Protein AF-A0A453QV14-F1 (afdb_monomer)

Foldseek 3Di:
DDDDDDDDDDDDDDDDDDDPPPVVVVVVVVVVVVVVVVVCVVVPDDDDDDDDDDDDDDDPDPPPDDDLDDPVLLCVLLVVLQDADQDLEDEAEEEAAPQLCLVVSVVSSCPPPVNVPRWPEEEEDEAALPHDLVVVLCRRCVSVVHHDDDDLVRSLVVLLVSAAATAYEYEYEEDNDQPLVVLVVNVVSNSRHGRSHYYYYYYHDPSSRCSNPVVNYHYRDAADLVSLLVLLCVQQPPDPPDDPLLSVLLSLLSVLLVRRNLLSQQQSNLNSPDDDPVLSVCLSVDPLSVVPPPDDPRHCSNPSSVVSSLVSDDPLLNVLLVVLVQDRAAEEDELQVSLVVSVVVCSQPDDPPDDSSVVSVVSVVSCVSSQLEAEDPDPDDDDDDDDDDDDDDDRGYYYYYDDDDDDDDPPDDDDDDDDDDDDDDDDDDDDDDDDDDDDDDDDDDDD

Radius of gyration: 32.3 Å; Cα contacts (8 Å, |Δi|>4): 502; chains: 1; bounding box: 104×89×81 Å

Solvent-accessible surface area (backbone atoms only — not comparable to full-atom values): 27670 Å² total; per-residue (Å²): 132,89,83,88,84,90,80,92,79,84,87,82,84,87,80,92,73,90,68,80,53,71,65,58,56,50,49,52,52,49,54,51,51,53,51,51,52,47,54,52,66,75,59,74,70,80,86,81,8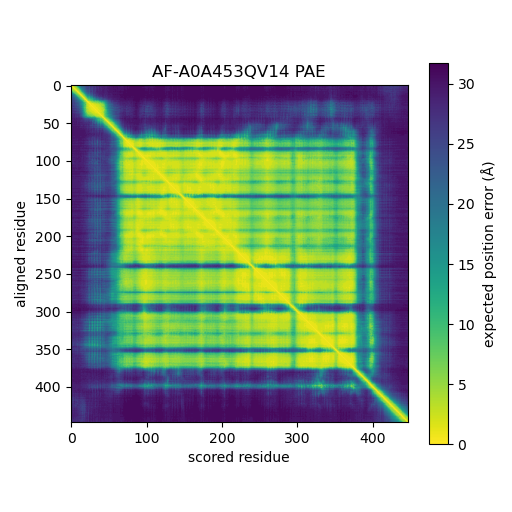8,83,85,82,87,80,86,78,82,93,69,92,72,80,84,69,88,77,80,92,66,65,69,65,59,40,47,52,52,38,52,61,74,67,52,90,47,95,43,48,62,48,52,39,21,35,19,34,54,74,54,56,46,52,70,54,49,53,48,51,31,62,67,31,72,78,50,57,78,70,32,80,39,77,46,84,42,76,46,49,79,72,74,49,70,61,61,51,50,47,53,52,35,49,75,69,77,39,90,78,85,74,58,62,68,57,50,38,54,51,51,27,70,74,29,50,84,29,31,33,38,40,34,42,38,50,52,64,70,71,56,63,68,60,55,50,52,51,50,62,57,64,63,38,45,18,64,52,12,37,35,42,36,24,27,57,43,59,69,44,26,43,70,71,27,72,83,42,47,42,78,58,72,65,46,50,69,66,58,40,43,52,55,26,43,71,53,33,41,98,50,92,86,60,57,70,67,58,54,52,53,49,51,56,42,40,58,70,25,67,25,28,54,46,24,32,44,18,40,20,33,52,52,44,76,51,88,52,67,66,65,52,48,53,64,59,71,37,72,57,68,63,69,53,83,82,54,80,88,70,71,57,75,42,50,44,45,52,51,49,38,54,69,74,43,55,76,51,52,46,52,54,56,56,55,54,72,78,53,60,81,71,38,79,40,55,51,68,60,50,37,51,49,36,40,74,73,54,60,46,63,86,48,100,89,48,66,48,64,62,54,36,50,51,46,50,52,50,35,40,51,34,62,45,33,42,77,52,85,72,89,70,89,75,82,86,82,78,87,80,89,89,83,82,98,68,90,68,53,43,29,30,49,72,88,68,93,74,83,75,79,77,84,75,86,85,85,84,84,87,87,82,87,82,93,78,86,84,82,84,86,82,86,87,81,88,80,90,82,89,83,85,81,87,85,89,82,89,132

Mean predicted aligned error: 16.31 Å

pLDDT: mean 71.0, std 25.53, range [21.02, 97.0]

InterPro domains:
  IPR002182 NB-ARC [PF00931] (79-240)
  IPR027417 P-loop containing nucleoside triphosphate hydrolase [G3DSA:3.40.50.300] (61-215)
  IPR027417 P-loop containing nucleoside triphosphate hydrolase [SSF52540] (77-324)
  IPR036388 Winged helix-like DNA-binding domain superfamily [G3DSA:1.10.10.10] (310-388)
  IPR042197 Apoptotic protease-activating factors, helical domain [G3DSA:1.10.8.430] (222-309)
  IPR058922 Disease resistance protein, winged helix domain [PF23559] (326-387)

Sequence (447 aa):
IVVQKNYKLTGSRCCYNISPSRSILAHKMKKMRERLGRIQADAGLARSHGGTSSNLHDQDDDISRRETWSDFGEYIVVSTLLRHTEKELSVISIHGFGGLGKTTLARLAFNAEPVIGAFDCRVWIHVSMKYDLIKIGKSILSKLEANCSGDLDHLKTQLKGLLKDKTFLIVLDDIWEEDPHELVKLMDFLNVGAKGSMVLVTTRYEKIAINMDPVLCHRLESLSDGECWDLFKEMAFVSEAKEARLQHIGRDIVKKCKGVPLAVRSLAFVLKLKEGVDEWEDIRDSHLWELEEKQDISFDSVLPSLKLSFQHMSATLKLCFVYCSVFPKGSYIDKDLLIQQWIALGFIRLNESFHPERRGEEYVKQLLGMSFLQISTTQTPCEPIMHSEWRNGELFKCKLRKSSEWYMPRADAGSLPTILGTWQEEPTELRSGDTANPDQPGPSGTK

Structure (mmCIF, N/CA/C/O backbone):
data_AF-A0A453QV14-F1
#
_entry.id   AF-A0A453QV14-F1
#
loop_
_atom_site.group_PDB
_atom_site.id
_atom_site.type_symbol
_atom_site.label_atom_id
_atom_site.label_alt_id
_atom_site.label_comp_id
_atom_site.label_asym_id
_atom_site.label_entity_id
_atom_site.label_seq_id
_atom_site.pdbx_PDB_ins_code
_atom_site.Cartn_x
_atom_site.Cartn_y
_atom_site.Cartn_z
_atom_site.occupancy
_atom_site.B_iso_or_equiv
_atom_site.auth_seq_id
_atom_site.auth_comp_id
_atom_site.auth_asym_id
_atom_site.auth_atom_id
_atom_site.pdbx_PDB_model_num
ATOM 1 N N . ILE A 1 1 ? 75.036 24.743 7.384 1.00 28.33 1 ILE A N 1
ATOM 2 C CA . ILE A 1 1 ? 76.412 24.229 7.197 1.00 28.33 1 ILE A CA 1
ATOM 3 C C . ILE A 1 1 ? 76.688 23.231 8.323 1.00 28.33 1 ILE A C 1
ATOM 5 O O . ILE A 1 1 ? 76.870 23.677 9.440 1.00 28.33 1 ILE A O 1
ATOM 9 N N . VAL A 1 2 ? 76.531 21.924 8.014 1.00 24.59 2 VAL A N 1
ATOM 10 C CA . VAL A 1 2 ? 77.434 20.775 8.330 1.00 24.59 2 VAL A CA 1
ATOM 11 C C . VAL A 1 2 ? 78.011 20.716 9.773 1.00 24.59 2 VAL A C 1
ATOM 13 O O . VAL A 1 2 ? 78.575 21.689 10.239 1.00 24.59 2 VAL A O 1
ATOM 16 N N . VAL A 1 3 ? 77.978 19.627 10.558 1.00 26.88 3 VAL A N 1
ATOM 17 C CA . V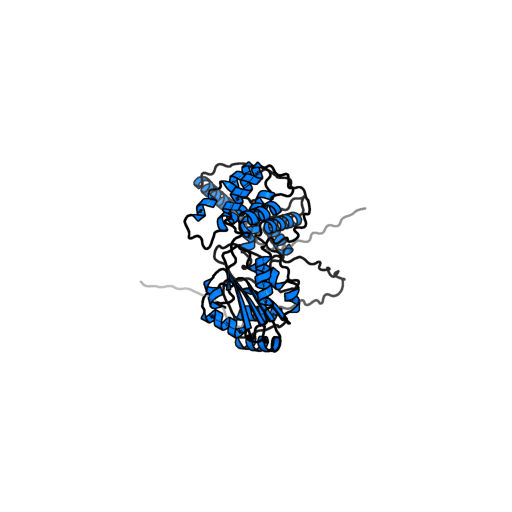AL A 1 3 ? 78.362 18.229 10.276 1.00 26.88 3 VAL A CA 1
ATOM 18 C C . VAL A 1 3 ? 77.758 17.263 11.323 1.00 26.88 3 VAL A C 1
ATOM 20 O O . VAL A 1 3 ? 77.605 17.594 12.493 1.00 26.88 3 VAL A O 1
ATOM 23 N N . GLN A 1 4 ? 77.470 16.053 10.837 1.00 25.62 4 GLN A N 1
ATOM 24 C CA . GLN A 1 4 ? 77.158 14.765 11.474 1.00 25.62 4 GLN A CA 1
ATOM 25 C C . GLN A 1 4 ? 77.647 14.496 12.914 1.00 25.62 4 GLN A C 1
ATOM 27 O O . GLN A 1 4 ? 78.817 14.697 13.228 1.00 25.62 4 GLN A O 1
ATOM 32 N N . LYS A 1 5 ? 76.818 13.763 13.679 1.00 27.06 5 LYS A N 1
ATOM 33 C CA . LYS A 1 5 ? 77.260 12.603 14.481 1.00 27.06 5 LYS A CA 1
ATOM 34 C C . LYS A 1 5 ? 76.222 11.474 14.411 1.00 27.06 5 LYS A C 1
ATOM 36 O O . LYS A 1 5 ? 75.093 11.622 14.863 1.00 27.06 5 LYS A O 1
ATOM 41 N N . ASN A 1 6 ? 76.640 10.351 13.831 1.00 27.62 6 ASN A N 1
ATOM 42 C CA . ASN A 1 6 ? 75.959 9.058 13.872 1.00 27.62 6 ASN A CA 1
ATOM 43 C C . ASN A 1 6 ? 76.164 8.405 15.240 1.00 27.62 6 ASN A C 1
ATOM 45 O O . ASN A 1 6 ? 77.315 8.247 15.632 1.00 27.62 6 ASN A O 1
ATOM 49 N N . TYR A 1 7 ? 75.100 7.881 15.855 1.00 26.25 7 TYR A N 1
ATOM 50 C CA . TYR A 1 7 ? 75.187 6.667 16.672 1.00 26.25 7 TYR A CA 1
ATOM 51 C C . TYR A 1 7 ? 73.949 5.786 16.453 1.00 26.25 7 TYR A C 1
ATOM 53 O O . TYR A 1 7 ? 72.811 6.240 16.525 1.00 26.25 7 TYR A O 1
ATOM 61 N N . LYS A 1 8 ? 74.222 4.515 16.132 1.00 33.25 8 LYS A N 1
ATOM 62 C CA . LYS A 1 8 ? 73.277 3.400 15.998 1.00 33.25 8 LYS A CA 1
ATOM 63 C C . LYS A 1 8 ? 72.561 3.154 17.324 1.00 33.25 8 LYS A C 1
ATOM 65 O O . LYS A 1 8 ? 73.246 3.012 18.329 1.00 33.25 8 LYS A O 1
ATOM 70 N N . LEU A 1 9 ? 71.248 2.936 17.291 1.00 30.56 9 LEU A N 1
ATOM 71 C CA . LEU A 1 9 ? 70.542 2.144 18.298 1.00 30.56 9 LEU A CA 1
ATOM 72 C C . LEU A 1 9 ? 69.488 1.270 17.610 1.00 30.56 9 LEU A C 1
ATOM 74 O O . LEU A 1 9 ? 68.729 1.693 16.742 1.00 30.56 9 LEU A O 1
ATOM 78 N N . THR A 1 10 ? 69.572 -0.001 17.964 1.00 30.66 10 THR A N 1
ATOM 79 C CA . THR A 1 10 ? 68.859 -1.183 17.495 1.00 30.66 10 THR A CA 1
ATOM 80 C C . THR A 1 10 ? 67.345 -1.059 17.628 1.00 30.66 10 THR A C 1
ATOM 82 O O . THR A 1 10 ? 66.827 -0.843 18.720 1.00 30.66 10 THR A O 1
ATOM 85 N N . GLY A 1 11 ? 66.631 -1.263 16.520 1.00 29.39 11 GLY A N 1
ATOM 86 C CA . GLY A 1 11 ? 65.184 -1.438 16.533 1.00 29.39 11 GLY A CA 1
ATOM 87 C C . GLY A 1 11 ? 64.808 -2.824 17.049 1.00 29.39 11 GLY A C 1
ATOM 88 O O . GLY A 1 11 ? 65.246 -3.827 16.489 1.00 29.39 11 GLY A O 1
ATOM 89 N N . SER A 1 12 ? 63.957 -2.872 18.073 1.00 30.23 12 SER A N 1
ATOM 90 C CA . SER A 1 12 ? 63.201 -4.073 18.420 1.00 30.23 12 SER A CA 1
ATOM 91 C C . SER A 1 12 ? 61.767 -3.886 17.933 1.00 30.23 12 SER A C 1
ATOM 93 O O . SER A 1 12 ? 61.040 -3.008 18.394 1.00 30.23 12 SER A O 1
ATOM 95 N N . ARG A 1 13 ? 61.403 -4.671 16.916 1.00 31.58 13 ARG A N 1
ATOM 96 C CA . ARG A 1 13 ? 60.058 -4.767 16.345 1.00 31.58 13 ARG A CA 1
ATOM 97 C C . ARG A 1 13 ? 59.169 -5.554 17.301 1.00 31.58 13 ARG A C 1
ATOM 99 O O . ARG A 1 13 ? 59.505 -6.685 17.632 1.00 31.58 13 ARG A O 1
ATOM 106 N N . CYS A 1 14 ? 57.988 -5.030 17.604 1.00 28.17 14 CYS A N 1
ATOM 107 C CA . CYS A 1 14 ? 56.848 -5.863 17.966 1.00 28.17 14 CYS A CA 1
ATOM 108 C C . CYS A 1 14 ? 55.690 -5.502 17.030 1.00 28.17 14 CYS A C 1
ATOM 110 O O . CYS A 1 14 ? 54.973 -4.529 17.238 1.00 28.17 14 CYS A O 1
ATOM 112 N N . CYS A 1 15 ? 55.573 -6.253 15.935 1.00 31.86 15 CYS A N 1
ATOM 113 C CA . CYS A 1 15 ? 54.418 -6.229 15.044 1.00 31.86 15 CYS A CA 1
ATOM 114 C C . CYS A 1 15 ? 53.916 -7.668 14.932 1.00 31.86 15 CYS A C 1
ATOM 116 O O . CYS A 1 15 ? 54.383 -8.424 14.082 1.00 31.86 15 CYS A O 1
ATOM 118 N N . TYR A 1 16 ? 52.975 -8.049 15.790 1.00 33.59 16 TYR A N 1
ATOM 119 C CA . TYR A 1 16 ? 52.091 -9.166 15.493 1.00 33.59 16 TYR A CA 1
ATOM 120 C C . TYR A 1 16 ? 50.922 -8.607 14.687 1.00 33.59 16 TYR A C 1
ATOM 122 O O . TYR A 1 16 ? 50.067 -7.921 15.230 1.00 33.59 16 TYR A O 1
ATOM 130 N N . ASN A 1 17 ? 50.911 -8.865 13.379 1.00 34.75 17 ASN A N 1
ATOM 131 C CA . ASN A 1 17 ? 49.675 -8.892 12.607 1.00 34.75 17 ASN A CA 1
ATOM 132 C C . ASN A 1 17 ? 49.803 -9.922 11.484 1.00 34.75 17 ASN A C 1
ATOM 134 O O . ASN A 1 17 ? 50.627 -9.818 10.573 1.00 34.75 17 ASN A O 1
ATOM 138 N N . ILE A 1 18 ? 48.982 -10.957 11.620 1.00 42.22 18 ILE A N 1
ATOM 139 C CA . ILE A 1 18 ? 48.863 -12.128 10.762 1.00 42.22 18 ILE A CA 1
ATOM 140 C C . ILE A 1 18 ? 48.334 -11.662 9.402 1.00 42.22 18 ILE A C 1
ATOM 142 O O . ILE A 1 18 ? 47.138 -11.467 9.214 1.00 42.22 18 ILE A O 1
ATOM 146 N N . SER A 1 19 ? 49.230 -11.469 8.437 1.00 40.94 19 SER A N 1
ATOM 147 C CA . SER A 1 19 ? 48.841 -11.419 7.027 1.00 40.94 19 SER A CA 1
ATOM 148 C C . SER A 1 19 ? 48.595 -12.857 6.561 1.00 40.94 19 SER A C 1
ATOM 150 O O . SER A 1 19 ? 49.514 -13.674 6.676 1.00 40.94 19 SER A O 1
ATOM 152 N N . PRO A 1 20 ? 47.416 -13.215 6.018 1.00 44.47 20 PRO A N 1
ATOM 153 C CA . PRO A 1 20 ? 47.265 -14.49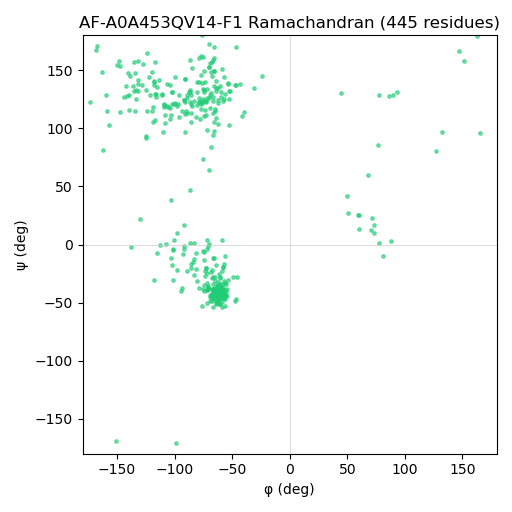3 5.335 1.00 44.47 20 PRO A CA 1
ATOM 154 C C . PRO A 1 20 ? 48.323 -14.552 4.233 1.00 44.47 20 PRO A C 1
ATOM 156 O O . PRO A 1 20 ? 48.465 -13.595 3.467 1.00 44.47 20 PRO A O 1
ATOM 159 N N . SER A 1 21 ? 49.101 -15.635 4.165 1.00 49.00 21 SER A N 1
ATOM 160 C CA . SER A 1 21 ? 50.165 -15.740 3.168 1.00 49.00 21 SER A CA 1
ATOM 161 C C . SER A 1 21 ? 49.586 -15.484 1.770 1.00 49.00 21 SER A C 1
ATOM 163 O O . SER A 1 21 ? 48.507 -15.978 1.424 1.00 49.00 21 SER A O 1
ATOM 165 N N . ARG A 1 22 ? 50.307 -14.725 0.930 1.00 50.81 22 ARG A N 1
ATOM 166 C CA . ARG A 1 22 ? 49.923 -14.492 -0.478 1.00 50.81 22 ARG A CA 1
ATOM 167 C C . ARG A 1 22 ? 49.579 -15.801 -1.207 1.00 50.81 22 ARG A C 1
ATOM 169 O O . ARG A 1 22 ? 48.744 -15.786 -2.106 1.00 50.81 22 ARG A O 1
ATOM 176 N N . SER A 1 23 ? 50.166 -16.929 -0.789 1.00 52.00 23 SER A N 1
ATOM 177 C CA . SER A 1 23 ? 49.872 -18.261 -1.324 1.00 52.00 23 SER A CA 1
ATOM 178 C C . SER A 1 23 ? 48.456 -18.754 -1.007 1.00 52.00 23 SER A C 1
ATOM 180 O O . SER A 1 23 ? 47.815 -19.304 -1.896 1.00 52.00 23 SER A O 1
ATOM 182 N N . ILE A 1 24 ? 47.914 -18.515 0.194 1.00 59.34 24 ILE A N 1
ATOM 183 C CA . ILE A 1 24 ? 46.555 -18.947 0.570 1.00 59.34 24 ILE A CA 1
ATOM 184 C C . ILE A 1 24 ? 45.501 -18.156 -0.211 1.00 59.34 24 ILE A C 1
ATOM 186 O O . ILE A 1 24 ? 44.545 -18.738 -0.730 1.00 59.34 24 ILE A O 1
ATOM 190 N N . LEU A 1 25 ? 45.684 -16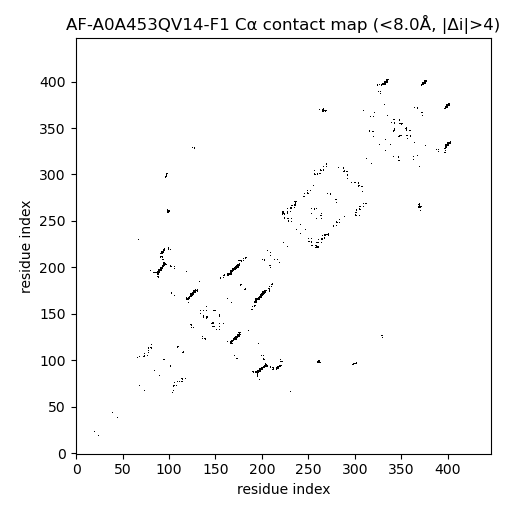.837 -0.336 1.00 48.97 25 LEU A N 1
ATOM 191 C CA . LEU A 1 25 ? 44.762 -15.989 -1.092 1.00 48.97 25 LEU A CA 1
ATOM 192 C C . LEU A 1 25 ? 44.821 -16.315 -2.593 1.00 48.97 25 LEU A C 1
ATOM 194 O O . LEU A 1 25 ? 43.778 -16.508 -3.217 1.00 48.97 25 LEU A O 1
ATOM 198 N N . ALA A 1 26 ? 46.024 -16.496 -3.150 1.00 53.72 26 ALA A N 1
ATOM 199 C CA . ALA A 1 26 ? 46.209 -16.927 -4.534 1.00 53.72 26 ALA A CA 1
ATOM 200 C C . ALA A 1 26 ? 45.582 -18.304 -4.800 1.00 53.72 26 ALA A C 1
ATOM 202 O O . ALA A 1 26 ? 44.944 -18.505 -5.835 1.00 53.72 26 ALA A O 1
ATOM 203 N N . HIS A 1 27 ? 45.690 -19.242 -3.854 1.00 65.06 27 HIS A N 1
ATOM 204 C CA . HIS A 1 27 ? 45.114 -20.572 -4.012 1.00 65.06 27 HIS A CA 1
ATOM 205 C C . HIS A 1 27 ? 43.579 -20.552 -3.934 1.00 65.06 27 HIS A C 1
ATOM 207 O O . HIS A 1 27 ? 42.920 -21.204 -4.746 1.00 65.06 27 HIS A O 1
ATOM 213 N N . LYS A 1 28 ? 42.994 -19.730 -3.047 1.00 63.78 28 LYS A N 1
ATOM 214 C CA . LYS A 1 28 ? 41.540 -19.488 -3.001 1.00 63.78 28 LYS A CA 1
ATOM 215 C C . LYS A 1 28 ? 41.029 -18.816 -4.279 1.00 63.78 28 LYS A C 1
ATOM 217 O O . LYS A 1 28 ? 40.015 -19.253 -4.819 1.00 63.78 28 LYS A O 1
ATOM 222 N N . MET A 1 29 ? 41.739 -17.814 -4.802 1.00 58.94 29 MET A N 1
ATOM 223 C CA . MET A 1 29 ? 41.386 -17.149 -6.064 1.00 58.94 29 MET A CA 1
ATOM 224 C C . MET A 1 29 ? 41.489 -18.099 -7.264 1.00 58.94 29 MET A C 1
ATOM 226 O O . MET A 1 29 ? 40.599 -18.100 -8.113 1.00 58.94 29 MET A O 1
ATOM 230 N N . LYS A 1 30 ? 42.519 -18.955 -7.310 1.00 70.00 30 LYS A N 1
ATOM 231 C CA . LYS A 1 30 ? 42.668 -20.003 -8.333 1.00 70.00 30 LYS A CA 1
ATOM 232 C C . LYS A 1 30 ? 41.515 -21.009 -8.268 1.00 70.00 30 LYS A C 1
ATOM 234 O O . LYS A 1 30 ? 40.867 -21.251 -9.280 1.00 70.00 30 LYS A O 1
ATOM 239 N N . LYS A 1 31 ? 41.175 -21.494 -7.068 1.00 73.81 31 LYS A N 1
ATOM 240 C CA . LYS A 1 31 ? 40.050 -22.417 -6.844 1.00 73.81 31 LYS A CA 1
ATOM 241 C C . LYS A 1 31 ? 38.698 -21.797 -7.223 1.00 73.81 31 LYS A C 1
ATOM 243 O O . LYS A 1 31 ? 37.850 -22.484 -7.785 1.00 73.81 31 LYS A O 1
ATOM 248 N N . MET A 1 32 ? 38.488 -20.506 -6.952 1.00 65.00 32 MET A N 1
ATOM 249 C CA . MET A 1 32 ? 37.283 -19.788 -7.394 1.00 65.00 32 MET A CA 1
ATOM 250 C C . MET A 1 32 ? 37.228 -19.635 -8.919 1.00 65.00 32 MET A C 1
ATOM 252 O O . MET A 1 32 ? 36.178 -19.875 -9.507 1.00 65.00 32 MET A O 1
ATOM 256 N N . ARG A 1 33 ? 38.352 -19.306 -9.570 1.00 68.38 33 ARG A N 1
ATOM 257 C CA . ARG A 1 33 ? 38.437 -19.165 -11.033 1.00 68.38 33 ARG A CA 1
ATOM 258 C C . ARG A 1 33 ? 38.209 -20.493 -11.761 1.00 68.38 33 ARG A C 1
ATOM 260 O O . ARG A 1 33 ? 37.516 -20.514 -12.769 1.00 68.38 33 ARG A O 1
ATOM 267 N N . GLU A 1 34 ? 38.720 -21.597 -11.221 1.00 70.94 34 GLU A N 1
ATOM 268 C CA . GLU A 1 34 ? 38.469 -22.947 -11.743 1.00 70.94 34 GLU A CA 1
ATOM 269 C C . GLU A 1 34 ? 36.999 -23.363 -11.586 1.00 70.94 34 GLU A C 1
ATOM 271 O O . GLU A 1 34 ? 36.440 -23.966 -12.497 1.00 70.94 34 GLU A O 1
ATOM 276 N N . ARG A 1 35 ? 36.343 -23.007 -10.470 1.00 72.00 35 ARG A N 1
ATOM 277 C CA . ARG A 1 35 ? 34.898 -23.244 -10.291 1.00 72.00 35 ARG A CA 1
ATOM 278 C C . ARG A 1 35 ? 34.060 -22.411 -11.261 1.00 72.00 35 ARG A C 1
ATOM 280 O O . ARG A 1 35 ? 33.142 -22.955 -11.860 1.00 72.00 35 ARG A O 1
ATOM 287 N N . LEU A 1 36 ? 34.402 -21.136 -11.451 1.00 65.62 36 LEU A N 1
ATOM 288 C CA . LEU A 1 36 ? 33.759 -20.265 -12.443 1.00 65.62 36 LEU A CA 1
ATOM 289 C C . LEU A 1 36 ? 33.944 -20.794 -13.871 1.00 65.62 36 LEU A C 1
ATOM 291 O O . LEU A 1 36 ? 32.986 -20.799 -14.634 1.00 65.62 36 LEU A O 1
ATOM 295 N N . GLY A 1 37 ? 35.135 -21.298 -14.210 1.00 64.00 37 GLY A N 1
ATOM 296 C CA . GLY A 1 37 ? 35.407 -21.911 -15.512 1.00 64.00 37 GLY A CA 1
ATOM 297 C C . GLY A 1 37 ? 34.574 -23.168 -15.778 1.00 64.00 37 GLY A C 1
ATOM 298 O O . GLY A 1 37 ? 34.091 -23.340 -16.891 1.00 64.00 37 GLY A O 1
ATOM 299 N N . ARG A 1 38 ? 34.341 -24.007 -14.758 1.00 70.44 38 ARG A N 1
ATOM 300 C CA . ARG A 1 38 ? 33.454 -25.182 -14.871 1.00 70.44 38 ARG A CA 1
ATOM 301 C C . ARG A 1 38 ? 31.993 -24.776 -15.057 1.00 70.44 38 ARG A C 1
ATOM 303 O O . ARG A 1 38 ? 31.357 -25.253 -15.980 1.00 70.44 38 ARG A O 1
ATOM 310 N N . ILE A 1 39 ? 31.506 -23.817 -14.265 1.00 68.69 39 ILE A N 1
ATOM 311 C CA . ILE A 1 39 ? 30.132 -23.296 -14.390 1.00 68.69 39 ILE A CA 1
ATOM 312 C C . ILE A 1 39 ? 29.909 -22.660 -15.771 1.00 68.69 39 ILE A C 1
ATOM 314 O O . ILE A 1 39 ? 28.850 -22.822 -16.362 1.00 68.69 39 ILE A O 1
ATOM 318 N N . GLN A 1 40 ? 30.910 -21.959 -16.309 1.00 53.91 40 GLN A N 1
ATOM 319 C CA . GLN A 1 40 ? 30.828 -21.350 -17.636 1.00 53.91 40 GLN A CA 1
ATOM 320 C C . GLN A 1 40 ? 30.878 -22.387 -18.773 1.00 53.91 40 GLN A C 1
ATOM 322 O O . GLN A 1 40 ? 30.234 -22.178 -19.798 1.00 53.91 40 GLN A O 1
ATOM 327 N N . ALA A 1 41 ? 31.610 -23.493 -18.594 1.00 60.16 41 ALA A N 1
ATOM 328 C CA . ALA A 1 41 ? 31.631 -24.611 -19.537 1.00 60.16 41 ALA A CA 1
ATOM 329 C C . ALA A 1 41 ? 30.313 -25.406 -19.522 1.00 60.16 41 ALA A C 1
ATOM 331 O O . ALA A 1 41 ? 29.828 -25.787 -20.584 1.00 60.16 41 ALA A O 1
ATOM 332 N N . ASP A 1 42 ? 29.704 -25.576 -18.345 1.00 59.69 42 ASP A N 1
ATOM 333 C CA . ASP A 1 42 ? 28.420 -26.269 -18.176 1.00 59.69 42 ASP A CA 1
ATOM 334 C C . ASP A 1 42 ? 27.227 -25.429 -18.675 1.00 59.69 42 ASP A C 1
ATOM 336 O O . ASP A 1 42 ? 26.206 -25.977 -19.080 1.00 59.69 42 ASP A O 1
ATOM 340 N N . ALA A 1 43 ? 27.344 -24.095 -18.668 1.00 51.25 43 ALA A N 1
ATOM 341 C CA . ALA A 1 43 ? 26.241 -23.187 -18.990 1.00 51.25 43 ALA A CA 1
ATOM 342 C C . ALA A 1 43 ? 26.140 -22.763 -20.469 1.00 51.25 43 ALA A C 1
ATOM 344 O O . ALA A 1 43 ? 25.233 -22.004 -20.798 1.00 51.25 43 ALA A O 1
ATOM 345 N N . GLY A 1 44 ? 27.040 -23.200 -21.362 1.00 52.38 44 GLY A N 1
ATOM 346 C CA . GLY A 1 44 ? 26.901 -23.007 -22.819 1.00 52.38 44 GLY A CA 1
ATOM 347 C C . GLY A 1 44 ? 26.607 -21.571 -23.301 1.00 52.38 44 GLY A C 1
ATOM 348 O O . GLY A 1 44 ? 25.982 -21.393 -24.343 1.00 52.38 44 GLY A O 1
ATOM 349 N N . LEU A 1 45 ? 27.012 -20.534 -22.558 1.00 45.88 45 LEU A N 1
ATOM 350 C CA . LEU A 1 45 ? 26.610 -19.146 -22.818 1.00 45.88 45 LEU A CA 1
ATOM 351 C C . LEU A 1 45 ? 27.655 -18.390 -23.653 1.00 45.88 45 LEU A C 1
ATOM 353 O O . LEU A 1 45 ? 28.733 -18.028 -23.171 1.00 45.88 45 LEU A O 1
ATOM 357 N N . ALA A 1 46 ? 27.299 -18.107 -24.908 1.00 40.22 46 ALA A N 1
ATOM 358 C CA . ALA A 1 46 ? 27.990 -17.146 -25.760 1.00 40.22 46 ALA A CA 1
ATOM 359 C C . ALA A 1 46 ? 27.837 -15.719 -25.196 1.00 40.22 46 ALA A C 1
ATOM 361 O O . ALA A 1 46 ? 26.758 -15.304 -24.774 1.00 40.22 46 ALA A O 1
ATOM 362 N N . ARG A 1 47 ? 28.932 -14.950 -25.181 1.00 34.50 47 ARG A N 1
ATOM 363 C CA . ARG A 1 47 ? 28.938 -13.549 -24.736 1.00 34.50 47 ARG A CA 1
ATOM 364 C C . ARG A 1 47 ? 28.257 -12.664 -25.783 1.00 34.50 47 ARG A C 1
ATOM 366 O O . ARG A 1 47 ? 28.853 -12.412 -26.824 1.00 34.50 47 ARG A O 1
ATOM 373 N N . SER A 1 48 ? 27.084 -12.116 -25.471 1.00 31.31 48 SER A N 1
ATOM 374 C CA . SER A 1 48 ? 26.568 -10.931 -26.166 1.00 31.31 48 SER A CA 1
ATOM 375 C C . SER A 1 48 ? 27.113 -9.669 -25.488 1.00 31.31 48 SER A C 1
ATOM 377 O O . SER A 1 48 ? 26.974 -9.500 -24.276 1.00 31.31 48 SER A O 1
ATOM 379 N N . HIS A 1 49 ? 27.807 -8.823 -26.253 1.00 35.16 49 HIS A N 1
ATOM 380 C CA . HIS A 1 49 ? 28.170 -7.461 -25.861 1.00 35.16 49 HIS A CA 1
ATOM 381 C C . HIS A 1 49 ? 27.065 -6.516 -26.336 1.00 35.16 49 HIS A C 1
ATOM 383 O O . HIS A 1 49 ? 26.801 -6.438 -27.530 1.00 35.16 49 HIS A O 1
ATOM 389 N N . GLY A 1 50 ? 26.472 -5.769 -25.410 1.00 27.41 50 GLY A N 1
ATOM 390 C CA . GLY A 1 50 ? 25.511 -4.712 -25.710 1.00 27.41 50 GLY A CA 1
ATOM 391 C C . GLY A 1 50 ? 25.364 -3.797 -24.505 1.00 27.41 50 GLY A C 1
ATOM 392 O O . GLY A 1 50 ? 24.473 -3.983 -23.684 1.00 27.41 50 GLY A O 1
ATOM 393 N N . GLY A 1 51 ? 26.300 -2.864 -24.346 1.00 26.66 51 GLY A N 1
ATOM 394 C CA . GLY A 1 51 ? 26.184 -1.768 -23.393 1.00 26.66 51 GLY A CA 1
ATOM 395 C C . GLY A 1 51 ? 25.951 -0.481 -24.166 1.00 26.66 51 GLY A C 1
ATOM 396 O O . GLY A 1 51 ? 26.895 0.044 -24.746 1.00 26.66 51 GLY A O 1
ATOM 397 N N . THR A 1 52 ? 24.718 0.017 -24.166 1.00 27.88 52 THR A N 1
ATOM 398 C CA . THR A 1 52 ? 24.406 1.362 -24.656 1.00 27.88 52 THR A CA 1
ATOM 399 C C . THR A 1 52 ? 24.222 2.269 -23.447 1.00 27.88 52 THR A C 1
ATOM 401 O O . THR A 1 52 ? 23.400 2.002 -22.573 1.00 27.88 52 THR A O 1
ATOM 404 N N . SER A 1 53 ? 25.042 3.315 -23.375 1.00 28.58 53 SER A N 1
ATOM 405 C CA . SER A 1 53 ? 24.927 4.394 -22.396 1.00 28.58 53 SER A CA 1
ATOM 406 C C . SER A 1 53 ? 23.871 5.377 -22.891 1.00 28.58 53 SER A C 1
ATOM 408 O O . SER A 1 53 ? 24.116 6.077 -23.870 1.00 28.58 53 SER A O 1
ATOM 410 N N . SER A 1 54 ? 22.710 5.435 -22.242 1.00 30.92 54 SER A N 1
ATOM 411 C CA . SER A 1 54 ? 21.718 6.487 -22.473 1.00 30.92 54 SER A CA 1
ATOM 412 C C . SER A 1 54 ? 22.056 7.704 -21.609 1.00 30.92 54 SER A C 1
ATOM 414 O O . SER A 1 54 ? 22.126 7.596 -20.383 1.00 30.92 54 SER A O 1
ATOM 416 N N . ASN A 1 55 ? 22.278 8.854 -22.246 1.00 27.02 55 ASN A N 1
ATOM 417 C CA . ASN A 1 55 ? 22.366 10.145 -21.568 1.00 27.02 55 ASN A CA 1
ATOM 418 C C . ASN A 1 55 ? 20.949 10.599 -21.204 1.00 27.02 55 ASN A C 1
ATOM 420 O O . ASN A 1 55 ? 20.115 10.749 -22.089 1.00 27.02 55 ASN A O 1
ATOM 424 N N . LEU A 1 56 ? 20.688 10.825 -19.918 1.00 36.06 56 LEU A N 1
ATOM 425 C CA . LEU A 1 56 ? 19.438 11.414 -19.447 1.00 36.06 56 LEU A CA 1
ATOM 426 C C . LEU A 1 56 ? 19.641 12.918 -19.252 1.00 36.06 56 LEU A C 1
ATOM 428 O O . LEU A 1 56 ? 20.596 13.348 -18.605 1.00 36.06 56 LEU A O 1
ATOM 432 N N . HIS A 1 57 ? 18.748 13.708 -19.842 1.00 32.12 57 HIS A N 1
ATOM 433 C CA . HIS A 1 57 ? 18.628 15.132 -19.565 1.00 32.12 57 HIS A CA 1
ATOM 434 C C . HIS A 1 57 ? 17.993 15.331 -18.182 1.00 32.12 57 HIS A C 1
ATOM 436 O O . HIS A 1 57 ? 16.892 14.846 -17.929 1.00 32.12 57 HIS A O 1
ATOM 442 N N . ASP A 1 58 ? 18.691 16.061 -17.308 1.00 29.84 58 ASP A N 1
ATOM 443 C CA . ASP A 1 58 ? 18.168 16.553 -16.032 1.00 29.84 58 ASP A CA 1
ATOM 444 C C . ASP A 1 58 ? 17.048 17.572 -16.301 1.00 29.84 58 ASP A C 1
ATOM 446 O O . ASP A 1 58 ? 17.302 18.712 -16.694 1.00 29.84 58 ASP A O 1
ATOM 450 N N . GLN A 1 59 ? 15.801 17.161 -16.079 1.00 31.91 59 GLN A N 1
ATOM 451 C CA . GLN A 1 59 ? 14.708 18.072 -15.753 1.00 31.91 59 GLN A CA 1
ATOM 452 C C . GLN A 1 59 ? 14.104 17.603 -14.428 1.00 31.91 59 GLN A C 1
ATOM 454 O O . GLN A 1 59 ? 13.604 16.481 -14.314 1.00 31.91 59 GLN A O 1
ATOM 459 N N . ASP A 1 60 ? 14.229 18.449 -13.402 1.00 31.39 60 ASP A N 1
ATOM 460 C CA . ASP A 1 60 ? 13.558 18.287 -12.115 1.00 31.39 60 ASP A CA 1
ATOM 461 C C . ASP A 1 60 ? 12.053 18.501 -12.322 1.00 31.39 60 ASP A C 1
ATOM 463 O O . ASP A 1 60 ? 11.518 19.590 -12.124 1.00 31.39 60 ASP A O 1
ATOM 467 N N . ASP A 1 61 ? 11.365 17.439 -12.736 1.00 34.62 61 ASP A N 1
ATOM 468 C CA . ASP A 1 61 ? 9.922 17.355 -12.581 1.00 34.62 61 ASP A CA 1
ATOM 469 C C . ASP A 1 61 ? 9.636 17.083 -11.103 1.00 34.62 61 ASP A C 1
ATOM 471 O O . ASP A 1 61 ? 9.922 16.003 -10.572 1.00 34.62 61 ASP A O 1
ATOM 475 N N . ASP A 1 62 ? 9.065 18.083 -10.435 1.00 34.09 62 ASP A N 1
ATOM 476 C CA . ASP A 1 62 ? 8.341 17.904 -9.187 1.00 34.09 62 ASP A CA 1
ATOM 477 C C . ASP A 1 62 ? 7.287 16.814 -9.427 1.00 34.09 62 ASP A C 1
ATOM 479 O O . ASP A 1 62 ? 6.272 17.040 -10.089 1.00 34.09 62 ASP A O 1
ATOM 483 N N . ILE A 1 63 ? 7.555 15.596 -8.936 1.00 38.81 63 ILE A N 1
ATOM 484 C CA . ILE A 1 63 ? 6.598 14.482 -8.872 1.00 38.81 63 ILE A CA 1
ATOM 485 C C . ILE A 1 63 ? 5.565 14.861 -7.800 1.00 38.81 63 ILE A C 1
ATOM 487 O O . ILE A 1 63 ? 5.461 14.259 -6.727 1.00 38.81 63 ILE A O 1
ATOM 491 N N . SER A 1 64 ? 4.835 15.934 -8.079 1.00 34.41 64 SER A N 1
ATOM 492 C CA . SER A 1 64 ? 3.694 16.384 -7.322 1.00 34.41 64 SER A CA 1
ATOM 493 C C . SER A 1 64 ? 2.606 15.337 -7.487 1.00 34.41 64 SER A C 1
ATOM 495 O O . SER A 1 64 ? 2.285 14.868 -8.581 1.00 34.41 64 SER A O 1
ATOM 497 N N . ARG A 1 65 ? 2.108 14.893 -6.340 1.00 49.62 65 ARG A N 1
ATOM 498 C CA . ARG A 1 65 ? 1.146 13.811 -6.187 1.00 49.62 65 ARG A CA 1
ATOM 499 C C . ARG A 1 65 ? -0.164 14.174 -6.877 1.00 49.62 65 ARG A C 1
ATOM 501 O O . ARG A 1 65 ? -0.968 14.910 -6.315 1.00 49.62 65 ARG A O 1
ATOM 508 N N . ARG A 1 66 ? -0.408 13.588 -8.043 1.00 48.16 66 ARG A N 1
ATOM 509 C CA . ARG A 1 66 ? -1.759 13.420 -8.575 1.00 48.16 66 ARG A CA 1
ATOM 510 C C . ARG A 1 66 ? -2.159 11.966 -8.394 1.00 48.16 66 ARG A C 1
ATOM 512 O O . ARG A 1 66 ? -1.568 11.049 -8.966 1.00 48.16 66 ARG A O 1
ATOM 519 N N . GLU A 1 67 ? -3.076 11.757 -7.459 1.00 52.75 67 GLU A N 1
ATOM 520 C CA . GLU A 1 67 ? -3.686 10.462 -7.203 1.00 52.75 67 GLU A CA 1
ATOM 521 C C . GLU A 1 67 ? -4.945 10.391 -8.072 1.00 52.75 67 GLU A C 1
ATOM 523 O O . GLU A 1 67 ? -5.973 10.950 -7.722 1.00 52.75 67 GLU A O 1
ATOM 528 N N . THR A 1 68 ? -4.848 9.766 -9.246 1.00 45.69 68 THR A N 1
ATOM 529 C CA . THR A 1 68 ? -5.995 9.555 -10.139 1.00 45.69 68 THR A CA 1
ATOM 530 C C . THR A 1 68 ? -6.909 8.493 -9.517 1.00 45.69 68 THR A C 1
ATOM 532 O O . THR A 1 68 ? -6.626 7.298 -9.611 1.00 45.69 68 THR A O 1
ATOM 535 N N . TRP A 1 69 ? -7.971 8.922 -8.836 1.00 55.56 69 TRP A N 1
ATOM 536 C CA . TRP A 1 69 ? -9.041 8.060 -8.328 1.00 55.56 69 TRP A CA 1
ATOM 537 C C . TRP A 1 69 ? -10.396 8.640 -8.697 1.00 55.56 69 TRP A C 1
ATOM 539 O O . TRP A 1 69 ? -10.524 9.834 -8.942 1.00 55.56 69 TRP A O 1
ATOM 549 N N . SER A 1 70 ? -11.414 7.781 -8.718 1.00 55.00 70 SER A N 1
ATOM 550 C CA . SER A 1 70 ? -12.792 8.237 -8.832 1.00 55.00 70 SER A CA 1
ATOM 551 C C . SER A 1 70 ? -13.155 9.037 -7.579 1.00 55.00 70 SER A C 1
ATOM 553 O O . SER A 1 70 ? -13.237 8.458 -6.491 1.00 55.00 70 SER A O 1
ATOM 555 N N . ASP A 1 71 ? -13.415 10.339 -7.738 1.00 61.06 71 ASP A N 1
ATOM 556 C CA . ASP A 1 71 ? -13.928 11.249 -6.694 1.00 61.06 71 ASP A CA 1
ATOM 557 C C . ASP A 1 71 ? -15.103 10.632 -5.910 1.00 61.06 71 ASP A C 1
ATOM 559 O O . ASP A 1 71 ? -15.318 10.899 -4.727 1.00 61.06 71 ASP A O 1
ATOM 563 N N . PHE A 1 72 ? -15.851 9.742 -6.564 1.00 62.38 72 PHE A N 1
ATOM 564 C CA . PHE A 1 72 ? -16.975 9.016 -5.995 1.00 62.38 72 PHE A CA 1
ATOM 565 C C . PHE A 1 72 ? -16.577 8.048 -4.870 1.00 62.38 72 PHE A C 1
ATOM 567 O O . PHE A 1 72 ? -17.280 7.944 -3.864 1.00 62.38 72 PHE A O 1
ATOM 574 N N . GLY A 1 73 ? -15.447 7.348 -5.008 1.00 65.69 73 GLY A N 1
ATOM 575 C CA . GLY A 1 73 ? -14.960 6.420 -3.987 1.00 65.69 73 GLY A CA 1
ATOM 576 C C . GLY A 1 73 ? -14.542 7.152 -2.715 1.00 65.69 73 GLY A C 1
ATOM 577 O O . GLY A 1 73 ? -14.923 6.751 -1.615 1.00 65.69 73 GLY A O 1
ATOM 578 N N . GLU A 1 74 ? -13.806 8.256 -2.866 1.00 73.88 74 GLU A N 1
ATOM 579 C CA . GLU A 1 74 ? -13.429 9.119 -1.742 1.00 73.88 74 GLU A CA 1
ATOM 580 C C . GLU A 1 74 ? -14.673 9.689 -1.061 1.00 73.88 74 GLU A C 1
ATOM 582 O O . GLU A 1 74 ? -14.812 9.572 0.157 1.00 73.88 74 GLU A O 1
ATOM 587 N N . TYR A 1 75 ? -15.623 10.208 -1.844 1.00 74.06 75 TYR A N 1
ATOM 588 C CA . TYR A 1 75 ? -16.882 10.735 -1.331 1.00 74.06 75 TYR A CA 1
ATOM 589 C C . TYR A 1 75 ? -17.667 9.709 -0.503 1.00 74.06 75 TYR A C 1
ATOM 591 O O . TYR A 1 75 ? -18.173 10.048 0.567 1.00 74.06 75 TYR A O 1
ATOM 599 N N . ILE A 1 76 ? -17.767 8.449 -0.943 1.00 78.88 76 ILE A N 1
ATOM 600 C CA . ILE A 1 76 ? -18.472 7.401 -0.186 1.00 78.88 76 ILE A CA 1
ATOM 601 C C . ILE A 1 76 ? -17.796 7.150 1.164 1.00 78.88 76 ILE A C 1
ATOM 603 O O . ILE A 1 76 ? -18.478 7.101 2.191 1.00 78.88 76 ILE A O 1
ATOM 607 N N . VAL A 1 77 ? -16.469 7.007 1.182 1.00 84.19 77 VAL A N 1
ATOM 608 C CA . VAL A 1 77 ? -15.740 6.732 2.427 1.00 84.19 77 VAL A CA 1
ATOM 609 C C . VAL A 1 77 ? -15.825 7.936 3.364 1.00 84.19 77 VAL A C 1
ATOM 611 O O . VAL A 1 77 ? -16.162 7.768 4.532 1.00 84.19 77 VAL A O 1
ATOM 614 N N . VAL A 1 78 ? -15.601 9.152 2.856 1.00 84.00 78 VAL A N 1
ATOM 615 C CA . VAL A 1 78 ? -15.688 10.398 3.635 1.00 84.00 78 VAL A CA 1
ATOM 616 C C . VAL A 1 78 ? -17.101 10.620 4.167 1.00 84.00 78 VAL A C 1
ATOM 618 O O . VAL A 1 78 ? -17.269 10.873 5.354 1.00 84.00 78 VAL A O 1
ATOM 621 N N . SER A 1 79 ? -18.132 10.485 3.332 1.00 83.75 79 SER A N 1
ATOM 622 C CA . SER A 1 79 ? -19.517 10.656 3.780 1.00 83.75 79 SER A CA 1
ATOM 623 C C . SER A 1 79 ? -19.880 9.641 4.857 1.00 83.75 79 SER A C 1
ATOM 625 O O . SER A 1 79 ? -20.457 10.031 5.865 1.00 83.75 79 SER A O 1
ATOM 627 N N . THR A 1 80 ? -19.478 8.375 4.711 1.00 86.44 80 THR A N 1
ATOM 628 C CA . THR A 1 80 ? -19.700 7.334 5.728 1.00 86.44 80 THR A CA 1
ATOM 629 C C . THR A 1 80 ? -18.941 7.639 7.019 1.00 86.44 80 THR A C 1
ATOM 631 O O . THR A 1 80 ? -19.521 7.508 8.095 1.00 86.44 80 THR A O 1
ATOM 634 N N . LEU A 1 81 ? -17.704 8.142 6.920 1.00 87.50 81 LEU A N 1
ATOM 635 C CA . LEU A 1 81 ? -16.907 8.608 8.060 1.00 87.50 81 LEU A CA 1
ATOM 636 C C . LEU A 1 81 ? -17.508 9.826 8.784 1.00 87.50 81 LEU A C 1
ATOM 638 O O . LEU A 1 81 ? -17.135 10.116 9.913 1.00 87.50 81 LEU A O 1
ATOM 642 N N . LEU A 1 82 ? -18.427 10.556 8.162 1.00 86.44 82 LEU A N 1
ATOM 643 C CA . LEU A 1 82 ? -19.063 11.731 8.761 1.00 86.44 82 LEU A CA 1
ATOM 644 C C . LEU A 1 82 ? -20.517 11.472 9.164 1.00 86.44 82 LEU A C 1
ATOM 646 O O . LEU A 1 82 ? -21.188 12.368 9.679 1.00 86.44 82 LEU A O 1
ATOM 650 N N . ARG A 1 83 ? -21.034 10.255 8.949 1.00 84.19 83 ARG A N 1
ATOM 651 C CA . ARG A 1 83 ? -22.386 9.901 9.390 1.00 84.19 83 ARG A CA 1
ATOM 652 C C . ARG A 1 83 ? -22.430 9.853 10.908 1.00 84.19 83 ARG A C 1
ATOM 654 O O . ARG A 1 83 ? -21.646 9.157 11.546 1.00 84.19 83 ARG A O 1
ATOM 661 N N . HIS A 1 84 ? -23.424 10.523 11.484 1.00 70.69 84 HIS A N 1
ATOM 662 C CA . HIS A 1 84 ? -23.751 10.332 12.889 1.00 70.69 84 HIS A CA 1
ATOM 663 C C . HIS A 1 84 ? -24.189 8.886 13.119 1.00 70.69 84 HIS A C 1
ATOM 665 O O . HIS A 1 84 ? -25.118 8.393 12.475 1.00 70.69 84 HIS A O 1
ATOM 671 N N . THR A 1 85 ? -23.507 8.211 14.040 1.00 74.56 85 THR A N 1
ATOM 672 C CA . THR A 1 85 ? -23.851 6.858 14.472 1.00 74.56 85 THR A CA 1
ATOM 673 C C . THR A 1 85 ? -24.191 6.885 15.956 1.00 74.56 85 THR A C 1
ATOM 675 O O . THR A 1 85 ? -23.552 7.579 16.743 1.00 74.56 85 THR A O 1
ATOM 678 N N . GLU A 1 86 ? -25.215 6.131 16.351 1.00 77.31 86 GLU A N 1
ATOM 679 C CA . GLU A 1 86 ? -25.562 5.968 17.770 1.00 77.31 86 GLU A CA 1
ATOM 680 C C . GLU A 1 86 ? -24.686 4.915 18.472 1.00 77.31 86 GLU A C 1
ATOM 682 O O . GLU A 1 86 ? -24.751 4.767 19.696 1.00 77.31 86 GLU A O 1
ATOM 687 N N . LYS A 1 87 ? -23.862 4.191 17.698 1.00 83.19 87 LYS A N 1
ATOM 688 C CA . LYS A 1 87 ? -22.933 3.168 18.183 1.00 83.19 87 LYS A CA 1
ATOM 689 C C . LYS A 1 87 ? -21.717 3.806 18.864 1.00 83.19 87 LYS A C 1
ATOM 691 O O . LYS A 1 87 ? -21.262 4.885 18.485 1.00 83.19 87 LYS A O 1
ATOM 696 N N . GLU A 1 88 ? -21.170 3.098 19.851 1.00 84.88 88 GLU A N 1
ATOM 697 C CA . GLU A 1 88 ? -19.898 3.463 20.492 1.00 84.88 88 GLU A CA 1
ATOM 698 C C . GLU A 1 88 ? -18.735 3.375 19.499 1.00 84.88 88 GLU A C 1
ATOM 700 O O . GLU A 1 88 ? -17.974 4.328 19.354 1.00 84.88 88 GLU A O 1
ATOM 705 N N . LEU A 1 89 ? -18.670 2.270 18.750 1.00 92.06 89 LEU A N 1
ATOM 706 C CA . LEU A 1 89 ? -17.666 2.018 17.725 1.00 92.06 89 LEU A CA 1
ATOM 707 C C . LEU A 1 89 ? -18.335 1.530 16.436 1.00 92.06 89 LEU A C 1
ATOM 709 O O . LEU A 1 89 ? -19.169 0.622 16.468 1.00 92.06 89 LEU A O 1
ATOM 713 N N . SER A 1 90 ? -17.953 2.116 15.303 1.00 93.81 90 SER A N 1
ATOM 714 C CA . SER A 1 90 ? -18.309 1.620 13.966 1.00 93.81 90 SER A CA 1
ATOM 715 C C . SER A 1 90 ? -17.053 1.266 13.175 1.00 93.81 90 SER A C 1
ATOM 717 O O . SER A 1 90 ? -16.005 1.887 13.355 1.00 93.81 90 SER A O 1
ATOM 719 N N . VAL A 1 91 ? -17.148 0.274 12.291 1.00 94.00 91 VAL A N 1
ATOM 720 C CA . VAL A 1 91 ? -16.021 -0.173 11.467 1.00 94.00 91 VAL A CA 1
ATOM 721 C C . VAL A 1 91 ? -16.398 -0.044 10.003 1.00 94.00 91 VAL A C 1
ATOM 723 O O . VAL A 1 91 ? -17.438 -0.539 9.594 1.00 94.00 91 VAL A O 1
ATOM 726 N N . ILE A 1 92 ? -15.548 0.606 9.217 1.00 94.62 92 ILE A N 1
ATOM 727 C CA . ILE A 1 92 ? -15.660 0.670 7.760 1.00 94.62 92 ILE A CA 1
ATOM 728 C C . ILE A 1 92 ? -14.509 -0.145 7.190 1.00 94.62 92 ILE A C 1
ATOM 730 O O . ILE A 1 92 ? -13.355 0.086 7.547 1.00 94.62 92 ILE A O 1
ATOM 734 N N . SER A 1 93 ? -14.793 -1.076 6.288 1.00 94.94 93 SER A N 1
ATOM 735 C CA . SER A 1 93 ? -13.767 -1.919 5.672 1.00 94.94 93 SER A CA 1
ATOM 736 C C . SER A 1 93 ? -13.689 -1.672 4.174 1.00 94.94 93 SER A C 1
ATOM 738 O O . SER A 1 93 ? -14.698 -1.748 3.492 1.00 94.94 93 SER A O 1
ATOM 740 N N . ILE A 1 94 ? -12.494 -1.433 3.638 1.00 94.56 94 ILE A N 1
ATOM 741 C CA . ILE A 1 94 ? -12.233 -1.359 2.196 1.00 94.56 94 ILE A CA 1
ATOM 742 C C . ILE A 1 94 ? -11.479 -2.622 1.781 1.00 94.56 94 ILE A C 1
ATOM 744 O O . ILE A 1 94 ? -10.359 -2.860 2.248 1.00 94.56 94 ILE A O 1
ATOM 748 N N . HIS A 1 95 ? -12.055 -3.416 0.880 1.00 92.00 95 HIS A N 1
ATOM 749 C CA . HIS A 1 95 ? -11.439 -4.649 0.389 1.00 92.00 95 HIS A CA 1
ATOM 750 C C . HIS A 1 95 ? -11.290 -4.699 -1.131 1.00 92.00 95 HIS A C 1
ATOM 752 O O . HIS A 1 95 ? -11.856 -3.893 -1.857 1.00 92.00 95 HIS A O 1
ATOM 758 N N . GLY A 1 96 ? -10.466 -5.628 -1.613 1.00 86.94 96 GLY A N 1
ATOM 759 C CA . GLY A 1 96 ? -10.150 -5.801 -3.032 1.00 86.94 96 GLY A CA 1
ATOM 760 C C . GLY A 1 96 ? -8.715 -6.280 -3.229 1.00 86.94 96 GLY A C 1
ATOM 761 O O . GLY A 1 96 ? -7.891 -6.208 -2.314 1.00 86.94 96 GLY A O 1
ATOM 762 N N . PHE A 1 97 ? -8.373 -6.740 -4.426 1.00 80.88 97 PHE A N 1
ATOM 763 C CA . PHE A 1 97 ? -7.074 -7.358 -4.696 1.00 80.88 97 PHE A CA 1
ATOM 764 C C . PHE A 1 97 ? -5.874 -6.400 -4.560 1.00 80.88 97 PHE A C 1
ATOM 766 O O . PHE A 1 97 ? -5.996 -5.184 -4.339 1.00 80.88 97 PHE A O 1
ATOM 773 N N . GLY A 1 98 ? -4.667 -6.968 -4.597 1.00 81.69 98 GLY A N 1
ATOM 774 C CA . GLY A 1 98 ? -3.417 -6.217 -4.486 1.00 81.69 98 GLY A CA 1
ATOM 775 C C . GLY A 1 98 ? -3.291 -5.137 -5.568 1.00 81.69 98 GLY A C 1
ATOM 776 O O . GLY A 1 98 ? -3.720 -5.316 -6.696 1.00 81.69 98 GLY A O 1
ATOM 777 N N . GLY A 1 99 ? -2.706 -3.985 -5.230 1.00 79.31 99 GLY A N 1
ATOM 778 C CA . GLY A 1 99 ? -2.426 -2.933 -6.219 1.00 79.31 99 GLY A CA 1
ATOM 779 C C . GLY A 1 99 ? -3.597 -2.012 -6.588 1.00 79.31 99 GLY A C 1
ATOM 780 O O . GLY A 1 99 ? -3.336 -0.961 -7.165 1.00 79.31 99 GLY A O 1
ATOM 781 N N . LEU A 1 100 ? -4.831 -2.319 -6.164 1.00 85.00 100 LEU A N 1
ATOM 782 C CA . LEU A 1 100 ? -6.031 -1.491 -6.386 1.00 85.00 100 LEU A CA 1
ATOM 783 C C . LEU A 1 100 ? -6.092 -0.193 -5.568 1.00 85.00 100 LEU A C 1
ATOM 785 O O . LEU A 1 100 ? -7.098 0.482 -5.601 1.00 85.00 100 LEU A O 1
ATOM 789 N N . GLY A 1 101 ? -5.070 0.155 -4.783 1.00 85.31 101 GLY A N 1
ATOM 790 C CA . GLY A 1 101 ? -5.005 1.459 -4.102 1.00 85.31 101 GLY A CA 1
ATOM 791 C C . GLY A 1 101 ? -5.957 1.699 -2.924 1.00 85.31 101 GLY A C 1
ATOM 792 O O . GLY A 1 101 ? -6.142 2.841 -2.528 1.00 85.31 101 GLY A O 1
ATOM 793 N N . LYS A 1 102 ? -6.458 0.649 -2.268 1.00 89.06 102 LYS A N 1
ATOM 794 C CA . LYS A 1 102 ? -7.228 0.749 -1.005 1.00 89.06 102 LYS A CA 1
ATOM 795 C C . LYS A 1 102 ? -6.569 1.651 0.045 1.00 89.06 102 LYS A C 1
ATOM 797 O O . LYS A 1 102 ? -7.206 2.533 0.602 1.00 89.06 102 LYS A O 1
ATOM 802 N N . THR A 1 103 ? -5.271 1.450 0.284 1.00 87.38 103 THR A N 1
ATOM 803 C CA . THR A 1 103 ? -4.453 2.278 1.185 1.00 87.38 103 THR A CA 1
ATOM 804 C C . THR A 1 103 ? -4.425 3.745 0.757 1.00 87.38 103 THR A C 1
ATOM 806 O O . THR A 1 103 ? -4.338 4.626 1.606 1.00 87.38 103 THR A O 1
ATOM 809 N N . THR A 1 104 ? -4.466 4.011 -0.550 1.00 86.25 104 THR A N 1
ATOM 810 C CA . THR A 1 104 ? -4.507 5.366 -1.104 1.00 86.25 104 THR A CA 1
ATOM 811 C C . THR A 1 104 ? -5.872 5.996 -0.849 1.00 86.25 104 THR A C 1
ATOM 813 O O . THR A 1 104 ? -5.929 7.049 -0.229 1.00 86.25 104 THR A O 1
ATOM 816 N N . LEU A 1 105 ? -6.961 5.295 -1.177 1.00 86.56 105 LEU A N 1
ATOM 817 C CA . LEU A 1 105 ? -8.327 5.743 -0.896 1.00 86.56 105 LEU A CA 1
ATOM 818 C C . LEU A 1 105 ? -8.558 6.025 0.599 1.00 86.56 105 LEU A C 1
ATOM 820 O O . LEU A 1 105 ? -9.058 7.083 0.968 1.00 86.56 105 LEU A O 1
ATOM 824 N N . ALA A 1 106 ? -8.123 5.117 1.476 1.00 89.69 106 ALA A N 1
ATOM 825 C CA . ALA A 1 106 ? -8.197 5.327 2.919 1.00 89.69 106 ALA A CA 1
ATOM 826 C C . ALA A 1 106 ? -7.392 6.557 3.367 1.00 89.69 106 ALA A C 1
ATOM 828 O O . ALA A 1 106 ? -7.783 7.246 4.305 1.00 89.69 106 ALA A O 1
ATOM 829 N N . ARG A 1 107 ? -6.268 6.853 2.701 1.00 87.38 107 ARG A N 1
ATOM 830 C CA . ARG A 1 107 ? -5.417 8.003 3.020 1.00 87.38 107 ARG A CA 1
ATOM 831 C C . ARG A 1 107 ? -6.020 9.317 2.552 1.00 87.38 107 ARG A C 1
ATOM 833 O O . ARG A 1 107 ? -5.879 10.295 3.282 1.00 87.38 107 ARG A O 1
ATOM 840 N N . LEU A 1 108 ? -6.667 9.335 1.391 1.00 84.88 108 LEU A N 1
ATOM 841 C CA . LEU A 1 108 ? -7.444 10.482 0.927 1.00 84.88 108 LEU A CA 1
ATOM 842 C C . LEU A 1 108 ? -8.540 10.800 1.943 1.00 84.88 108 LEU A C 1
ATOM 844 O O . LEU A 1 108 ? -8.519 11.871 2.539 1.00 84.88 108 LEU A O 1
ATOM 848 N N . ALA A 1 109 ? -9.365 9.809 2.289 1.00 88.25 109 ALA A N 1
ATOM 849 C CA . ALA A 1 109 ? -10.428 9.986 3.273 1.00 88.25 109 ALA A CA 1
ATOM 850 C C . ALA A 1 109 ? -9.909 10.422 4.656 1.00 88.25 109 ALA A C 1
ATOM 852 O O . ALA A 1 109 ? -10.453 11.337 5.266 1.00 88.25 109 ALA A O 1
ATOM 853 N N . PHE A 1 110 ? -8.819 9.820 5.145 1.00 88.62 110 PHE A N 1
ATOM 854 C CA . PHE A 1 110 ? -8.216 10.181 6.432 1.00 88.62 110 PHE A CA 1
ATOM 855 C C . PHE A 1 110 ? -7.700 11.627 6.478 1.00 88.62 110 PHE A C 1
ATOM 857 O O . PHE A 1 110 ? -7.700 12.233 7.550 1.00 88.62 110 PHE A O 1
ATOM 864 N N . ASN A 1 111 ? -7.235 12.166 5.345 1.00 86.88 111 ASN A N 1
ATOM 865 C CA . ASN A 1 111 ? -6.704 13.529 5.233 1.00 86.88 111 ASN A CA 1
ATOM 866 C C . ASN A 1 111 ? -7.706 14.524 4.632 1.00 86.88 111 ASN A C 1
ATOM 868 O O . ASN A 1 111 ? -7.336 15.676 4.420 1.00 86.88 111 ASN A O 1
ATOM 872 N N . ALA A 1 112 ? -8.941 14.109 4.357 1.00 85.69 112 ALA A N 1
ATOM 873 C CA . ALA A 1 112 ? -9.968 15.001 3.850 1.00 85.69 112 ALA A CA 1
ATOM 874 C C . ALA A 1 112 ? -10.288 16.069 4.905 1.00 85.69 112 ALA A C 1
ATOM 876 O O . ALA A 1 112 ? -10.528 15.743 6.069 1.00 85.69 112 ALA A O 1
ATOM 877 N N . GLU A 1 113 ? -10.339 17.336 4.492 1.00 89.12 113 GLU A N 1
ATOM 878 C CA . GLU A 1 113 ? -10.611 18.477 5.377 1.00 89.12 113 GLU A CA 1
ATOM 879 C C . GLU A 1 113 ? -11.810 18.267 6.325 1.00 89.12 113 GLU A C 1
ATOM 881 O O . GLU A 1 113 ? -11.647 18.470 7.531 1.00 89.12 113 GLU A O 1
ATOM 886 N N . PRO A 1 114 ? -12.985 17.775 5.872 1.00 89.56 114 PRO A N 1
ATOM 887 C CA . PRO A 1 114 ? -14.106 17.574 6.788 1.00 89.56 114 PRO A CA 1
ATOM 888 C C . PRO A 1 114 ? -13.864 16.447 7.807 1.00 89.56 114 PRO A C 1
ATOM 890 O O . PRO A 1 114 ? -14.457 16.470 8.879 1.00 89.56 114 PRO A O 1
ATOM 893 N N . VAL A 1 115 ? -12.983 15.482 7.517 1.00 89.62 115 VAL A N 1
ATOM 894 C CA . VAL A 1 115 ? -12.611 14.392 8.439 1.00 89.62 115 VAL A CA 1
ATOM 895 C C . VAL A 1 115 ? -11.584 14.861 9.469 1.00 89.62 115 VAL A C 1
ATOM 897 O O . VAL A 1 115 ? -11.599 14.391 10.606 1.00 89.62 115 VAL A O 1
ATOM 900 N N . ILE A 1 116 ? -10.708 15.806 9.110 1.00 87.44 116 ILE A N 1
ATOM 901 C CA . ILE A 1 116 ? -9.658 16.317 10.003 1.00 87.44 116 ILE A CA 1
ATOM 902 C C . ILE A 1 116 ? -10.244 16.903 11.292 1.00 87.44 116 ILE A C 1
ATOM 904 O O . ILE A 1 116 ? -9.705 16.628 12.363 1.00 87.44 116 ILE A O 1
ATOM 908 N N . GLY A 1 117 ? -11.331 17.674 11.181 1.00 86.44 117 GLY A N 1
ATOM 909 C CA . GLY A 1 117 ? -11.998 18.330 12.311 1.00 86.44 117 GLY A CA 1
ATOM 910 C C . GLY A 1 117 ? -13.133 17.530 12.958 1.00 86.44 117 GLY A C 1
ATOM 911 O O . GLY A 1 117 ? -13.705 17.997 13.938 1.00 86.44 117 GLY A O 1
ATOM 912 N N . ALA A 1 118 ? -13.480 16.355 12.425 1.00 91.00 118 ALA A N 1
ATOM 913 C CA . ALA A 1 118 ? -14.617 15.565 12.905 1.00 91.00 118 ALA A CA 1
ATOM 914 C C . ALA A 1 118 ? -14.291 14.644 14.093 1.00 91.00 118 ALA A C 1
ATOM 916 O O . ALA A 1 118 ? -15.211 14.171 14.754 1.00 91.00 118 ALA A O 1
ATOM 917 N N . PHE A 1 119 ? -13.007 14.378 14.356 1.00 91.62 119 PHE A N 1
ATOM 918 C CA . PHE A 1 119 ? -12.559 13.448 15.395 1.00 91.62 119 PHE A CA 1
ATOM 919 C C . PHE A 1 119 ? -11.527 14.101 16.311 1.00 91.62 119 PHE A C 1
ATOM 921 O O . PHE A 1 119 ? -10.572 14.711 15.827 1.00 91.62 119 PHE A O 1
ATOM 928 N N . ASP A 1 120 ? -11.653 13.884 17.622 1.00 92.69 120 ASP A N 1
ATOM 929 C CA . ASP A 1 120 ? -10.698 14.403 18.615 1.00 92.69 120 ASP A CA 1
ATOM 930 C C . ASP A 1 120 ? -9.305 13.780 18.454 1.00 92.69 120 ASP A C 1
ATOM 932 O O . ASP A 1 120 ? -8.286 14.394 18.771 1.00 92.69 120 ASP A O 1
ATOM 936 N N . CYS A 1 121 ? -9.249 12.526 17.999 1.00 92.38 121 CYS A N 1
ATOM 937 C CA . CYS A 1 121 ? -8.014 11.771 17.813 1.00 92.38 121 CYS A CA 1
ATOM 938 C C . CYS A 1 121 ? -8.029 11.023 16.477 1.00 92.38 121 CYS A C 1
ATOM 940 O O . CYS A 1 121 ? -9.008 10.371 16.125 1.00 92.38 121 CYS A O 1
ATOM 942 N N . ARG A 1 122 ? -6.915 11.052 15.739 1.00 93.75 122 ARG A N 1
ATOM 943 C CA . ARG A 1 122 ? -6.768 10.313 14.478 1.00 93.75 122 ARG A CA 1
ATOM 944 C C . ARG A 1 122 ? -5.441 9.571 14.445 1.00 93.75 122 ARG A C 1
ATOM 946 O O . ARG A 1 122 ? -4.386 10.176 14.615 1.00 93.75 122 ARG A O 1
ATOM 953 N N . VAL A 1 123 ? -5.481 8.264 14.210 1.00 93.56 123 VAL A N 1
ATOM 954 C CA . VAL A 1 123 ? -4.298 7.394 14.236 1.00 93.56 123 VAL A CA 1
ATOM 955 C C . VAL A 1 123 ? -4.272 6.517 12.992 1.00 93.56 123 VAL A C 1
ATOM 957 O O . VAL A 1 123 ? -5.290 5.961 12.600 1.00 93.56 123 VAL A O 1
ATOM 960 N N . TRP A 1 124 ? -3.095 6.351 12.386 1.00 93.62 124 TRP A N 1
ATOM 961 C CA . TRP A 1 124 ? -2.884 5.432 11.267 1.00 93.62 124 TRP A CA 1
ATOM 962 C C . TRP A 1 124 ? -1.856 4.367 11.627 1.00 93.62 124 TRP A C 1
ATOM 964 O O . TRP A 1 124 ? -0.680 4.680 11.840 1.00 93.62 124 TRP A O 1
ATOM 974 N N . ILE A 1 125 ? -2.277 3.104 11.610 1.00 91.88 125 ILE A N 1
ATOM 975 C CA . ILE A 1 125 ? -1.441 1.937 11.884 1.00 91.88 125 ILE A CA 1
ATOM 976 C C . ILE A 1 125 ? -1.381 1.056 10.644 1.00 91.88 125 ILE A C 1
ATOM 978 O O . ILE A 1 125 ? -2.401 0.698 10.069 1.00 91.88 125 ILE A O 1
ATOM 982 N N . HIS A 1 126 ? -0.170 0.685 10.242 1.00 88.31 126 HIS A N 1
ATOM 983 C CA . HIS A 1 126 ? 0.021 -0.403 9.292 1.00 88.31 126 HIS A CA 1
ATOM 984 C C . HIS A 1 126 ? 0.142 -1.718 10.063 1.00 88.31 126 HIS A C 1
ATOM 986 O O . HIS A 1 126 ? 0.978 -1.823 10.964 1.00 88.31 126 HIS A O 1
ATOM 992 N N . VAL A 1 127 ? -0.684 -2.701 9.716 1.00 87.00 127 VAL A N 1
ATOM 993 C CA . VAL A 1 127 ? -0.693 -4.013 10.365 1.00 87.00 127 VAL A CA 1
ATOM 994 C C . VAL A 1 127 ? 0.290 -4.928 9.640 1.00 87.00 127 VAL A C 1
ATOM 996 O O . VAL A 1 127 ? 0.280 -5.040 8.417 1.00 87.00 127 VAL A O 1
ATOM 999 N N . SER A 1 128 ? 1.195 -5.564 10.388 1.00 77.81 128 SER A N 1
ATOM 1000 C CA . SER A 1 128 ? 2.129 -6.524 9.797 1.00 77.81 128 SER A CA 1
ATOM 1001 C C . SER A 1 128 ? 1.411 -7.797 9.356 1.00 77.81 128 SER A C 1
ATOM 1003 O O . SER A 1 128 ? 0.429 -8.192 9.973 1.00 77.81 128 SER A O 1
ATOM 1005 N N . MET A 1 129 ? 1.961 -8.491 8.353 1.00 76.62 129 MET A N 1
ATOM 1006 C CA . MET A 1 129 ? 1.414 -9.778 7.887 1.00 76.62 129 MET A CA 1
ATOM 1007 C C . MET A 1 129 ? 1.265 -10.802 9.013 1.00 76.62 129 MET A C 1
ATOM 1009 O O . MET A 1 129 ? 0.287 -11.536 9.057 1.00 76.62 129 MET A O 1
ATOM 1013 N N . LYS A 1 130 ? 2.230 -10.842 9.941 1.00 84.06 130 LYS A N 1
ATOM 1014 C CA . LYS A 1 130 ? 2.056 -11.566 11.196 1.00 84.06 130 LYS A CA 1
ATOM 1015 C C . LYS A 1 130 ? 1.194 -10.708 12.117 1.00 84.06 130 LYS A C 1
ATOM 1017 O O . LYS A 1 130 ? 1.673 -9.676 12.602 1.00 84.06 130 LYS A O 1
ATOM 1022 N N . TYR A 1 131 ? -0.050 -11.131 12.308 1.00 87.75 131 TYR A N 1
ATOM 1023 C CA . TYR A 1 131 ? -0.979 -10.500 13.230 1.00 87.75 131 TYR A CA 1
ATOM 1024 C C . TYR A 1 131 ? -0.469 -10.623 14.672 1.00 87.75 131 TYR A C 1
ATOM 1026 O O . TYR A 1 131 ? 0.032 -11.667 15.089 1.00 87.75 131 TYR A O 1
ATOM 1034 N N . ASP A 1 132 ? -0.543 -9.514 15.405 1.00 91.94 132 ASP A N 1
ATOM 1035 C CA . ASP A 1 132 ? -0.152 -9.419 16.809 1.00 91.94 132 ASP A CA 1
ATOM 1036 C C . ASP A 1 132 ? -0.890 -8.230 17.436 1.00 91.94 132 ASP A C 1
ATOM 1038 O O . ASP A 1 132 ? -0.536 -7.064 17.222 1.00 91.94 132 ASP A O 1
ATOM 1042 N N . LEU A 1 133 ? -1.935 -8.531 18.208 1.00 94.50 133 LEU A N 1
ATOM 1043 C CA . LEU A 1 133 ? -2.783 -7.523 18.838 1.00 94.50 133 LEU A CA 1
ATOM 1044 C C . LEU A 1 133 ? -2.016 -6.644 19.841 1.00 94.50 133 LEU A C 1
ATOM 1046 O O . LEU A 1 133 ? -2.259 -5.439 19.916 1.00 94.50 133 LEU A O 1
ATOM 1050 N N . ILE A 1 134 ? -1.038 -7.202 20.563 1.00 93.62 134 ILE A N 1
ATOM 1051 C CA . ILE A 1 134 ? -0.202 -6.444 21.508 1.00 93.62 134 ILE A CA 1
ATOM 1052 C C . ILE A 1 134 ? 0.644 -5.427 20.740 1.00 93.62 134 ILE A C 1
ATOM 1054 O O . ILE A 1 134 ? 0.751 -4.265 21.140 1.00 93.62 134 ILE A O 1
ATOM 1058 N N . LYS A 1 135 ? 1.232 -5.836 19.611 1.00 91.81 135 LYS A N 1
ATOM 1059 C CA . LYS A 1 135 ? 2.014 -4.942 18.749 1.00 91.81 135 LYS A CA 1
ATOM 1060 C C . LYS A 1 135 ? 1.148 -3.842 18.132 1.00 91.81 135 LYS A C 1
ATOM 1062 O O . LYS A 1 135 ? 1.596 -2.693 18.074 1.00 91.81 135 LYS A O 1
ATOM 1067 N N . ILE A 1 136 ? -0.077 -4.163 17.708 1.00 93.75 136 ILE A N 1
ATOM 1068 C CA . ILE A 1 136 ? -1.046 -3.168 17.224 1.00 93.75 136 ILE A CA 1
ATOM 1069 C C . ILE A 1 136 ? -1.355 -2.161 18.340 1.00 93.75 136 ILE A C 1
ATOM 1071 O O . ILE A 1 136 ? -1.175 -0.961 18.134 1.00 93.75 136 ILE A O 1
ATOM 1075 N N . GLY A 1 137 ? -1.715 -2.632 19.538 1.00 93.50 137 GLY A N 1
ATOM 1076 C CA . GLY A 1 137 ? -2.022 -1.780 20.690 1.00 93.50 137 GLY A CA 1
ATOM 1077 C C . GLY A 1 137 ? -0.871 -0.848 21.079 1.00 93.50 137 GLY A C 1
ATOM 1078 O O . GLY A 1 137 ? -1.072 0.357 21.222 1.00 93.50 137 GLY A O 1
ATOM 1079 N N . LYS A 1 138 ? 0.361 -1.368 21.149 1.00 91.75 138 LYS A N 1
ATOM 1080 C CA . LYS A 1 138 ? 1.569 -0.553 21.382 1.00 91.75 138 LYS A CA 1
ATOM 1081 C C . LYS A 1 138 ? 1.781 0.503 20.298 1.00 91.75 138 LYS A C 1
ATOM 1083 O O . LYS A 1 138 ? 2.164 1.626 20.608 1.00 91.75 138 LYS A O 1
ATOM 1088 N N . SER A 1 139 ? 1.517 0.158 19.038 1.00 90.56 139 SER A N 1
ATOM 1089 C CA . SER A 1 139 ? 1.658 1.098 17.920 1.00 90.56 139 SER A CA 1
ATOM 1090 C C . SER A 1 139 ? 0.632 2.234 18.000 1.00 90.56 139 SER A C 1
ATOM 1092 O O . SER A 1 139 ? 0.978 3.378 17.718 1.00 90.56 139 SER A O 1
ATOM 1094 N N . ILE A 1 140 ? -0.603 1.942 18.426 1.00 92.81 140 ILE A N 1
ATOM 1095 C CA . ILE A 1 140 ? -1.644 2.957 18.662 1.00 92.81 140 ILE A CA 1
ATOM 1096 C C . ILE A 1 140 ? -1.230 3.889 19.800 1.00 92.81 140 ILE A C 1
ATOM 1098 O O . ILE A 1 140 ? -1.219 5.102 19.614 1.00 92.81 140 ILE A O 1
ATOM 1102 N N . LEU A 1 141 ? -0.835 3.336 20.949 1.00 91.88 141 LEU A N 1
ATOM 1103 C CA . LEU A 1 141 ? -0.429 4.129 22.113 1.00 91.88 141 LEU A CA 1
ATOM 1104 C C . LEU A 1 141 ? 0.782 5.014 21.807 1.00 91.88 141 LEU A C 1
ATOM 1106 O O . LEU A 1 141 ? 0.765 6.197 22.129 1.00 91.88 141 LEU A O 1
ATOM 1110 N N . SER A 1 142 ? 1.772 4.488 21.083 1.00 88.62 142 SER A N 1
ATOM 1111 C CA . SER A 1 142 ? 2.924 5.274 20.633 1.00 88.62 142 SER A CA 1
ATOM 1112 C C . SER A 1 142 ? 2.513 6.460 19.750 1.00 88.62 142 SER A C 1
ATOM 1114 O O . SER A 1 142 ? 3.084 7.541 19.877 1.00 88.62 142 SER A O 1
ATOM 1116 N N . LYS A 1 143 ? 1.498 6.301 18.888 1.00 87.56 143 LYS A N 1
ATOM 1117 C CA . LYS A 1 143 ? 0.945 7.400 18.076 1.00 87.56 143 LYS A CA 1
ATOM 1118 C C . LYS A 1 143 ? 0.124 8.409 18.877 1.00 87.56 143 LYS A C 1
ATOM 1120 O O . LYS A 1 143 ? -0.035 9.531 18.414 1.00 87.56 143 LYS A O 1
ATOM 1125 N N . LEU A 1 144 ? -0.357 8.021 20.052 1.00 87.19 144 LEU A N 1
ATOM 1126 C CA . LEU A 1 144 ? -0.996 8.898 21.032 1.00 87.19 144 LEU A CA 1
ATOM 1127 C C . LEU A 1 144 ? 0.015 9.452 22.055 1.00 87.19 144 LEU A C 1
ATOM 1129 O O . LEU A 1 144 ? -0.388 9.905 23.121 1.00 87.19 144 LEU A O 1
ATOM 1133 N N . GLU A 1 145 ? 1.317 9.382 21.744 1.00 83.06 145 GLU A N 1
ATOM 1134 C CA . GLU A 1 145 ? 2.430 9.863 22.579 1.00 83.06 145 GLU A CA 1
ATOM 1135 C C . GLU A 1 145 ? 2.513 9.195 23.964 1.00 83.06 145 GLU A C 1
ATOM 1137 O O . GLU A 1 145 ? 3.098 9.726 24.908 1.00 83.06 145 GLU A O 1
ATOM 1142 N N . ALA A 1 146 ? 1.976 7.979 24.082 1.00 77.69 146 ALA A N 1
ATOM 1143 C CA . ALA A 1 146 ? 2.059 7.159 25.280 1.00 77.69 146 ALA A CA 1
ATOM 1144 C C . ALA A 1 146 ? 3.085 6.029 25.093 1.00 77.69 146 ALA A C 1
ATOM 1146 O O . ALA A 1 146 ? 2.925 5.139 24.255 1.00 77.69 146 ALA A O 1
ATOM 1147 N N . ASN A 1 147 ? 4.141 6.041 25.912 1.00 72.62 147 ASN A N 1
ATOM 1148 C CA . ASN A 1 147 ? 5.090 4.932 26.004 1.00 72.62 147 ASN A CA 1
ATOM 1149 C C . ASN A 1 147 ? 4.550 3.863 26.947 1.00 72.62 147 ASN A C 1
ATOM 1151 O O . ASN A 1 147 ? 4.255 4.148 28.109 1.00 72.62 147 ASN A O 1
ATOM 1155 N N . CYS A 1 148 ? 4.416 2.629 26.456 1.00 65.94 148 CYS A N 1
ATOM 1156 C CA . CYS A 1 148 ? 3.790 1.562 27.230 1.00 65.94 148 CYS A CA 1
ATOM 1157 C C . CYS A 1 148 ? 4.463 0.198 27.029 1.00 65.94 148 CYS A C 1
ATOM 1159 O O . CYS A 1 148 ? 4.748 -0.246 25.913 1.00 65.94 148 CYS A O 1
ATOM 1161 N N . SER A 1 149 ? 4.651 -0.496 28.150 1.00 70.25 149 SER A N 1
ATOM 1162 C CA . SER A 1 149 ? 5.056 -1.896 28.244 1.00 70.25 149 SER A CA 1
ATOM 1163 C C . SER A 1 149 ? 4.024 -2.636 29.085 1.00 70.25 149 SER A C 1
ATOM 1165 O O . SER A 1 149 ? 3.663 -2.154 30.154 1.00 70.25 149 SER A O 1
ATOM 1167 N N . GLY A 1 150 ? 3.566 -3.797 28.633 1.00 81.81 150 GLY A N 1
ATOM 1168 C CA . GLY A 1 150 ? 2.607 -4.597 29.384 1.00 81.81 150 GLY A CA 1
ATOM 1169 C C . GLY A 1 150 ? 1.929 -5.641 28.516 1.00 81.81 150 GLY A C 1
ATOM 1170 O O . GLY A 1 150 ? 2.209 -5.745 27.314 1.00 81.81 150 GLY A O 1
ATOM 1171 N N . ASP A 1 151 ? 1.060 -6.410 29.158 1.00 90.31 151 ASP A N 1
ATOM 1172 C CA . ASP A 1 151 ? 0.121 -7.312 28.503 1.00 90.31 151 ASP A CA 1
ATOM 1173 C C . ASP A 1 151 ? -1.062 -6.544 27.881 1.00 90.31 151 ASP A C 1
ATOM 1175 O O . ASP A 1 151 ? -1.145 -5.314 27.930 1.00 90.31 151 ASP A O 1
ATOM 1179 N N . LEU A 1 152 ? -1.976 -7.282 27.256 1.00 90.50 152 LEU A N 1
ATOM 1180 C CA . LEU A 1 152 ? -3.107 -6.711 26.534 1.00 90.50 152 LEU A CA 1
ATOM 1181 C C . LEU A 1 152 ? -4.060 -5.903 27.434 1.00 90.50 152 LEU A C 1
ATOM 1183 O O . LEU A 1 152 ? -4.562 -4.864 27.002 1.00 90.50 152 LEU A O 1
ATOM 1187 N N . ASP A 1 153 ? -4.280 -6.335 28.676 1.00 92.25 153 ASP A N 1
ATOM 1188 C CA . ASP A 1 153 ? -5.212 -5.688 29.607 1.00 92.25 153 ASP A CA 1
ATOM 1189 C C . ASP A 1 153 ? -4.678 -4.337 30.096 1.00 92.25 153 ASP A C 1
ATOM 1191 O O . ASP A 1 153 ? -5.427 -3.353 30.175 1.00 92.25 153 ASP A O 1
ATOM 1195 N N . HIS A 1 154 ? -3.366 -4.253 30.343 1.00 92.69 154 HIS A N 1
ATOM 1196 C CA . HIS A 1 154 ? -2.700 -2.986 30.643 1.00 92.69 154 HIS A CA 1
ATOM 1197 C C . HIS A 1 154 ? -2.827 -2.011 29.469 1.00 92.69 154 HIS A C 1
ATOM 1199 O O . HIS A 1 154 ? -3.239 -0.863 29.664 1.00 92.69 154 HIS A O 1
ATOM 1205 N N . LEU A 1 155 ? -2.557 -2.475 28.242 1.00 93.88 155 LEU A N 1
ATOM 1206 C CA . LEU A 1 155 ? -2.682 -1.642 27.041 1.00 93.88 155 LEU A CA 1
ATOM 1207 C C . LEU A 1 155 ? -4.124 -1.153 26.845 1.00 93.88 155 LEU A C 1
ATOM 1209 O O . LEU A 1 155 ? -4.333 0.023 26.549 1.00 93.88 155 LEU A O 1
ATOM 1213 N N . LYS A 1 156 ? -5.121 -2.021 27.061 1.00 94.38 156 LYS A N 1
ATOM 1214 C CA . LYS A 1 156 ? -6.543 -1.669 26.935 1.00 94.38 156 LYS A CA 1
ATOM 1215 C C . LYS A 1 156 ? -6.958 -0.626 27.970 1.00 94.38 156 LYS A C 1
ATOM 1217 O O . LYS A 1 156 ? -7.658 0.330 27.640 1.00 94.38 156 LYS A O 1
ATOM 1222 N N . THR A 1 157 ? -6.499 -0.777 29.210 1.00 93.94 157 THR A N 1
ATOM 1223 C CA . THR A 1 157 ? -6.780 0.172 30.297 1.00 93.94 157 THR A CA 1
ATOM 1224 C C . THR A 1 157 ? -6.205 1.553 29.991 1.00 93.94 157 THR A C 1
ATOM 1226 O O . THR A 1 157 ? -6.887 2.562 30.175 1.00 93.94 157 THR A O 1
ATOM 1229 N N . GLN A 1 158 ? -4.980 1.611 29.467 1.00 92.75 158 GLN A N 1
ATOM 1230 C CA . GLN A 1 158 ? -4.352 2.871 29.067 1.00 92.75 158 GLN A CA 1
ATOM 1231 C C . GLN A 1 158 ? -5.047 3.506 27.865 1.00 92.75 158 GLN A C 1
ATOM 1233 O O . GLN A 1 158 ? -5.342 4.700 27.896 1.00 92.75 158 GLN A O 1
ATOM 1238 N N . LEU A 1 159 ? -5.370 2.709 26.842 1.00 93.94 159 LEU A N 1
ATOM 1239 C CA . LEU A 1 159 ? -6.096 3.191 25.671 1.00 93.94 159 LEU A CA 1
ATOM 1240 C C . LEU A 1 159 ? -7.450 3.784 26.077 1.00 93.94 159 LEU A C 1
ATOM 1242 O O . LEU A 1 159 ? -7.793 4.888 25.655 1.00 93.94 159 LEU A O 1
ATOM 1246 N N . LYS A 1 160 ? -8.167 3.102 26.979 1.00 94.50 160 LYS A N 1
ATOM 1247 C CA . LYS A 1 160 ? -9.404 3.610 27.573 1.00 94.50 160 LYS A CA 1
ATOM 1248 C C . LYS A 1 160 ? -9.184 4.913 28.322 1.00 94.50 160 LYS A C 1
ATOM 1250 O O . LYS A 1 160 ? -9.959 5.831 28.123 1.00 94.50 160 LYS A O 1
ATOM 1255 N N . GLY A 1 161 ? -8.138 5.041 29.134 1.00 93.31 161 GLY A N 1
ATOM 1256 C CA . GLY A 1 161 ? -7.831 6.298 29.824 1.00 93.31 161 GLY A CA 1
ATOM 1257 C C . GLY A 1 161 ? -7.602 7.485 28.878 1.00 93.31 161 GLY A C 1
ATOM 1258 O O . GLY A 1 161 ? -8.044 8.591 29.175 1.00 93.31 161 GLY A O 1
ATOM 1259 N N . LEU A 1 162 ? -6.949 7.257 27.733 1.00 92.62 162 LEU A N 1
ATOM 1260 C CA . LEU A 1 162 ? -6.610 8.308 26.763 1.00 92.62 162 LEU A CA 1
ATOM 1261 C C . LEU A 1 162 ? -7.782 8.728 25.869 1.00 92.62 162 LEU A C 1
ATOM 1263 O O . LEU A 1 162 ? -7.891 9.912 25.526 1.00 92.62 162 LEU A O 1
ATOM 1267 N N . LEU A 1 163 ? -8.614 7.757 25.479 1.00 93.81 163 LEU A N 1
ATOM 1268 C CA . LEU A 1 163 ? -9.710 7.924 24.520 1.00 93.81 163 LEU A CA 1
ATOM 1269 C C . LEU A 1 163 ? -11.088 8.037 25.180 1.00 93.81 163 LEU A C 1
ATOM 1271 O O . LEU A 1 163 ? -12.071 8.269 24.480 1.00 93.81 163 LEU A O 1
ATOM 1275 N N . LYS A 1 164 ? -11.180 7.906 26.510 1.00 92.56 164 LYS A N 1
ATOM 1276 C CA . LYS A 1 164 ? -12.438 8.086 27.239 1.00 92.56 164 LYS A CA 1
ATOM 1277 C C . LYS A 1 164 ? -13.062 9.436 26.885 1.00 92.56 164 LYS A C 1
ATOM 1279 O O . LYS A 1 164 ? -12.382 10.459 26.922 1.00 92.56 164 LYS A O 1
ATOM 1284 N N . ASP A 1 165 ? -14.356 9.413 26.575 1.00 91.88 165 ASP A N 1
ATOM 1285 C CA . ASP A 1 165 ? -15.164 10.591 26.241 1.00 91.88 165 ASP A CA 1
ATOM 1286 C C . ASP A 1 165 ? -14.668 11.374 25.004 1.00 91.88 165 ASP A C 1
ATOM 1288 O O . ASP A 1 165 ? -15.148 12.473 24.741 1.00 91.88 165 ASP A O 1
ATOM 1292 N N . LYS A 1 166 ? -13.758 10.789 24.209 1.00 93.25 166 LYS A N 1
ATOM 1293 C CA . LYS A 1 166 ? -13.262 11.334 22.942 1.00 93.25 166 LYS A CA 1
ATOM 1294 C C . LYS A 1 166 ? -13.699 10.473 21.770 1.00 93.25 166 LYS A C 1
ATOM 1296 O O . LYS A 1 166 ? -13.680 9.242 21.835 1.00 93.25 166 LYS A O 1
ATOM 1301 N N . THR A 1 167 ? -14.043 11.128 20.678 1.00 94.06 167 THR A N 1
ATOM 1302 C CA . THR A 1 167 ? -14.227 10.494 19.377 1.00 94.06 167 THR A CA 1
ATOM 1303 C C . THR A 1 167 ? -12.871 10.247 18.729 1.00 94.06 167 THR A C 1
ATOM 1305 O O . THR A 1 167 ? -11.962 11.078 18.796 1.00 94.06 167 THR A O 1
ATOM 1308 N N . PHE A 1 168 ? -12.704 9.097 18.085 1.00 94.88 168 PHE A N 1
ATOM 1309 C CA . PHE A 1 168 ? -11.471 8.809 17.363 1.00 94.88 168 PHE A CA 1
ATOM 1310 C C . PHE A 1 168 ? -11.718 8.194 15.992 1.00 94.88 168 PHE A C 1
ATOM 1312 O O . PHE A 1 168 ? -12.731 7.538 15.769 1.00 94.88 168 PHE A O 1
ATOM 1319 N N . LEU A 1 169 ? -10.732 8.342 15.109 1.00 96.50 169 LEU A N 1
ATOM 1320 C CA . LEU A 1 169 ? -10.594 7.570 13.880 1.00 96.50 169 LEU A CA 1
ATOM 1321 C C . LEU A 1 169 ? -9.272 6.798 13.905 1.00 96.50 169 LEU A C 1
ATOM 1323 O O . LEU A 1 169 ? -8.195 7.396 13.864 1.00 96.50 169 LEU A O 1
ATOM 1327 N N . ILE A 1 170 ? -9.341 5.468 13.938 1.00 97.00 170 ILE A N 1
ATOM 1328 C CA . ILE A 1 170 ? -8.162 4.597 13.832 1.00 97.00 170 ILE A CA 1
ATOM 1329 C C . ILE A 1 170 ? -8.181 3.897 12.475 1.00 97.00 170 ILE A C 1
ATOM 1331 O O . ILE A 1 170 ? -9.097 3.143 12.170 1.00 97.00 170 ILE A O 1
ATOM 1335 N N . VAL A 1 171 ? -7.148 4.109 11.662 1.00 96.75 171 VAL A N 1
ATOM 1336 C CA . VAL A 1 171 ? -6.943 3.362 10.418 1.00 96.75 171 VAL A CA 1
ATOM 1337 C C . VAL A 1 171 ? -6.060 2.151 10.688 1.00 96.75 171 VAL A C 1
ATOM 1339 O O . VAL A 1 171 ? -4.939 2.302 11.176 1.00 96.75 171 VAL A O 1
ATOM 1342 N N . LEU A 1 172 ? -6.545 0.963 10.333 1.00 96.06 172 LEU A N 1
ATOM 1343 C CA . LEU A 1 172 ? -5.799 -0.292 10.339 1.00 96.06 172 LEU A CA 1
ATOM 1344 C C . LEU A 1 172 ? -5.557 -0.734 8.890 1.00 96.06 172 LEU A C 1
ATOM 1346 O O . LEU A 1 172 ? -6.419 -1.313 8.230 1.00 96.06 172 LEU A O 1
ATOM 1350 N N . ASP A 1 173 ? -4.373 -0.408 8.383 1.00 93.44 173 ASP A N 1
ATOM 1351 C CA . ASP A 1 173 ? -3.999 -0.569 6.980 1.00 93.44 173 ASP A CA 1
ATOM 1352 C C . ASP A 1 173 ? -3.330 -1.927 6.720 1.00 93.44 173 ASP A C 1
ATOM 1354 O O . ASP A 1 173 ? -2.286 -2.222 7.311 1.00 93.44 173 ASP A O 1
ATOM 1358 N N . ASP A 1 174 ? -3.890 -2.684 5.770 1.00 89.88 174 ASP A N 1
ATOM 1359 C CA . ASP A 1 174 ? -3.449 -3.997 5.278 1.00 89.88 174 ASP A CA 1
ATOM 1360 C C . ASP A 1 174 ? -3.603 -5.121 6.324 1.00 89.88 174 ASP A C 1
ATOM 1362 O O . ASP A 1 174 ? -2.624 -5.751 6.705 1.00 89.88 174 ASP A O 1
ATOM 1366 N N . ILE A 1 175 ? -4.829 -5.383 6.804 1.00 92.50 175 ILE A N 1
ATOM 1367 C CA . ILE A 1 175 ? -5.126 -6.519 7.703 1.00 92.50 175 ILE A CA 1
ATOM 1368 C C . ILE A 1 175 ? -5.121 -7.852 6.937 1.00 92.50 175 ILE A C 1
ATOM 1370 O O . ILE A 1 175 ? -5.780 -7.984 5.899 1.00 92.50 175 ILE A O 1
ATOM 1374 N N . TRP A 1 176 ? -4.433 -8.845 7.513 1.00 89.69 176 TRP A N 1
ATOM 1375 C CA . TRP A 1 176 ? -4.294 -10.218 7.000 1.00 89.69 176 TRP A CA 1
ATOM 1376 C C . TRP A 1 176 ? -4.929 -11.293 7.899 1.00 89.69 176 TRP A C 1
ATOM 1378 O O . TRP 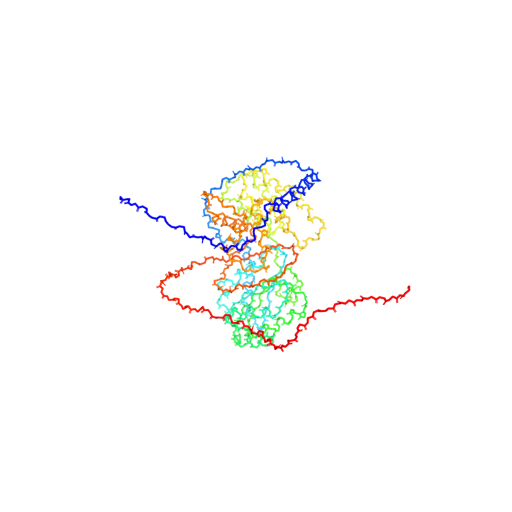A 1 176 ? -4.959 -12.451 7.503 1.00 89.69 176 TRP A O 1
ATOM 1388 N N . GLU A 1 177 ? -5.398 -10.939 9.099 1.00 92.81 177 GLU A N 1
ATOM 1389 C CA . GLU A 1 177 ? -5.951 -11.907 10.055 1.00 92.81 177 GLU A CA 1
ATOM 1390 C C . GLU A 1 177 ? -7.338 -12.380 9.620 1.00 92.81 177 GLU A C 1
ATOM 1392 O O . GLU A 1 177 ? -8.242 -11.569 9.431 1.00 92.81 177 GLU A O 1
ATOM 1397 N N . GLU A 1 178 ? -7.503 -13.690 9.460 1.00 90.81 178 GLU A N 1
ATOM 1398 C CA . GLU A 1 178 ? -8.751 -14.298 8.998 1.00 90.81 178 GLU A CA 1
ATOM 1399 C C . GLU A 1 178 ? -9.574 -14.924 10.122 1.00 90.81 178 GLU A C 1
ATOM 1401 O O . GLU A 1 178 ? -10.763 -15.178 9.901 1.00 90.81 178 GLU A O 1
ATOM 1406 N N . ASP A 1 179 ? -8.971 -15.193 11.287 1.00 92.94 179 ASP A N 1
ATOM 1407 C CA . ASP A 1 179 ? -9.675 -15.771 12.428 1.00 92.94 179 ASP A CA 1
ATOM 1408 C C . ASP A 1 179 ? -10.712 -14.769 12.968 1.00 92.94 179 ASP A C 1
ATOM 1410 O O . ASP A 1 179 ? -10.339 -13.734 13.534 1.00 92.94 179 ASP A O 1
ATOM 1414 N N . PRO A 1 180 ? -12.023 -15.063 12.851 1.00 92.44 180 PRO A N 1
ATOM 1415 C CA . PRO A 1 180 ? -13.064 -14.182 13.365 1.00 92.44 180 PRO A CA 1
ATOM 1416 C C . PRO A 1 180 ? -12.912 -13.895 14.862 1.00 92.44 180 PRO A C 1
ATOM 1418 O O . PRO A 1 180 ? -13.255 -12.802 15.307 1.00 92.44 180 PRO A O 1
ATOM 1421 N N . HIS A 1 181 ? -12.379 -14.836 15.650 1.00 94.50 181 HIS A N 1
ATOM 1422 C CA . HIS A 1 181 ? -12.181 -14.631 17.083 1.00 94.50 181 HIS A CA 1
ATOM 1423 C C . HIS A 1 181 ? -11.112 -13.574 17.374 1.00 94.50 181 HIS A C 1
ATOM 1425 O O . HIS A 1 181 ? -11.293 -12.765 18.283 1.00 94.50 181 HIS A O 1
ATOM 1431 N N . GLU A 1 182 ? -10.026 -13.535 16.601 1.00 95.06 182 GLU A N 1
ATOM 1432 C CA . GLU A 1 182 ? -8.990 -12.503 16.736 1.00 95.06 182 GLU A CA 1
ATOM 1433 C C . GLU A 1 182 ? -9.487 -11.131 16.254 1.00 95.06 182 GLU A C 1
ATOM 1435 O O . GLU A 1 182 ? -9.187 -10.104 16.869 1.00 95.06 182 GLU A O 1
ATOM 1440 N N . LEU A 1 183 ? -10.323 -11.098 15.212 1.00 94.62 183 LEU A N 1
ATOM 1441 C CA . LEU A 1 183 ? -10.970 -9.866 14.748 1.00 94.62 183 LEU A CA 1
ATOM 1442 C C . LEU A 1 183 ? -11.947 -9.302 15.793 1.00 94.62 183 LEU A C 1
ATOM 1444 O O . LEU A 1 183 ? -11.923 -8.101 16.065 1.00 94.62 183 LEU A O 1
ATOM 1448 N N . VAL A 1 184 ? -12.740 -10.158 16.448 1.00 94.12 184 VAL A N 1
ATOM 1449 C CA . VAL A 1 184 ? -13.619 -9.752 17.560 1.00 94.12 184 VAL A CA 1
ATOM 1450 C C . VAL A 1 184 ? -12.801 -9.217 18.737 1.00 94.12 184 VAL A C 1
ATOM 1452 O O . VAL A 1 184 ? -13.094 -8.131 19.232 1.00 94.12 184 VAL A O 1
ATOM 1455 N N . LYS A 1 185 ? -11.721 -9.906 19.139 1.00 95.69 185 LYS A N 1
ATOM 1456 C CA . LYS A 1 185 ? -10.823 -9.427 20.209 1.00 95.69 185 LYS A CA 1
ATOM 1457 C C . LYS A 1 185 ? -10.223 -8.056 19.899 1.00 95.69 185 LYS A C 1
ATOM 1459 O O . LYS A 1 185 ? -10.104 -7.224 20.798 1.00 95.69 185 LYS A O 1
ATOM 1464 N N . LEU A 1 186 ? -9.847 -7.807 18.643 1.00 95.88 186 LEU A N 1
ATOM 1465 C CA . LEU A 1 186 ? -9.364 -6.502 18.196 1.00 95.88 186 LEU A CA 1
ATOM 1466 C C . LEU A 1 186 ? -10.441 -5.422 18.345 1.00 95.88 186 LEU A C 1
ATOM 1468 O O . LEU A 1 186 ? -10.145 -4.344 18.858 1.00 95.88 186 LEU A O 1
ATOM 1472 N N . MET A 1 187 ? -11.680 -5.700 17.939 1.00 94.06 187 MET A N 1
ATOM 1473 C CA . MET A 1 187 ? -12.773 -4.732 18.073 1.00 94.06 187 MET A CA 1
ATOM 1474 C C . MET A 1 187 ? -13.126 -4.463 19.533 1.00 94.06 187 MET A C 1
ATOM 1476 O O . MET A 1 187 ? -13.256 -3.304 19.927 1.00 94.06 187 MET A O 1
ATOM 1480 N N . ASP A 1 188 ? -13.147 -5.497 20.371 1.00 94.81 188 ASP A N 1
ATOM 1481 C CA . ASP A 1 188 ? -13.328 -5.351 21.814 1.00 94.81 188 ASP A CA 1
ATOM 1482 C C . ASP A 1 188 ? -12.203 -4.537 22.460 1.00 94.81 188 ASP A C 1
ATOM 1484 O O . ASP A 1 188 ? -12.441 -3.794 23.415 1.00 94.81 188 ASP A O 1
ATOM 1488 N N . PHE A 1 189 ? -10.965 -4.689 21.982 1.00 96.00 189 PHE A N 1
ATOM 1489 C CA . PHE A 1 189 ? -9.815 -3.913 22.443 1.00 96.00 189 PHE A CA 1
ATOM 1490 C C . PHE A 1 189 ? -9.950 -2.424 22.093 1.00 96.00 189 PHE A C 1
ATOM 1492 O O . PHE A 1 189 ? -9.599 -1.578 22.914 1.00 96.00 189 PHE A O 1
ATOM 1499 N N . LEU A 1 190 ? -10.486 -2.104 20.910 1.00 95.50 190 LEU A N 1
ATOM 1500 C CA . LEU A 1 190 ? -10.669 -0.730 20.431 1.00 95.50 190 LEU A CA 1
ATOM 1501 C C . LEU A 1 190 ? -11.959 -0.067 20.929 1.00 95.50 190 LEU A C 1
ATOM 1503 O O . LEU A 1 190 ? -12.068 1.156 20.856 1.00 95.50 190 LEU A O 1
ATOM 1507 N N . ASN A 1 191 ? -12.922 -0.824 21.460 1.00 94.31 191 ASN A N 1
ATOM 1508 C CA . ASN A 1 191 ? -14.180 -0.275 21.966 1.00 94.31 191 ASN A CA 1
ATOM 1509 C C . ASN A 1 191 ? -14.007 0.431 23.327 1.00 94.31 191 ASN A C 1
ATOM 1511 O O . ASN A 1 191 ? -14.349 -0.104 24.384 1.00 94.31 191 ASN A O 1
ATOM 1515 N N . VAL A 1 192 ? -13.397 1.620 23.307 1.00 93.56 192 VAL A N 1
ATOM 1516 C CA . VAL A 1 192 ? -13.021 2.371 24.518 1.00 93.56 192 VAL A CA 1
ATOM 1517 C C . VAL A 1 192 ? -13.293 3.883 24.458 1.00 93.56 192 VAL A C 1
ATOM 1519 O O . VAL A 1 192 ? -13.020 4.576 25.439 1.00 93.56 192 VAL A O 1
ATOM 1522 N N . GLY A 1 193 ? -13.794 4.391 23.327 1.00 91.00 193 GLY A N 1
ATOM 1523 C CA . GLY A 1 193 ? -14.017 5.821 23.077 1.00 91.00 193 GLY A CA 1
ATOM 1524 C C . GLY A 1 193 ? -15.458 6.288 23.284 1.00 91.00 193 GLY A C 1
ATOM 1525 O O . GLY A 1 193 ? -16.305 5.554 23.790 1.00 91.00 193 GLY A O 1
ATOM 1526 N N . ALA A 1 194 ? -15.735 7.529 22.881 1.00 92.69 194 ALA A N 1
ATOM 1527 C CA . ALA A 1 194 ? -17.087 8.081 22.836 1.00 92.69 194 ALA A CA 1
ATOM 1528 C C . ALA A 1 194 ? -17.881 7.572 21.623 1.00 92.69 194 ALA A C 1
ATOM 1530 O O . ALA A 1 194 ? -17.310 7.117 20.628 1.00 92.69 194 ALA A O 1
ATOM 1531 N N . LYS A 1 195 ? -19.210 7.724 21.686 1.00 92.69 195 LYS A N 1
ATOM 1532 C CA . LYS A 1 195 ? -20.113 7.456 20.557 1.00 92.69 195 LYS A CA 1
ATOM 1533 C C . LYS A 1 195 ? -19.693 8.229 19.314 1.00 92.69 195 LYS A C 1
ATOM 1535 O O . LYS A 1 195 ? -19.341 9.402 19.401 1.00 92.69 195 LYS A O 1
ATOM 1540 N N . GLY A 1 196 ? -19.766 7.562 18.167 1.00 91.00 196 GLY A N 1
ATOM 1541 C CA . GLY A 1 196 ? -19.276 8.100 16.900 1.00 91.00 196 GLY A CA 1
ATOM 1542 C C . GLY A 1 196 ? -17.800 7.809 16.615 1.00 91.00 196 GLY A C 1
ATOM 1543 O O . GLY A 1 196 ? -17.310 8.243 15.577 1.00 91.00 196 GLY A O 1
ATOM 1544 N N . SER A 1 197 ? -17.093 7.060 17.470 1.00 95.00 197 SER A N 1
ATOM 1545 C CA . SER A 1 197 ? -15.733 6.604 17.159 1.00 95.00 197 SER A CA 1
ATOM 1546 C C . SER A 1 197 ? -15.732 5.590 16.015 1.00 95.00 197 SER A C 1
ATOM 1548 O O . SER A 1 197 ? -16.646 4.767 15.887 1.00 95.00 197 SER A O 1
ATOM 1550 N N . MET A 1 198 ? -14.693 5.632 15.179 1.00 95.56 198 MET A N 1
ATOM 1551 C CA . MET A 1 198 ? -14.599 4.811 13.978 1.00 95.56 198 MET A CA 1
ATOM 1552 C C . MET A 1 198 ? -13.249 4.139 13.770 1.00 95.56 198 MET A C 1
ATOM 1554 O O . MET A 1 198 ? -12.181 4.669 14.083 1.00 95.56 198 MET A O 1
ATOM 1558 N N . VAL A 1 199 ? -13.317 2.951 13.174 1.00 96.50 199 VAL A N 1
ATOM 1559 C CA . VAL A 1 199 ? -12.163 2.212 12.667 1.00 96.50 199 VAL A CA 1
ATOM 1560 C C . VAL A 1 199 ? -12.299 2.079 11.156 1.00 96.50 199 VAL A C 1
ATOM 1562 O O . VAL A 1 199 ? -13.315 1.598 10.665 1.00 96.50 199 VAL A O 1
ATOM 1565 N N . LEU A 1 200 ? -11.272 2.482 10.411 1.00 96.94 200 LEU A N 1
ATOM 1566 C CA . LEU A 1 200 ? -11.189 2.264 8.969 1.00 96.94 200 LEU A CA 1
ATOM 1567 C C . LEU A 1 200 ? -10.178 1.154 8.687 1.00 96.94 200 LEU A C 1
ATOM 1569 O O . LEU A 1 200 ? -8.997 1.284 8.995 1.00 96.94 200 LEU A O 1
ATOM 1573 N N . VAL A 1 201 ? -10.627 0.065 8.083 1.00 96.38 201 VAL A N 1
ATOM 1574 C CA . VAL A 1 201 ? -9.807 -1.103 7.766 1.00 96.38 201 VAL A CA 1
ATOM 1575 C C . VAL A 1 201 ? -9.538 -1.147 6.268 1.00 96.38 201 VAL A C 1
ATOM 1577 O O . VAL A 1 201 ? -10.445 -0.942 5.465 1.00 96.38 201 VAL A O 1
ATOM 1580 N N . THR A 1 202 ? -8.310 -1.475 5.866 1.00 94.25 202 THR A N 1
ATOM 1581 C CA . THR A 1 202 ? -8.032 -1.921 4.493 1.00 94.25 202 THR A CA 1
ATOM 1582 C C . THR A 1 202 ? -7.559 -3.370 4.511 1.00 94.25 202 THR A C 1
ATOM 1584 O O . THR A 1 202 ? -6.734 -3.763 5.335 1.00 94.25 202 THR A O 1
ATOM 1587 N N . THR A 1 203 ? -8.077 -4.198 3.608 1.00 92.69 203 THR A N 1
ATOM 1588 C CA . THR A 1 203 ? -7.691 -5.614 3.521 1.00 92.69 203 THR A CA 1
ATOM 1589 C C . THR A 1 203 ? -7.755 -6.120 2.087 1.00 92.69 203 THR A C 1
ATOM 1591 O O . THR A 1 203 ? -8.413 -5.537 1.230 1.00 92.69 203 THR A O 1
ATOM 1594 N N . ARG A 1 204 ? -7.038 -7.200 1.780 1.00 89.56 204 ARG A N 1
ATOM 1595 C CA . ARG A 1 204 ? -7.163 -7.875 0.482 1.00 89.56 204 ARG A CA 1
ATOM 1596 C C . ARG A 1 204 ? -8.362 -8.813 0.416 1.00 89.56 204 ARG A C 1
ATOM 1598 O O . ARG A 1 204 ? -8.818 -9.122 -0.680 1.00 89.56 204 ARG A O 1
ATOM 1605 N N . TYR A 1 205 ? -8.867 -9.238 1.569 1.00 88.12 205 TYR A N 1
ATOM 1606 C CA . TYR A 1 205 ? -9.788 -10.357 1.675 1.00 88.12 205 TYR A CA 1
ATOM 1607 C C . TYR A 1 205 ? -11.189 -9.871 2.028 1.00 88.12 205 TYR A C 1
ATOM 1609 O O . TYR A 1 205 ? -11.409 -9.268 3.076 1.00 88.12 205 TYR A O 1
ATOM 1617 N N . GLU A 1 206 ? -12.153 -10.177 1.163 1.00 91.31 206 GLU A N 1
ATOM 1618 C CA . GLU A 1 206 ? -13.570 -9.871 1.393 1.00 91.31 206 GLU A CA 1
ATOM 1619 C C . GLU A 1 206 ? -14.084 -10.492 2.696 1.00 91.31 206 GLU A C 1
ATOM 1621 O O . GLU A 1 206 ? -14.738 -9.823 3.487 1.00 91.31 206 GLU A O 1
ATOM 1626 N N . LYS A 1 207 ? -13.692 -11.738 2.979 1.00 92.62 207 LYS A N 1
ATOM 1627 C CA . LYS A 1 207 ? -14.042 -12.441 4.219 1.00 92.62 207 LYS A CA 1
ATOM 1628 C C . LYS A 1 207 ? -13.642 -11.662 5.478 1.00 92.62 207 LYS A C 1
ATOM 1630 O O . LYS A 1 207 ? -14.425 -11.603 6.419 1.00 92.62 207 LYS A O 1
ATOM 1635 N N . ILE A 1 208 ? -12.460 -11.038 5.491 1.00 93.56 208 ILE A N 1
ATOM 1636 C CA . ILE A 1 208 ? -12.018 -10.204 6.621 1.00 93.56 208 ILE A CA 1
ATOM 1637 C C . ILE A 1 208 ? -12.931 -8.984 6.749 1.00 93.56 208 ILE A C 1
ATOM 1639 O O . ILE A 1 208 ? -13.399 -8.694 7.843 1.00 93.56 208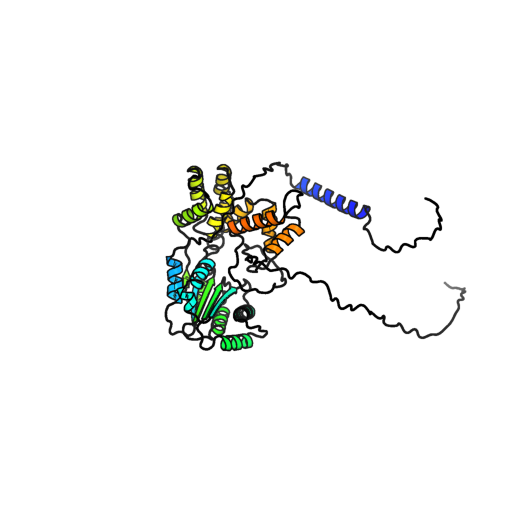 ILE A O 1
ATOM 1643 N N . ALA A 1 209 ? -13.230 -8.299 5.642 1.00 93.06 209 ALA A N 1
ATOM 1644 C CA . ALA A 1 209 ? -14.102 -7.124 5.658 1.00 93.06 209 ALA A CA 1
ATOM 1645 C C . ALA A 1 209 ? -15.514 -7.445 6.176 1.00 93.06 209 ALA A C 1
ATOM 1647 O O . ALA A 1 209 ? -16.019 -6.724 7.032 1.00 93.06 209 ALA A O 1
ATOM 1648 N N . ILE A 1 210 ? -16.106 -8.553 5.720 1.00 91.62 210 ILE A N 1
ATOM 1649 C CA . ILE A 1 210 ? -17.426 -9.025 6.169 1.00 91.62 210 ILE A CA 1
ATOM 1650 C C . ILE A 1 210 ? -17.407 -9.389 7.660 1.00 91.62 210 ILE A C 1
ATOM 1652 O O . ILE A 1 210 ? -18.347 -9.059 8.379 1.00 91.62 210 ILE A O 1
ATOM 1656 N N . ASN A 1 211 ? -16.342 -10.044 8.134 1.00 92.31 211 ASN A N 1
ATOM 1657 C CA . ASN A 1 211 ? -16.197 -10.402 9.547 1.00 92.31 211 ASN A CA 1
ATOM 1658 C C . ASN A 1 211 ? -16.038 -9.174 10.460 1.00 92.31 211 ASN A C 1
ATOM 1660 O O . ASN A 1 211 ? -16.406 -9.249 11.629 1.00 92.31 211 ASN A O 1
ATOM 1664 N N . MET A 1 212 ? -15.486 -8.069 9.947 1.00 90.50 212 MET A N 1
ATOM 1665 C CA . MET A 1 212 ? -15.369 -6.813 10.693 1.00 90.50 212 MET A CA 1
ATOM 1666 C C . MET A 1 212 ? -16.707 -6.076 10.786 1.00 90.50 212 MET A C 1
ATOM 1668 O O . MET A 1 212 ? -17.131 -5.706 11.878 1.00 90.50 212 MET A O 1
ATOM 1672 N N . ASP A 1 213 ? -17.355 -5.843 9.644 1.00 87.69 213 ASP A N 1
ATOM 1673 C CA . ASP A 1 213 ? -18.707 -5.289 9.570 1.00 87.69 213 ASP A CA 1
ATOM 1674 C C . ASP A 1 213 ? -19.319 -5.650 8.200 1.00 87.69 213 ASP A C 1
ATOM 1676 O O . ASP A 1 213 ? -18.834 -5.173 7.170 1.00 87.69 213 ASP A O 1
ATOM 1680 N N . PRO A 1 214 ? -20.383 -6.473 8.152 1.00 85.38 214 PRO A N 1
ATOM 1681 C CA . PRO A 1 214 ? -20.995 -6.900 6.894 1.00 85.38 214 PRO A CA 1
ATOM 1682 C C . PRO A 1 214 ? -21.827 -5.804 6.209 1.00 85.38 214 PRO A C 1
ATOM 1684 O O . PRO A 1 214 ? -22.230 -5.974 5.062 1.00 85.38 214 PRO A O 1
ATOM 1687 N N . VAL A 1 215 ? -22.140 -4.706 6.904 1.00 85.50 215 VAL A N 1
ATOM 1688 C CA . VAL A 1 215 ? -22.942 -3.591 6.376 1.00 85.50 215 VAL A CA 1
ATOM 1689 C C . VAL A 1 215 ? -22.038 -2.498 5.814 1.00 85.50 215 VAL A C 1
ATOM 1691 O O . VAL A 1 215 ? -22.339 -1.922 4.771 1.00 85.50 215 VAL A O 1
ATOM 1694 N N . LEU A 1 216 ? -20.930 -2.210 6.496 1.00 87.88 216 LEU A N 1
ATOM 1695 C CA . LEU A 1 216 ? -19.984 -1.150 6.142 1.00 87.88 216 LEU A CA 1
ATOM 1696 C C . LEU A 1 216 ? -18.714 -1.703 5.470 1.00 87.88 216 LEU A C 1
ATOM 1698 O O . LEU A 1 216 ? -17.604 -1.212 5.692 1.00 87.88 216 LEU A O 1
ATOM 1702 N N . CYS A 1 217 ? -18.869 -2.722 4.622 1.00 90.50 217 CYS A N 1
ATOM 1703 C CA . CYS A 1 217 ? -17.801 -3.251 3.779 1.00 90.50 217 CYS A CA 1
ATOM 1704 C C . CYS A 1 217 ? -17.910 -2.725 2.334 1.00 90.50 217 CYS A C 1
ATOM 1706 O O . CYS A 1 217 ? -18.898 -2.943 1.635 1.00 90.50 217 CYS A O 1
ATOM 1708 N N . HIS A 1 218 ? -16.866 -2.045 1.867 1.00 89.31 218 HIS A N 1
ATOM 1709 C CA . HIS A 1 218 ? -16.755 -1.473 0.531 1.00 89.31 218 HIS A CA 1
ATOM 1710 C C . HIS A 1 218 ? -15.743 -2.249 -0.307 1.00 89.31 218 HIS A C 1
ATOM 1712 O O . HIS A 1 218 ? -14.542 -2.272 -0.013 1.00 89.31 218 HIS A O 1
ATOM 1718 N N . ARG A 1 219 ? -16.219 -2.839 -1.400 1.00 90.25 219 ARG A N 1
ATOM 1719 C CA . ARG A 1 219 ? -15.355 -3.415 -2.424 1.00 90.25 219 ARG A CA 1
ATOM 1720 C C . ARG A 1 219 ? -14.806 -2.305 -3.314 1.00 90.25 219 ARG A C 1
ATOM 1722 O O . ARG A 1 219 ? -15.566 -1.562 -3.927 1.00 90.25 219 ARG A O 1
ATOM 1729 N N . LEU A 1 220 ? -13.484 -2.203 -3.392 1.00 87.94 220 LEU A N 1
ATOM 1730 C CA . LEU A 1 220 ? -12.810 -1.323 -4.336 1.00 87.94 220 LEU A CA 1
ATOM 1731 C C . LEU A 1 220 ? -12.645 -2.057 -5.666 1.00 87.94 220 LEU A C 1
ATOM 1733 O O . LEU A 1 220 ? -11.909 -3.043 -5.742 1.00 87.94 220 LEU A O 1
ATOM 1737 N N . GLU A 1 221 ? -13.344 -1.578 -6.690 1.00 86.75 221 GLU A N 1
ATOM 1738 C CA . GLU A 1 221 ? -13.281 -2.147 -8.035 1.00 86.75 221 GLU A CA 1
ATOM 1739 C C . GLU A 1 221 ? -12.026 -1.700 -8.796 1.00 86.75 221 GLU A C 1
ATOM 1741 O O . GLU A 1 221 ? -11.363 -0.717 -8.455 1.00 86.75 221 GLU A O 1
ATOM 1746 N N . SER A 1 222 ? -11.688 -2.457 -9.839 1.00 86.25 222 SER A N 1
ATOM 1747 C CA . SER A 1 222 ? -10.656 -2.086 -10.805 1.00 86.25 222 SER A CA 1
ATOM 1748 C C . SER A 1 222 ? -11.062 -0.852 -11.609 1.00 86.25 222 SER A C 1
ATOM 1750 O O . SER A 1 222 ? -12.242 -0.663 -11.903 1.00 86.25 222 SER A O 1
ATOM 1752 N N . LEU A 1 223 ? -10.076 -0.058 -12.025 1.00 85.75 223 LEU A N 1
ATOM 1753 C CA . LEU A 1 223 ? -10.311 1.056 -12.939 1.00 85.75 223 LEU A CA 1
ATOM 1754 C C . LEU A 1 223 ? -10.768 0.544 -14.308 1.00 85.75 223 LEU A C 1
ATOM 1756 O O . LEU A 1 223 ? -10.343 -0.520 -14.764 1.00 85.75 223 LEU A O 1
ATOM 1760 N N . SER A 1 224 ? -11.582 1.342 -14.990 1.00 88.44 224 SER A N 1
ATOM 1761 C CA . SER A 1 224 ? -11.902 1.113 -16.397 1.00 88.44 224 SER A CA 1
ATOM 1762 C C . SER A 1 224 ? -10.665 1.277 -17.291 1.00 88.44 224 SER A C 1
ATOM 1764 O O . SER A 1 224 ? -9.693 1.949 -16.934 1.00 88.44 224 SER A O 1
ATOM 1766 N N . ASP A 1 225 ? -10.716 0.712 -18.500 1.00 88.25 225 ASP A N 1
ATOM 1767 C CA . ASP A 1 225 ? -9.665 0.897 -19.512 1.00 88.25 225 ASP A CA 1
ATOM 1768 C C . ASP A 1 225 ? -9.425 2.382 -19.835 1.00 88.25 225 ASP A C 1
ATOM 1770 O O . ASP A 1 225 ? -8.295 2.782 -20.117 1.00 88.25 225 ASP A O 1
ATOM 1774 N N . GLY A 1 226 ? -10.481 3.203 -19.786 1.00 89.12 226 GLY A N 1
ATOM 1775 C CA . GLY A 1 226 ? -10.403 4.649 -19.997 1.00 89.12 226 GLY A CA 1
ATOM 1776 C C . GLY A 1 226 ? -9.615 5.345 -18.890 1.00 89.12 226 GLY A C 1
ATOM 1777 O O . GLY A 1 226 ? -8.620 6.005 -19.175 1.00 89.12 226 GLY A O 1
ATOM 1778 N N . GLU A 1 227 ? -9.995 5.116 -17.631 1.00 86.94 227 GLU A N 1
ATOM 1779 C CA . GLU A 1 227 ? -9.293 5.673 -16.465 1.00 86.94 227 GLU A CA 1
ATOM 1780 C C . GLU A 1 227 ? -7.836 5.195 -16.394 1.00 86.94 227 GLU A C 1
ATOM 1782 O O . GLU A 1 227 ? -6.929 5.980 -16.116 1.00 86.94 227 GLU A O 1
ATOM 1787 N N . CYS A 1 228 ? -7.578 3.920 -16.704 1.00 89.38 228 CYS A N 1
ATOM 1788 C CA . CYS A 1 228 ? -6.214 3.409 -16.793 1.00 89.38 228 CYS A CA 1
ATOM 1789 C C . CYS A 1 228 ? -5.421 4.071 -17.915 1.00 89.38 228 CYS A C 1
ATOM 1791 O O . CYS A 1 228 ? -4.234 4.336 -17.744 1.00 89.38 228 CYS A O 1
ATOM 1793 N N . TRP A 1 229 ? -6.046 4.332 -19.062 1.00 93.12 229 TRP A N 1
ATOM 1794 C CA . TRP A 1 229 ? -5.390 5.026 -20.159 1.00 93.12 229 TRP A CA 1
ATOM 1795 C C . TRP A 1 229 ? -5.054 6.475 -19.798 1.00 93.12 229 TRP A C 1
ATOM 1797 O O . TRP A 1 229 ? -3.971 6.950 -20.134 1.00 93.12 229 TRP A O 1
ATOM 1807 N N . ASP A 1 230 ? -5.942 7.167 -19.089 1.00 89.38 230 ASP A N 1
ATOM 1808 C CA . ASP A 1 230 ? -5.688 8.528 -18.617 1.00 89.38 230 ASP A CA 1
ATOM 1809 C C . ASP A 1 230 ? -4.535 8.570 -17.608 1.00 89.38 230 ASP A C 1
ATOM 1811 O O . ASP A 1 230 ? -3.583 9.328 -17.808 1.00 89.38 230 ASP A O 1
ATOM 1815 N N . LEU A 1 231 ? -4.540 7.665 -16.622 1.00 87.81 231 LEU A N 1
ATOM 1816 C CA . LEU A 1 231 ? -3.429 7.482 -15.681 1.00 87.81 231 LEU A CA 1
ATOM 1817 C C . LEU A 1 231 ? -2.113 7.132 -16.396 1.00 87.81 231 LEU A C 1
ATOM 1819 O O . LEU A 1 231 ? -1.052 7.664 -16.069 1.00 87.81 231 LEU A O 1
ATOM 1823 N N . PHE A 1 232 ? -2.165 6.228 -17.377 1.00 90.81 232 PHE A N 1
ATOM 1824 C CA . PHE A 1 232 ? -0.996 5.837 -18.158 1.00 90.81 232 PHE A CA 1
ATOM 1825 C C . PHE A 1 232 ? -0.425 7.028 -18.921 1.00 90.81 232 PHE A C 1
ATOM 1827 O O . PHE A 1 232 ? 0.789 7.234 -18.907 1.00 90.81 232 PHE A O 1
ATOM 1834 N N . LYS A 1 233 ? -1.285 7.823 -19.574 1.00 89.62 233 LYS A N 1
ATOM 1835 C CA . LYS A 1 233 ? -0.837 8.962 -20.373 1.00 89.62 233 LYS A CA 1
ATOM 1836 C C . LYS A 1 233 ? -0.103 9.991 -19.531 1.00 89.62 233 LYS A C 1
ATOM 1838 O O . LYS A 1 233 ? 0.979 10.416 -19.925 1.00 89.62 233 LYS A O 1
ATOM 1843 N N . GLU A 1 234 ? -0.682 10.342 -18.384 1.00 85.12 234 GLU A N 1
ATOM 1844 C CA . GLU A 1 234 ? -0.109 11.308 -17.444 1.00 85.12 234 GLU A CA 1
ATOM 1845 C C . GLU A 1 234 ? 1.315 10.915 -17.021 1.00 85.12 234 GLU A C 1
ATOM 1847 O O . GLU A 1 234 ? 2.177 11.768 -16.823 1.00 85.12 234 GLU A O 1
ATOM 1852 N N . MET A 1 235 ? 1.586 9.612 -16.918 1.00 84.81 235 MET A N 1
ATOM 1853 C CA . MET A 1 235 ? 2.876 9.107 -16.459 1.00 84.81 235 MET A CA 1
ATOM 1854 C C . MET A 1 235 ? 3.873 8.800 -17.579 1.00 84.81 235 MET A C 1
ATOM 1856 O O . MET A 1 235 ? 5.070 9.012 -17.391 1.00 84.81 235 MET A O 1
ATOM 1860 N N . ALA A 1 236 ? 3.421 8.275 -18.719 1.00 87.75 236 ALA A N 1
ATOM 1861 C CA . ALA A 1 236 ? 4.294 7.808 -19.799 1.00 87.75 236 ALA A CA 1
ATOM 1862 C C . ALA A 1 236 ? 4.647 8.900 -20.825 1.00 87.75 236 ALA A C 1
ATOM 1864 O O . ALA A 1 236 ? 5.653 8.780 -21.540 1.00 87.75 236 ALA A O 1
ATOM 1865 N N . PHE A 1 237 ? 3.828 9.952 -20.931 1.00 84.19 237 PHE A N 1
ATOM 1866 C CA . PHE A 1 237 ? 3.965 11.008 -21.933 1.00 84.19 237 PHE A CA 1
ATOM 1867 C C . PHE A 1 237 ? 4.241 12.360 -21.260 1.00 84.19 237 PHE A C 1
ATOM 1869 O O . PHE A 1 237 ? 3.357 12.969 -20.677 1.00 84.19 237 PHE A O 1
ATOM 1876 N N . VAL A 1 238 ? 5.485 12.846 -21.360 1.00 67.00 238 VAL A N 1
ATOM 1877 C CA . VAL A 1 238 ? 5.900 14.176 -20.852 1.00 67.00 238 VAL A CA 1
ATOM 1878 C C . VAL A 1 238 ? 5.354 15.319 -21.728 1.00 67.00 238 VAL A C 1
ATOM 1880 O O . VAL A 1 238 ? 5.243 16.457 -21.292 1.00 67.00 238 VAL A O 1
ATOM 1883 N N . SER A 1 239 ? 4.978 15.008 -22.970 1.00 65.69 239 SER A N 1
ATOM 1884 C CA . SER A 1 239 ? 4.329 15.907 -23.924 1.00 65.69 239 SER A CA 1
ATOM 1885 C C . SER A 1 239 ? 3.230 15.134 -24.650 1.00 65.69 239 SER A C 1
ATOM 1887 O O . SER A 1 239 ? 3.406 13.947 -24.937 1.00 65.69 239 SER A O 1
ATOM 1889 N N . GLU A 1 240 ? 2.122 15.803 -24.984 1.00 58.72 240 GLU A N 1
ATOM 1890 C CA . GLU A 1 240 ? 1.036 15.226 -25.796 1.00 58.72 240 GLU A CA 1
ATOM 1891 C C . GLU A 1 240 ? 1.527 14.743 -27.174 1.00 58.72 240 GLU A C 1
ATOM 1893 O O . GLU A 1 240 ? 0.903 13.887 -27.802 1.00 58.72 240 GLU A O 1
ATOM 1898 N N . ALA A 1 241 ? 2.686 15.232 -27.626 1.00 57.53 241 ALA A N 1
ATOM 1899 C CA . ALA A 1 241 ? 3.283 14.923 -28.917 1.00 57.53 241 ALA A CA 1
ATOM 1900 C C . ALA A 1 241 ? 4.159 13.650 -28.917 1.00 57.53 241 ALA A C 1
ATOM 1902 O O . ALA A 1 241 ? 5.265 13.666 -29.457 1.00 57.53 241 ALA A O 1
ATOM 1903 N N . LYS A 1 242 ? 3.688 12.530 -28.347 1.00 63.31 242 LYS A N 1
ATOM 1904 C CA . LYS A 1 242 ? 4.246 11.207 -28.703 1.00 63.31 242 LYS A CA 1
ATOM 1905 C C . LYS A 1 242 ? 3.467 10.588 -29.861 1.00 63.31 242 LYS A C 1
ATOM 1907 O O . LYS A 1 242 ? 2.246 10.715 -29.955 1.00 63.31 242 LYS A O 1
ATOM 1912 N N . GLU A 1 243 ? 4.214 9.911 -30.730 1.00 75.38 243 GLU A N 1
ATOM 1913 C CA . GLU A 1 243 ? 3.753 9.269 -31.961 1.00 75.38 243 GLU A CA 1
ATOM 1914 C C . GLU A 1 243 ? 2.481 8.427 -31.745 1.00 75.38 243 GLU A C 1
ATOM 1916 O O . GLU A 1 243 ? 2.382 7.663 -30.782 1.00 75.38 243 GLU A O 1
ATOM 1921 N N . ALA A 1 244 ? 1.514 8.522 -32.666 1.00 85.56 244 ALA A N 1
ATOM 1922 C CA . ALA A 1 244 ? 0.246 7.783 -32.598 1.00 85.56 244 ALA A CA 1
ATOM 1923 C C . ALA A 1 244 ? 0.444 6.261 -32.429 1.00 85.56 244 ALA A C 1
ATOM 1925 O O . ALA A 1 244 ? -0.357 5.597 -31.768 1.00 85.56 244 ALA A O 1
ATOM 1926 N N . ARG A 1 245 ? 1.545 5.718 -32.967 1.00 87.88 245 ARG A N 1
ATOM 1927 C CA . ARG A 1 245 ? 1.935 4.312 -32.809 1.00 87.88 245 ARG A CA 1
ATOM 1928 C C . ARG A 1 245 ? 2.223 3.941 -31.350 1.00 87.88 245 ARG A C 1
ATOM 1930 O O . ARG A 1 245 ? 1.703 2.935 -30.876 1.00 87.88 245 ARG A O 1
ATOM 1937 N N . LEU A 1 246 ? 2.968 4.769 -30.612 1.00 89.88 246 LEU A N 1
ATOM 1938 C CA . LEU A 1 246 ? 3.235 4.546 -29.183 1.00 89.88 246 LEU A CA 1
ATOM 1939 C C . LEU A 1 246 ? 1.952 4.611 -28.356 1.00 89.88 246 LEU A C 1
ATOM 1941 O O . LEU A 1 246 ? 1.785 3.849 -27.407 1.00 89.88 246 LEU A O 1
ATOM 1945 N N . GLN A 1 247 ? 1.014 5.483 -28.733 1.00 91.06 247 GLN A N 1
ATOM 1946 C CA . GLN A 1 247 ? -0.278 5.541 -28.054 1.00 91.06 247 GLN A CA 1
ATOM 1947 C C . GLN A 1 247 ? -1.093 4.261 -28.262 1.00 91.06 247 GLN A C 1
ATOM 1949 O O . GLN A 1 247 ? -1.723 3.776 -27.325 1.00 91.06 247 GLN A O 1
ATOM 1954 N N . HIS A 1 248 ? -1.065 3.695 -29.470 1.00 92.94 248 HIS A N 1
ATOM 1955 C CA . HIS A 1 248 ? -1.719 2.422 -29.753 1.00 92.94 248 HIS A CA 1
ATOM 1956 C C . HIS A 1 248 ? -1.119 1.283 -28.915 1.00 92.94 248 HIS A C 1
ATOM 1958 O O . HIS A 1 248 ? -1.854 0.616 -28.189 1.00 92.94 248 HIS A O 1
ATOM 1964 N N . ILE A 1 249 ? 0.213 1.148 -28.910 1.00 94.94 249 ILE A N 1
ATOM 1965 C CA . ILE A 1 249 ? 0.915 0.140 -28.099 1.00 94.94 249 ILE A CA 1
ATOM 1966 C C . ILE A 1 249 ? 0.622 0.333 -26.605 1.00 94.94 249 ILE A C 1
ATOM 1968 O O . ILE A 1 249 ? 0.327 -0.626 -25.895 1.00 94.94 249 ILE A O 1
ATOM 1972 N N . GLY A 1 250 ? 0.641 1.578 -26.122 1.00 94.19 250 GLY A N 1
ATOM 1973 C CA . GLY A 1 250 ? 0.325 1.900 -24.733 1.00 94.19 250 GLY A CA 1
ATOM 1974 C C . GLY A 1 250 ? -1.081 1.462 -24.320 1.00 94.19 250 GLY A C 1
ATOM 1975 O O . GLY A 1 250 ? -1.256 0.940 -23.222 1.00 94.19 250 GLY A O 1
ATOM 1976 N N . ARG A 1 251 ? -2.082 1.617 -25.197 1.00 95.44 251 ARG A N 1
ATOM 1977 C CA . ARG A 1 251 ? -3.450 1.140 -24.929 1.00 95.44 251 ARG A CA 1
ATOM 1978 C C . ARG A 1 251 ? -3.513 -0.379 -24.823 1.00 95.44 251 ARG A C 1
ATOM 1980 O O . ARG A 1 251 ? -4.225 -0.885 -23.959 1.00 95.44 251 ARG A O 1
ATOM 1987 N N . ASP A 1 252 ? -2.766 -1.098 -25.656 1.00 95.50 252 ASP A N 1
ATOM 1988 C CA . ASP A 1 252 ? -2.693 -2.559 -25.571 1.00 95.50 252 ASP A CA 1
ATOM 1989 C C . ASP A 1 252 ? -2.046 -3.008 -24.257 1.00 95.50 252 ASP A C 1
ATOM 1991 O O . ASP A 1 252 ? -2.554 -3.912 -23.595 1.00 95.50 252 ASP A O 1
ATOM 1995 N N . ILE A 1 253 ? -0.975 -2.332 -23.828 1.00 94.81 253 ILE A N 1
ATOM 1996 C CA . ILE A 1 253 ? -0.326 -2.584 -22.533 1.00 94.81 253 ILE A CA 1
ATOM 1997 C C . ILE A 1 253 ? -1.292 -2.296 -21.377 1.00 94.81 253 ILE A C 1
ATOM 1999 O O . ILE A 1 253 ? -1.420 -3.110 -20.467 1.00 94.81 253 ILE A O 1
ATOM 2003 N N . VAL A 1 254 ? -2.024 -1.179 -21.424 1.00 94.06 254 VAL A N 1
ATOM 2004 C CA . VAL A 1 254 ? -3.019 -0.819 -20.402 1.00 94.06 254 VAL A CA 1
ATOM 2005 C C . VAL A 1 254 ? -4.104 -1.884 -20.255 1.00 94.06 254 VAL A C 1
ATOM 2007 O O . VAL A 1 254 ? -4.432 -2.255 -19.129 1.00 94.06 254 VAL A O 1
ATOM 2010 N N . LYS A 1 255 ? -4.614 -2.434 -21.361 1.00 93.19 255 LYS A N 1
ATOM 2011 C CA . LYS A 1 255 ? -5.587 -3.537 -21.311 1.00 93.19 255 LYS A CA 1
ATOM 2012 C C . LYS A 1 255 ? -5.020 -4.764 -20.597 1.00 93.19 255 LYS A C 1
ATOM 2014 O O . LYS A 1 255 ? -5.716 -5.399 -19.807 1.00 93.19 255 LYS A O 1
ATOM 2019 N N . LYS A 1 256 ? -3.736 -5.075 -20.812 1.00 91.69 256 LYS A N 1
ATOM 2020 C CA . LYS A 1 256 ? -3.049 -6.180 -20.121 1.00 91.69 256 LYS A CA 1
ATOM 2021 C C . LYS A 1 256 ? -2.872 -5.936 -18.617 1.00 91.69 256 LYS A C 1
ATOM 2023 O O . LYS A 1 256 ? -2.778 -6.901 -17.868 1.00 91.69 256 LYS A O 1
ATOM 2028 N N . CYS A 1 257 ? -2.915 -4.685 -18.153 1.00 88.62 257 CYS A N 1
ATOM 2029 C CA . CYS A 1 257 ? -2.902 -4.344 -16.725 1.00 88.62 257 CYS A CA 1
ATOM 2030 C C . CYS A 1 257 ? -4.231 -4.626 -15.998 1.00 88.62 257 CYS A C 1
ATOM 2032 O O . CYS A 1 257 ? -4.283 -4.455 -14.778 1.00 88.62 257 CYS A O 1
ATOM 2034 N N . LYS A 1 258 ? -5.299 -5.017 -16.714 1.00 88.75 258 LYS A N 1
ATOM 2035 C CA . LYS A 1 258 ? -6.592 -5.460 -16.149 1.00 88.75 258 LYS A CA 1
ATOM 2036 C C . LYS A 1 258 ? -7.168 -4.498 -15.099 1.00 88.75 258 LYS A C 1
ATOM 2038 O O . LYS A 1 258 ? -7.633 -4.917 -14.041 1.00 88.75 258 LYS A O 1
ATOM 2043 N N . GLY A 1 259 ? -7.079 -3.195 -15.362 1.00 86.81 259 GLY A N 1
ATOM 2044 C CA . GLY A 1 259 ? -7.646 -2.183 -14.474 1.00 86.81 259 GLY A CA 1
ATOM 2045 C C . GLY A 1 259 ? -6.885 -1.957 -13.159 1.00 86.81 259 GLY A C 1
ATOM 2046 O O . GLY A 1 259 ? -7.407 -1.286 -12.268 1.00 86.81 259 GLY A O 1
ATOM 2047 N N . VAL A 1 260 ? -5.675 -2.516 -12.988 1.00 88.19 260 VAL A N 1
ATOM 2048 C CA . VAL A 1 260 ? -4.892 -2.368 -11.750 1.00 88.19 260 VAL A CA 1
ATOM 2049 C C . VAL A 1 260 ? -3.978 -1.136 -11.805 1.00 88.19 260 VAL A C 1
ATOM 2051 O O . VAL A 1 260 ? -2.978 -1.144 -12.530 1.00 88.19 260 VAL A O 1
ATOM 2054 N N . PRO A 1 261 ? -4.197 -0.110 -10.960 1.00 88.44 261 PRO A N 1
ATOM 2055 C CA . PRO A 1 261 ? -3.432 1.139 -11.027 1.00 88.44 261 PRO A CA 1
ATOM 2056 C C . PRO A 1 261 ? -1.939 0.945 -10.782 1.00 88.44 261 PRO A C 1
ATOM 2058 O O . PRO A 1 261 ? -1.115 1.538 -11.468 1.00 88.44 261 PRO A O 1
ATOM 2061 N N . LEU A 1 262 ? -1.559 0.079 -9.836 1.00 86.88 262 LEU A N 1
ATOM 2062 C CA . LEU A 1 262 ? -0.146 -0.194 -9.564 1.00 86.88 262 LEU A CA 1
ATOM 2063 C C . LEU A 1 262 ? 0.595 -0.758 -10.790 1.00 86.88 262 LEU A C 1
ATOM 2065 O O . LEU A 1 262 ? 1.733 -0.360 -11.035 1.00 86.88 262 LEU A O 1
ATOM 2069 N N . ALA A 1 263 ? -0.043 -1.649 -11.556 1.00 89.81 263 ALA A N 1
ATOM 2070 C CA . ALA A 1 263 ? 0.521 -2.199 -12.789 1.00 89.81 263 ALA A CA 1
ATOM 2071 C C . ALA A 1 263 ? 0.705 -1.099 -13.843 1.00 89.81 263 ALA A C 1
ATOM 2073 O O . ALA A 1 263 ? 1.806 -0.927 -14.369 1.00 89.81 263 ALA A O 1
ATOM 2074 N N . VAL A 1 264 ? -0.348 -0.303 -14.064 1.00 91.56 264 VAL A N 1
ATOM 2075 C CA . VAL A 1 264 ? -0.349 0.821 -15.010 1.00 91.56 264 VAL A CA 1
ATOM 2076 C C . VAL A 1 264 ? 0.767 1.810 -14.690 1.00 91.56 264 VAL A C 1
ATOM 2078 O O . VAL A 1 264 ? 1.586 2.095 -15.558 1.00 91.56 264 VAL A O 1
ATOM 2081 N N . ARG A 1 265 ? 0.857 2.286 -13.440 1.00 89.75 265 ARG A N 1
ATOM 2082 C CA . ARG A 1 265 ? 1.885 3.255 -13.017 1.00 89.75 265 ARG A CA 1
ATOM 2083 C C . ARG A 1 265 ? 3.296 2.721 -13.229 1.00 89.75 265 ARG A C 1
ATOM 2085 O O . ARG A 1 265 ? 4.174 3.450 -13.686 1.00 89.75 265 ARG A O 1
ATOM 2092 N N . SER A 1 266 ? 3.508 1.452 -12.885 1.00 90.25 266 SER A N 1
ATOM 2093 C CA . SER A 1 266 ? 4.820 0.822 -12.978 1.00 90.25 266 SER A CA 1
ATOM 2094 C C . SER A 1 266 ? 5.312 0.756 -14.424 1.00 90.25 266 SER A C 1
ATOM 2096 O O . SER A 1 266 ? 6.407 1.234 -14.718 1.00 90.25 266 SER A O 1
ATOM 2098 N N . LEU A 1 267 ? 4.478 0.245 -15.336 1.00 93.69 267 LEU A N 1
ATOM 2099 C CA . LEU A 1 267 ? 4.829 0.129 -16.751 1.00 93.69 267 LEU A CA 1
ATOM 2100 C C . LEU A 1 267 ? 4.866 1.483 -17.457 1.00 93.69 267 LEU A C 1
ATOM 2102 O O . LEU A 1 267 ? 5.780 1.721 -18.241 1.00 93.69 267 LEU A O 1
ATOM 2106 N N . ALA A 1 268 ? 3.942 2.395 -17.143 1.00 92.25 268 ALA A N 1
ATOM 2107 C CA . ALA A 1 268 ? 3.959 3.752 -17.682 1.00 92.25 268 ALA A CA 1
ATOM 2108 C C . ALA A 1 268 ? 5.287 4.458 -17.375 1.00 92.25 268 ALA A C 1
ATOM 2110 O O . ALA A 1 268 ? 5.882 5.070 -18.259 1.00 92.25 268 ALA A O 1
ATOM 2111 N N . PHE A 1 269 ? 5.796 4.320 -16.145 1.00 90.31 269 PHE A N 1
ATOM 2112 C CA . PHE A 1 269 ? 7.086 4.893 -15.775 1.00 90.31 269 PHE A CA 1
ATOM 2113 C C . PHE A 1 269 ? 8.260 4.226 -16.501 1.00 90.31 269 PHE A C 1
ATOM 2115 O O . PHE A 1 269 ? 9.154 4.916 -16.981 1.00 90.31 269 PHE A O 1
ATOM 2122 N N . VAL A 1 270 ? 8.270 2.896 -16.617 1.00 91.12 270 VAL A N 1
ATOM 2123 C CA . VAL A 1 270 ? 9.319 2.179 -17.367 1.00 91.12 270 VAL A CA 1
ATOM 2124 C C . VAL A 1 270 ? 9.361 2.665 -18.813 1.00 91.12 270 VAL A C 1
ATOM 2126 O O . VAL A 1 270 ? 10.429 2.988 -19.323 1.00 91.12 270 VAL A O 1
ATOM 2129 N N . LEU A 1 271 ? 8.193 2.780 -19.444 1.00 92.06 271 LEU A N 1
ATOM 2130 C CA . LEU A 1 271 ? 8.024 3.225 -20.824 1.00 92.06 271 LEU A CA 1
ATOM 2131 C C . LEU A 1 271 ? 8.296 4.725 -21.012 1.00 92.06 271 LEU A C 1
ATOM 2133 O O . LEU A 1 271 ? 8.699 5.136 -22.100 1.00 92.06 271 LEU A O 1
ATOM 2137 N N . LYS A 1 272 ? 8.151 5.549 -19.961 1.00 90.38 272 LYS A N 1
ATOM 2138 C CA . LYS A 1 272 ? 8.619 6.950 -19.951 1.00 90.38 272 LYS A CA 1
ATOM 2139 C C . LYS A 1 272 ? 10.123 7.028 -20.220 1.00 90.38 272 LYS A C 1
ATOM 2141 O O . LYS A 1 272 ? 10.553 7.950 -20.903 1.00 90.38 272 LYS A O 1
ATOM 2146 N N . LEU A 1 273 ? 10.897 6.068 -19.709 1.00 87.75 273 LEU A N 1
ATOM 2147 C CA . LEU A 1 273 ? 12.355 6.004 -19.865 1.00 87.75 273 LEU A CA 1
ATOM 2148 C C . LEU A 1 273 ? 12.804 5.363 -21.190 1.00 87.75 273 LEU A C 1
ATOM 2150 O O . LEU A 1 273 ? 14.005 5.194 -21.396 1.00 87.75 273 LEU A O 1
ATOM 2154 N N . LYS A 1 274 ? 11.866 4.958 -22.058 1.00 87.00 274 LYS A N 1
ATOM 2155 C CA . LYS A 1 274 ? 12.154 4.331 -23.353 1.00 87.00 274 LYS A CA 1
ATOM 2156 C C . LYS A 1 274 ? 11.937 5.310 -24.496 1.00 87.00 274 LYS A C 1
ATOM 2158 O O . LYS A 1 274 ? 10.933 6.026 -24.526 1.00 87.00 274 LYS A O 1
ATOM 2163 N N . GLU A 1 275 ? 12.864 5.294 -25.447 1.00 78.69 275 GLU A N 1
ATOM 2164 C CA . GLU A 1 275 ? 12.826 6.163 -26.629 1.00 78.69 275 GLU A CA 1
ATOM 2165 C C . GLU A 1 275 ? 12.335 5.413 -27.875 1.00 78.69 275 GLU A C 1
ATOM 2167 O O . GLU A 1 275 ? 11.702 6.018 -28.738 1.00 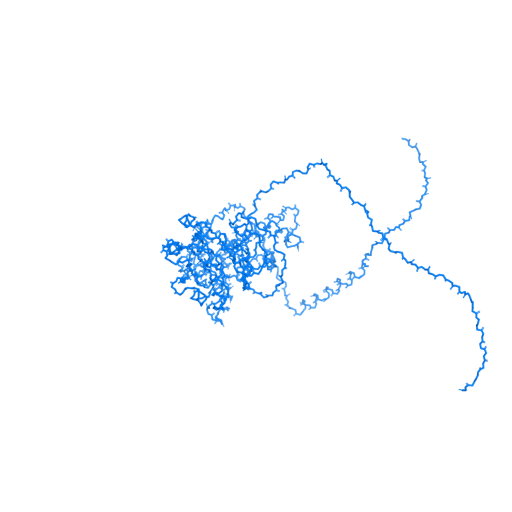78.69 275 GLU A O 1
ATOM 2172 N N . GLY A 1 276 ? 12.587 4.101 -27.966 1.00 83.00 276 GLY A N 1
ATOM 2173 C CA . GLY A 1 276 ? 12.272 3.296 -29.146 1.00 83.00 276 GLY A CA 1
ATOM 2174 C C . GLY A 1 276 ? 10.885 2.653 -29.118 1.00 83.00 276 GLY A C 1
ATOM 2175 O O . GLY A 1 276 ? 10.438 2.155 -28.086 1.00 83.00 276 GLY A O 1
ATOM 2176 N N . VAL A 1 277 ? 10.235 2.595 -30.285 1.00 89.44 277 VAL A N 1
ATOM 2177 C CA . VAL A 1 277 ? 8.980 1.848 -30.487 1.00 89.44 277 VAL A CA 1
ATOM 2178 C C . VAL A 1 277 ? 9.175 0.356 -30.218 1.00 89.44 277 VAL A C 1
ATOM 2180 O O . VAL A 1 277 ? 8.342 -0.248 -29.549 1.00 89.44 277 VAL A O 1
ATOM 2183 N N . ASP A 1 278 ? 10.297 -0.213 -30.657 1.00 91.44 278 ASP A N 1
ATOM 2184 C CA . ASP A 1 278 ? 10.608 -1.635 -30.472 1.00 91.44 278 ASP A CA 1
ATOM 2185 C C . ASP A 1 278 ? 10.649 -2.013 -28.980 1.00 91.44 278 ASP A C 1
ATOM 2187 O O . ASP A 1 278 ? 10.128 -3.049 -28.589 1.00 91.44 278 ASP A O 1
ATOM 2191 N N . GLU A 1 279 ? 11.155 -1.131 -28.106 1.00 91.25 279 GLU A N 1
ATOM 2192 C CA . GLU A 1 279 ? 11.175 -1.379 -26.655 1.00 91.25 279 GLU A CA 1
ATOM 2193 C C . GLU A 1 279 ? 9.765 -1.405 -26.037 1.00 91.25 279 GLU A C 1
ATOM 2195 O O . GLU A 1 279 ? 9.535 -2.075 -25.027 1.00 91.25 279 GLU A O 1
ATOM 2200 N N . TRP A 1 280 ? 8.813 -0.666 -26.620 1.00 94.19 280 TRP A N 1
ATOM 2201 C CA . TRP A 1 280 ? 7.405 -0.723 -26.222 1.00 94.19 280 TRP A CA 1
ATOM 2202 C C . TRP A 1 280 ? 6.745 -2.014 -26.717 1.00 94.19 280 TRP A C 1
ATOM 2204 O O . TRP A 1 280 ? 5.964 -2.619 -25.979 1.00 94.19 280 TRP A O 1
ATOM 2214 N N . GLU A 1 281 ? 7.060 -2.442 -27.942 1.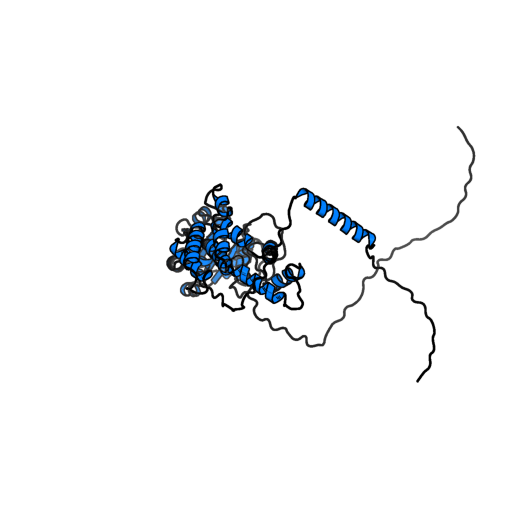00 94.69 281 GLU A N 1
ATOM 2215 C C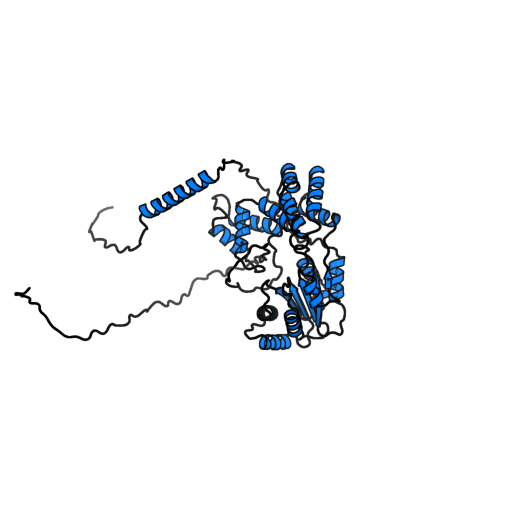A . GLU A 1 281 ? 6.573 -3.700 -28.518 1.00 94.69 281 GLU A CA 1
ATOM 2216 C C . GLU A 1 281 ? 7.120 -4.912 -27.750 1.00 94.69 281 GLU A C 1
ATOM 2218 O O . GLU A 1 281 ? 6.339 -5.794 -27.406 1.00 94.69 281 GLU A O 1
ATOM 2223 N N . ASP A 1 282 ? 8.392 -4.900 -27.341 1.00 93.62 282 ASP A N 1
ATOM 2224 C CA . ASP A 1 282 ? 9.003 -5.934 -26.492 1.00 93.62 282 ASP A CA 1
ATOM 2225 C C . ASP A 1 282 ? 8.242 -6.128 -25.172 1.00 93.62 282 ASP A C 1
ATOM 2227 O O . ASP A 1 282 ? 7.994 -7.255 -24.734 1.00 93.62 282 ASP A O 1
ATOM 2231 N N . ILE A 1 283 ? 7.843 -5.025 -24.525 1.00 93.38 283 ILE A N 1
ATOM 2232 C CA . ILE A 1 283 ? 7.034 -5.083 -23.302 1.00 93.38 283 ILE A CA 1
ATOM 2233 C C . ILE A 1 283 ? 5.628 -5.578 -23.627 1.00 93.38 283 ILE A C 1
ATOM 2235 O O . ILE A 1 283 ? 5.120 -6.438 -22.907 1.00 93.38 283 ILE A O 1
ATOM 2239 N N . ARG A 1 284 ? 4.988 -5.067 -24.688 1.00 94.81 284 ARG A N 1
ATOM 2240 C CA . ARG A 1 284 ? 3.641 -5.492 -25.096 1.00 94.81 284 ARG A CA 1
ATOM 2241 C C . ARG A 1 284 ? 3.609 -6.987 -25.395 1.00 94.81 284 ARG A C 1
ATOM 2243 O O . ARG A 1 284 ? 2.705 -7.657 -24.909 1.00 94.81 284 ARG A O 1
ATOM 2250 N N . ASP A 1 285 ? 4.578 -7.517 -26.125 1.00 94.19 285 ASP A N 1
ATOM 2251 C CA . ASP A 1 285 ? 4.550 -8.871 -26.691 1.00 94.19 285 ASP A CA 1
ATOM 2252 C C . ASP A 1 285 ? 5.315 -9.898 -25.839 1.00 94.19 285 ASP A C 1
ATOM 2254 O O . ASP A 1 285 ? 5.504 -11.045 -26.237 1.00 94.19 285 ASP A O 1
ATOM 2258 N N . SER A 1 286 ? 5.726 -9.513 -24.628 1.00 91.62 286 SER A N 1
ATOM 2259 C CA . SER A 1 286 ? 6.457 -10.397 -23.724 1.00 91.62 286 SER A CA 1
ATOM 2260 C C . SER A 1 286 ? 5.656 -11.633 -23.298 1.00 91.62 286 SER A C 1
ATOM 2262 O O . SER A 1 286 ? 4.534 -11.542 -22.799 1.00 91.62 286 SER A O 1
ATOM 2264 N N . HIS A 1 287 ? 6.304 -12.796 -23.344 1.00 87.94 287 HIS A N 1
ATOM 2265 C CA . HIS A 1 287 ? 5.789 -14.060 -22.801 1.00 87.94 287 HIS A CA 1
ATOM 2266 C C . HIS A 1 287 ? 5.440 -13.998 -21.301 1.00 87.94 287 HIS A C 1
ATOM 2268 O O . HIS A 1 287 ? 4.724 -14.861 -20.795 1.00 87.94 287 HIS A O 1
ATOM 2274 N N . LEU A 1 288 ? 5.930 -12.996 -20.554 1.00 85.50 288 LEU A N 1
ATOM 2275 C CA . LEU A 1 288 ? 5.575 -12.836 -19.141 1.00 85.50 288 LEU A CA 1
ATOM 2276 C C . LEU A 1 288 ? 4.074 -12.616 -18.926 1.00 85.50 288 LEU A C 1
ATOM 2278 O O . LEU A 1 288 ? 3.575 -12.963 -17.856 1.00 85.50 288 LEU A O 1
ATOM 2282 N N . TRP A 1 289 ? 3.365 -12.081 -19.924 1.00 85.00 289 TRP A N 1
ATOM 2283 C CA . TRP A 1 289 ? 1.911 -11.924 -19.881 1.00 85.00 289 TRP A CA 1
ATOM 2284 C C . TRP A 1 289 ? 1.169 -13.266 -19.839 1.00 85.00 289 TRP A C 1
ATOM 2286 O O . TRP A 1 289 ? 0.097 -13.350 -19.251 1.00 85.00 289 TRP A O 1
ATOM 2296 N N . GLU A 1 290 ? 1.754 -14.326 -20.401 1.00 76.38 290 GLU A N 1
ATOM 2297 C CA . GLU A 1 290 ? 1.151 -15.665 -20.487 1.00 76.38 290 GLU A CA 1
ATOM 2298 C C . GLU A 1 290 ? 1.338 -16.485 -19.197 1.00 76.38 290 GLU A C 1
ATOM 2300 O O . GLU A 1 290 ? 0.680 -17.505 -18.993 1.00 76.38 290 GLU A O 1
ATOM 2305 N N . LEU A 1 291 ? 2.204 -16.034 -18.277 1.00 65.88 291 LEU A N 1
ATOM 2306 C CA . LEU A 1 291 ? 2.428 -16.700 -16.986 1.00 65.88 291 LEU A CA 1
ATOM 2307 C C . LEU A 1 291 ? 1.195 -16.666 -16.059 1.00 65.88 291 LEU A C 1
ATOM 2309 O O . LEU A 1 291 ? 1.184 -17.372 -15.051 1.00 65.88 291 LEU A O 1
ATOM 2313 N N . GLU A 1 292 ? 0.177 -15.868 -16.390 1.00 56.38 292 GLU A N 1
ATOM 2314 C CA . GLU A 1 292 ? -1.072 -15.718 -15.634 1.00 56.38 292 GLU A CA 1
ATOM 2315 C C . GLU A 1 292 ? -2.157 -16.752 -15.966 1.00 56.38 292 GLU A C 1
ATOM 2317 O O . GLU A 1 292 ? -3.036 -16.970 -15.140 1.00 56.38 292 GLU A O 1
ATOM 2322 N N . GLU A 1 293 ? -2.125 -17.433 -17.116 1.00 51.53 293 GLU A N 1
ATOM 2323 C CA . GLU A 1 293 ? -3.262 -18.283 -17.529 1.00 51.53 293 GLU A CA 1
ATOM 2324 C C . GLU A 1 293 ? -3.414 -19.585 -16.717 1.00 51.53 293 GLU A C 1
ATOM 2326 O O . GLU A 1 293 ? -4.365 -20.336 -16.920 1.00 51.53 293 GLU A O 1
ATOM 2331 N N . LYS A 1 294 ? -2.496 -19.876 -15.784 1.00 49.09 294 LYS A N 1
ATOM 2332 C CA . LYS A 1 294 ? -2.458 -21.152 -15.042 1.00 49.09 294 LYS A CA 1
ATOM 2333 C C . LYS A 1 294 ? -2.759 -21.057 -13.546 1.00 49.09 294 LYS A C 1
ATOM 2335 O O . LYS A 1 294 ? -2.726 -22.091 -12.882 1.00 49.09 294 LYS A O 1
ATOM 2340 N N . GLN A 1 295 ? -3.030 -19.872 -13.000 1.00 44.16 295 GLN A N 1
ATOM 2341 C CA . GLN A 1 295 ? -3.386 -19.710 -11.585 1.00 44.16 295 GLN A CA 1
ATOM 2342 C C . GLN A 1 295 ? -4.599 -18.788 -11.466 1.00 44.16 295 GLN A C 1
ATOM 2344 O O . GLN A 1 295 ? -4.657 -17.760 -12.134 1.00 44.16 295 GLN A O 1
ATOM 2349 N N . ASP A 1 296 ? -5.583 -19.197 -10.662 1.00 45.88 296 ASP A N 1
ATOM 2350 C CA . ASP A 1 296 ? -6.858 -18.500 -10.497 1.00 45.88 296 ASP A CA 1
ATOM 2351 C C . ASP A 1 296 ? -6.684 -16.983 -10.297 1.00 45.88 296 ASP A C 1
ATOM 2353 O O . ASP A 1 296 ? -5.821 -16.512 -9.556 1.00 45.88 296 ASP A O 1
ATOM 2357 N N . ILE A 1 297 ? -7.556 -16.233 -10.973 1.00 48.38 297 ILE A N 1
ATOM 2358 C CA . ILE A 1 297 ? -7.524 -14.791 -11.296 1.00 48.38 297 ILE A CA 1
ATOM 2359 C C . ILE A 1 297 ? -7.465 -13.843 -10.069 1.00 48.38 297 ILE A C 1
ATOM 2361 O O . ILE A 1 297 ? -7.480 -12.623 -10.213 1.00 48.38 297 ILE A O 1
ATOM 2365 N N . SER A 1 298 ? -7.370 -14.342 -8.840 1.00 52.16 298 SER A N 1
ATOM 2366 C CA . SER A 1 298 ? -7.677 -13.563 -7.638 1.00 52.16 298 SER A CA 1
ATOM 2367 C C . SER A 1 298 ? -6.486 -13.040 -6.829 1.00 52.16 298 SER A C 1
ATOM 2369 O O . SER A 1 298 ? -6.703 -12.180 -5.985 1.00 52.16 298 SER A O 1
ATOM 2371 N N . PHE A 1 299 ? -5.233 -13.454 -7.049 1.00 50.59 299 PHE A N 1
ATOM 2372 C CA . PHE A 1 299 ? -4.140 -12.994 -6.162 1.00 50.59 299 PHE A CA 1
ATOM 2373 C C . PHE A 1 299 ? -3.039 -12.168 -6.827 1.00 50.59 299 PHE A C 1
ATOM 2375 O O . PHE A 1 299 ? -2.532 -11.233 -6.202 1.00 50.59 299 PHE A O 1
ATOM 2382 N N . ASP A 1 300 ? -2.751 -12.416 -8.105 1.00 59.72 300 ASP A N 1
ATOM 2383 C CA . ASP A 1 300 ? -1.484 -11.996 -8.711 1.00 59.72 300 ASP A CA 1
ATOM 2384 C C . ASP A 1 300 ? -1.609 -11.245 -10.042 1.00 59.72 300 ASP A C 1
ATOM 2386 O O . ASP A 1 300 ? -0.620 -11.123 -10.760 1.00 59.72 300 ASP A O 1
ATOM 2390 N N . SER A 1 301 ? -2.768 -10.639 -10.331 1.00 62.53 301 SER A N 1
ATOM 2391 C CA . SER A 1 301 ? -3.021 -9.862 -11.567 1.00 62.53 301 SER A CA 1
ATOM 2392 C C . SER A 1 301 ? -2.043 -8.700 -11.825 1.00 62.53 301 SER A C 1
ATOM 2394 O O . SER A 1 301 ? -2.048 -8.069 -12.879 1.00 62.53 301 SER A O 1
ATOM 2396 N N . VAL A 1 302 ? -1.208 -8.367 -10.838 1.00 72.44 302 VAL A N 1
ATOM 2397 C CA . VAL A 1 302 ? -0.184 -7.319 -10.924 1.00 72.44 302 VAL A CA 1
ATOM 2398 C C . VAL A 1 302 ? 1.197 -7.901 -11.241 1.00 72.44 302 VAL A C 1
ATOM 2400 O O . VAL A 1 302 ? 2.073 -7.178 -11.717 1.00 72.44 302 VAL A O 1
ATOM 2403 N N . LEU A 1 303 ? 1.439 -9.188 -10.966 1.00 76.12 303 LEU A N 1
ATOM 2404 C CA . LEU A 1 303 ? 2.779 -9.771 -10.989 1.00 76.12 303 LEU A CA 1
ATOM 2405 C C . LEU A 1 303 ? 3.470 -9.699 -12.355 1.00 76.12 303 LEU A C 1
ATOM 2407 O O . LEU A 1 303 ? 4.649 -9.339 -12.350 1.00 76.12 303 LEU A O 1
ATOM 2411 N N . PRO A 1 304 ? 2.834 -9.993 -13.506 1.00 83.31 304 PRO A N 1
ATOM 2412 C CA . PRO A 1 304 ? 3.502 -9.873 -14.802 1.00 83.31 304 PRO A CA 1
ATOM 2413 C C . PRO A 1 304 ? 3.974 -8.455 -15.073 1.00 83.31 304 PRO A C 1
ATOM 2415 O O . PRO A 1 304 ? 5.133 -8.252 -15.423 1.00 83.31 304 PRO A O 1
ATOM 2418 N N . SER A 1 305 ? 3.113 -7.471 -14.806 1.00 84.81 305 SER A N 1
ATOM 2419 C CA . SER A 1 305 ? 3.432 -6.057 -15.001 1.00 84.81 305 SER A CA 1
ATOM 2420 C C . SER A 1 305 ? 4.630 -5.637 -14.150 1.00 84.81 305 SER A C 1
ATOM 2422 O O . SER A 1 305 ? 5.545 -4.979 -14.631 1.00 84.81 305 SER A O 1
ATOM 2424 N N . LEU A 1 306 ? 4.679 -6.075 -12.891 1.00 86.00 306 LEU A N 1
ATOM 2425 C CA . LEU A 1 306 ? 5.774 -5.732 -11.981 1.00 86.00 306 LEU A CA 1
ATOM 2426 C C . LEU A 1 306 ? 7.061 -6.499 -12.309 1.00 86.00 306 LEU A C 1
ATOM 2428 O O . LEU A 1 306 ? 8.154 -5.944 -12.183 1.00 86.00 306 LEU A O 1
ATOM 2432 N N . LYS A 1 307 ? 6.953 -7.753 -12.765 1.00 87.00 307 LYS A N 1
ATOM 2433 C CA . LYS A 1 307 ? 8.086 -8.534 -13.282 1.00 87.00 307 LYS A CA 1
ATOM 2434 C C . LYS A 1 307 ? 8.667 -7.891 -14.536 1.00 87.00 307 LYS A C 1
ATOM 2436 O O . LYS A 1 307 ? 9.888 -7.810 -14.635 1.00 87.00 307 LYS A O 1
ATOM 2441 N N . LEU A 1 308 ? 7.825 -7.403 -15.445 1.00 88.56 308 LEU A N 1
ATOM 2442 C CA . LEU A 1 308 ? 8.242 -6.647 -16.624 1.00 88.56 308 LEU A CA 1
ATOM 2443 C C . LEU A 1 308 ? 8.960 -5.368 -16.212 1.00 88.56 308 LEU A C 1
ATOM 2445 O O . LEU A 1 308 ? 10.107 -5.163 -16.608 1.00 88.56 308 LEU A O 1
ATOM 2449 N N . SER A 1 309 ? 8.365 -4.568 -15.325 1.00 86.38 309 SER A N 1
ATOM 2450 C CA . SER A 1 309 ? 9.031 -3.370 -14.813 1.00 86.38 309 SER A CA 1
ATOM 2451 C C . SER A 1 309 ? 10.399 -3.682 -14.220 1.00 86.38 309 SER A C 1
ATOM 2453 O O . SER A 1 309 ? 11.379 -3.017 -14.544 1.00 86.38 309 SER A O 1
ATOM 2455 N N . PHE A 1 310 ? 10.499 -4.748 -13.419 1.00 88.81 310 PHE A N 1
ATOM 2456 C CA . PHE A 1 310 ? 11.771 -5.216 -12.883 1.00 88.81 310 PHE A CA 1
ATOM 2457 C C . PHE A 1 310 ? 12.745 -5.660 -13.982 1.00 88.81 310 PHE A C 1
ATOM 2459 O O . PHE A 1 310 ? 13.908 -5.269 -13.943 1.00 88.81 310 PHE A O 1
ATOM 2466 N N . GLN A 1 311 ? 12.313 -6.445 -14.975 1.00 89.50 311 GLN A N 1
ATOM 2467 C CA . GLN A 1 311 ? 13.167 -6.930 -16.067 1.00 89.50 311 GLN A CA 1
ATOM 2468 C C . GLN A 1 311 ? 13.774 -5.796 -16.894 1.00 89.50 311 GLN A C 1
ATOM 2470 O O . GLN A 1 311 ? 14.944 -5.899 -17.269 1.00 89.50 311 GLN A O 1
ATOM 2475 N N . HIS A 1 312 ? 13.035 -4.711 -17.105 1.00 88.94 312 HIS A N 1
ATOM 2476 C CA . HIS A 1 312 ? 13.493 -3.568 -17.894 1.00 88.94 312 HIS A CA 1
ATOM 2477 C C . HIS A 1 312 ? 14.292 -2.524 -17.086 1.00 88.94 312 HIS A C 1
ATOM 2479 O O . HIS A 1 312 ? 14.769 -1.547 -17.663 1.00 88.94 312 HIS A O 1
ATOM 2485 N N . MET A 1 313 ? 14.530 -2.740 -15.784 1.00 89.56 313 MET A N 1
ATOM 2486 C CA . MET A 1 313 ? 15.480 -1.938 -14.999 1.00 89.56 313 MET A CA 1
ATOM 2487 C C . MET A 1 313 ? 16.939 -2.194 -15.398 1.00 89.56 313 MET A C 1
ATOM 2489 O O . MET A 1 313 ? 17.330 -3.316 -15.751 1.00 89.56 313 MET A O 1
ATOM 2493 N N . SER A 1 314 ? 17.788 -1.179 -15.198 1.00 90.25 314 SER A N 1
ATOM 2494 C CA . SER A 1 314 ? 19.243 -1.348 -15.268 1.00 90.25 314 SER A CA 1
ATOM 2495 C C . SER A 1 314 ? 19.739 -2.389 -14.252 1.00 90.25 314 SER A C 1
ATOM 2497 O O . SER A 1 314 ? 19.157 -2.572 -13.181 1.00 90.25 314 SER A O 1
ATOM 2499 N N . ALA A 1 315 ? 20.842 -3.075 -14.570 1.00 89.75 315 ALA A N 1
ATOM 2500 C CA . ALA A 1 315 ? 21.398 -4.119 -13.704 1.00 89.75 315 ALA A CA 1
ATOM 2501 C C . ALA A 1 315 ? 21.709 -3.606 -12.286 1.00 89.75 315 ALA A C 1
ATOM 2503 O O . ALA A 1 315 ? 21.433 -4.292 -11.304 1.00 89.75 315 ALA A O 1
ATOM 2504 N N . THR A 1 316 ? 22.229 -2.383 -12.176 1.00 91.38 316 THR A N 1
ATOM 2505 C CA . THR A 1 316 ? 22.519 -1.756 -10.884 1.00 91.38 316 THR A CA 1
ATOM 2506 C C . THR A 1 316 ? 21.247 -1.446 -10.104 1.00 91.38 316 THR A C 1
ATOM 2508 O O . THR A 1 316 ? 21.171 -1.754 -8.917 1.00 91.38 316 THR A O 1
ATOM 2511 N N . LEU A 1 317 ? 20.222 -0.900 -10.766 1.00 92.62 317 LEU A N 1
ATOM 2512 C CA . LEU A 1 317 ? 18.952 -0.588 -10.116 1.00 92.62 317 LEU A CA 1
ATOM 2513 C C . LEU A 1 317 ? 18.259 -1.846 -9.579 1.00 92.62 317 LEU A C 1
ATOM 2515 O O . LEU A 1 317 ? 17.711 -1.813 -8.480 1.00 92.62 317 LEU A O 1
ATOM 2519 N N . LYS A 1 318 ? 18.353 -2.975 -10.298 1.00 93.12 318 LYS A N 1
ATOM 2520 C CA . LYS A 1 318 ? 17.860 -4.276 -9.815 1.00 93.12 318 LYS A CA 1
ATOM 2521 C C . LYS A 1 318 ? 18.519 -4.680 -8.499 1.00 93.12 318 LYS A C 1
ATOM 2523 O O . LYS A 1 318 ? 17.817 -5.122 -7.598 1.00 93.12 318 LYS A O 1
ATOM 2528 N N . LEU A 1 319 ? 19.839 -4.514 -8.369 1.00 93.50 319 LEU A N 1
ATOM 2529 C CA . LEU A 1 319 ? 20.556 -4.818 -7.124 1.00 93.50 319 LEU A CA 1
ATOM 2530 C C . LEU A 1 319 ? 20.089 -3.917 -5.978 1.00 93.50 319 LEU A C 1
ATOM 2532 O O . LEU A 1 319 ? 19.779 -4.417 -4.898 1.00 93.50 319 LEU A O 1
ATOM 2536 N N . CYS A 1 320 ? 19.978 -2.611 -6.234 1.00 94.31 320 CYS A N 1
ATOM 2537 C CA . CYS A 1 320 ? 19.475 -1.646 -5.258 1.00 94.31 320 CYS A CA 1
ATOM 2538 C C . CYS A 1 320 ? 18.050 -1.994 -4.794 1.00 94.31 320 CYS A C 1
ATOM 2540 O O . CYS A 1 320 ? 17.779 -2.006 -3.595 1.00 94.31 320 CYS A O 1
ATOM 2542 N N . PHE A 1 321 ? 17.157 -2.343 -5.726 1.00 92.81 321 PHE A N 1
ATOM 2543 C CA . PHE A 1 321 ? 15.784 -2.737 -5.410 1.00 92.81 321 PHE A CA 1
ATOM 2544 C C . PHE A 1 321 ? 15.708 -4.057 -4.640 1.00 92.81 321 PHE A C 1
ATOM 2546 O O . PHE A 1 321 ? 14.999 -4.137 -3.642 1.00 92.81 321 PHE A O 1
ATOM 2553 N N . VAL A 1 322 ? 16.454 -5.081 -5.065 1.00 92.31 322 VAL A N 1
ATOM 2554 C CA . VAL A 1 322 ? 16.500 -6.369 -4.358 1.00 92.31 322 VAL A CA 1
ATOM 2555 C C . VAL A 1 322 ? 17.016 -6.173 -2.938 1.00 92.31 322 VAL A C 1
ATOM 2557 O O . VAL A 1 322 ? 16.476 -6.772 -2.020 1.00 92.31 322 VAL A O 1
ATOM 2560 N N . TYR A 1 323 ? 17.990 -5.289 -2.715 1.00 93.19 323 TYR A N 1
ATOM 2561 C CA . TYR A 1 323 ? 18.478 -5.001 -1.367 1.00 93.19 323 TYR A CA 1
ATOM 2562 C C . TYR A 1 323 ? 17.402 -4.438 -0.428 1.00 93.19 323 TYR A C 1
ATOM 2564 O O . TYR A 1 323 ? 17.439 -4.707 0.773 1.00 93.19 323 TYR A O 1
ATOM 2572 N N . CYS A 1 324 ? 16.386 -3.743 -0.953 1.00 88.12 324 CYS A N 1
ATOM 2573 C CA . CYS A 1 324 ? 15.246 -3.312 -0.142 1.00 88.12 324 CYS A CA 1
ATOM 2574 C C . CYS A 1 324 ? 14.518 -4.493 0.531 1.00 88.12 324 CYS A C 1
ATOM 2576 O O . CYS A 1 324 ? 13.844 -4.286 1.537 1.00 88.12 324 CYS A O 1
ATOM 2578 N N . SER A 1 325 ? 14.688 -5.732 0.047 1.00 85.69 325 SER A N 1
ATOM 2579 C CA . SER A 1 325 ? 14.126 -6.931 0.677 1.00 85.69 325 SER A CA 1
ATOM 2580 C C . SER A 1 325 ? 14.711 -7.261 2.046 1.00 85.69 325 SER A C 1
ATOM 2582 O O . SER A 1 325 ? 14.206 -8.150 2.722 1.00 85.69 325 SER A O 1
ATOM 2584 N N . VAL A 1 326 ? 15.802 -6.609 2.450 1.00 87.81 326 VAL A N 1
ATOM 2585 C CA . VAL A 1 326 ? 16.405 -6.796 3.776 1.00 87.81 326 VAL A CA 1
ATOM 2586 C C . VAL A 1 326 ? 15.557 -6.127 4.871 1.00 87.81 326 VAL A C 1
ATOM 2588 O O . VAL A 1 326 ? 15.612 -6.538 6.031 1.00 87.81 326 VAL A O 1
ATOM 2591 N N . PHE A 1 327 ? 14.728 -5.138 4.521 1.00 84.19 327 PHE A N 1
ATOM 2592 C CA . PHE A 1 327 ? 13.953 -4.327 5.467 1.00 84.19 327 PHE A CA 1
ATOM 2593 C C . PHE A 1 327 ? 12.519 -4.819 5.642 1.00 84.19 327 PHE A C 1
ATOM 2595 O O . PHE A 1 327 ? 11.792 -4.842 4.644 1.00 84.19 327 PHE A O 1
ATOM 2602 N N . PRO A 1 328 ? 12.079 -5.189 6.863 1.00 78.06 328 PRO A N 1
ATOM 2603 C CA . PRO A 1 328 ? 10.766 -5.792 7.100 1.00 78.06 328 PRO A CA 1
ATOM 2604 C C . PRO A 1 328 ? 9.644 -5.104 6.319 1.00 78.06 328 PRO A C 1
ATOM 2606 O O . PRO A 1 328 ? 9.600 -3.872 6.245 1.00 78.06 328 PRO A O 1
ATOM 2609 N N . LYS A 1 329 ? 8.724 -5.880 5.738 1.00 70.25 329 LYS A N 1
ATOM 2610 C CA . LYS A 1 329 ? 7.611 -5.333 4.946 1.00 70.25 329 LYS A CA 1
ATOM 2611 C C . LYS A 1 329 ? 6.861 -4.255 5.738 1.00 70.25 329 LYS A C 1
ATOM 2613 O O . LYS A 1 329 ? 6.533 -4.450 6.906 1.00 70.25 329 LYS A O 1
ATOM 2618 N N . GLY A 1 330 ? 6.621 -3.111 5.096 1.00 68.88 330 GLY A N 1
ATOM 2619 C CA . GLY A 1 330 ? 5.939 -1.974 5.714 1.00 68.88 330 GLY A CA 1
ATOM 2620 C C . GLY A 1 330 ? 6.798 -1.126 6.659 1.00 68.88 330 GLY A C 1
ATOM 2621 O O . GLY A 1 330 ? 6.289 -0.151 7.212 1.00 68.88 330 GLY A O 1
ATOM 2622 N N . SER A 1 331 ? 8.085 -1.451 6.835 1.00 74.44 331 SER A N 1
ATOM 2623 C CA . SER A 1 331 ? 9.013 -0.627 7.612 1.00 74.44 331 SER A CA 1
ATOM 2624 C C . SER A 1 331 ? 9.335 0.702 6.921 1.00 74.44 331 SER A C 1
ATOM 2626 O O . SER A 1 331 ? 9.212 0.864 5.699 1.00 74.44 331 SER A O 1
ATOM 2628 N N . TYR A 1 332 ? 9.741 1.669 7.745 1.00 78.81 332 TYR A N 1
ATOM 2629 C CA . TYR A 1 332 ? 10.269 2.941 7.275 1.00 78.81 332 TYR A CA 1
ATOM 2630 C C . TYR A 1 332 ? 11.760 2.801 7.015 1.00 78.81 332 TYR A C 1
ATOM 2632 O O . TYR A 1 332 ? 12.501 2.377 7.900 1.00 78.81 332 TYR A O 1
ATOM 2640 N N . ILE A 1 333 ? 12.184 3.210 5.826 1.00 84.50 333 ILE A N 1
ATOM 2641 C CA . ILE A 1 333 ? 13.590 3.251 5.448 1.00 84.50 333 ILE A CA 1
ATOM 2642 C C . ILE A 1 333 ? 13.992 4.717 5.323 1.00 84.50 333 ILE A C 1
ATOM 2644 O O . ILE A 1 333 ? 13.304 5.518 4.680 1.00 84.50 333 ILE A O 1
ATOM 2648 N N . ASP A 1 334 ? 15.094 5.076 5.971 1.00 87.12 334 ASP A N 1
ATOM 2649 C CA . ASP A 1 334 ? 15.713 6.374 5.758 1.00 87.12 334 ASP A CA 1
ATOM 2650 C C . ASP A 1 334 ? 16.371 6.407 4.372 1.00 87.12 334 ASP A C 1
ATOM 2652 O O . ASP A 1 334 ? 17.134 5.508 4.012 1.00 87.12 334 ASP A O 1
ATOM 2656 N N . LYS A 1 335 ? 16.015 7.414 3.571 1.00 89.69 335 LYS A N 1
ATOM 2657 C CA . LYS A 1 335 ? 16.428 7.508 2.169 1.00 89.69 335 LYS A CA 1
ATOM 2658 C C . LYS A 1 335 ? 17.945 7.663 2.044 1.00 89.69 335 LYS A C 1
ATOM 2660 O O . LYS A 1 335 ? 18.559 6.975 1.230 1.00 89.69 335 LYS A O 1
ATOM 2665 N N . ASP A 1 336 ? 18.532 8.537 2.853 1.00 88.56 336 ASP A N 1
ATOM 2666 C CA . ASP A 1 336 ? 19.951 8.872 2.766 1.00 88.56 336 ASP A CA 1
ATOM 2667 C C . ASP A 1 336 ? 20.792 7.686 3.266 1.00 88.56 336 ASP A C 1
ATOM 2669 O O . ASP A 1 336 ? 21.773 7.297 2.627 1.00 88.56 336 ASP A O 1
ATOM 2673 N N . LEU A 1 337 ? 20.336 7.011 4.328 1.00 91.75 337 LEU A N 1
ATOM 2674 C CA . LEU A 1 337 ? 20.948 5.775 4.821 1.00 91.75 337 LEU A CA 1
ATOM 2675 C C . LEU A 1 337 ? 20.867 4.627 3.801 1.00 91.75 337 LEU A C 1
ATOM 2677 O O . LEU A 1 337 ? 21.836 3.886 3.633 1.00 91.75 337 LEU A O 1
ATOM 2681 N N . LEU A 1 338 ? 19.738 4.473 3.102 1.00 93.31 338 LEU A N 1
ATOM 2682 C CA . LEU A 1 338 ? 19.584 3.465 2.049 1.00 93.31 338 LEU A CA 1
ATOM 2683 C C . LEU A 1 338 ? 20.587 3.692 0.913 1.00 93.31 338 LEU A C 1
ATOM 2685 O O . LEU A 1 338 ? 21.249 2.752 0.469 1.00 93.31 338 LEU A O 1
ATOM 2689 N N . ILE A 1 339 ? 20.740 4.946 0.479 1.00 92.50 339 ILE A N 1
ATOM 2690 C CA . ILE A 1 339 ? 21.715 5.325 -0.548 1.00 92.50 339 ILE A CA 1
ATOM 2691 C C . ILE A 1 339 ? 23.138 5.015 -0.069 1.00 92.50 339 ILE A C 1
ATOM 2693 O O . ILE A 1 339 ? 23.901 4.379 -0.798 1.00 92.50 339 ILE A O 1
ATOM 2697 N N . GLN A 1 340 ? 23.487 5.377 1.168 1.00 92.62 340 GLN A N 1
ATOM 2698 C CA . GLN A 1 340 ? 24.796 5.061 1.751 1.00 92.62 340 GLN A CA 1
ATOM 2699 C C . GLN A 1 340 ? 25.071 3.552 1.786 1.00 92.62 340 GLN A C 1
ATOM 2701 O O . GLN A 1 340 ? 26.179 3.122 1.465 1.00 92.62 340 GLN A O 1
ATOM 2706 N N . GLN A 1 341 ? 24.069 2.731 2.111 1.00 94.69 341 GLN A N 1
ATOM 2707 C CA . GLN A 1 341 ? 24.198 1.272 2.095 1.00 94.69 341 GLN A CA 1
ATOM 2708 C C . GLN A 1 341 ? 24.420 0.729 0.677 1.00 94.69 341 GLN A C 1
ATOM 2710 O O . GLN A 1 341 ? 25.290 -0.121 0.483 1.00 94.69 341 GLN A O 1
ATOM 2715 N N . TRP A 1 342 ? 23.712 1.243 -0.334 1.00 95.50 342 TRP A N 1
ATOM 2716 C CA . TRP A 1 342 ? 23.944 0.858 -1.732 1.00 95.50 342 TRP A CA 1
ATOM 2717 C C . TRP A 1 342 ? 25.348 1.221 -2.231 1.00 95.50 342 TRP A C 1
ATOM 2719 O O . TRP A 1 342 ? 25.943 0.462 -3.003 1.00 95.50 342 TRP A O 1
ATOM 2729 N N . ILE A 1 343 ? 25.892 2.356 -1.783 1.00 93.50 343 ILE A N 1
ATOM 2730 C CA . ILE A 1 343 ? 27.269 2.772 -2.081 1.00 93.50 343 ILE A CA 1
ATOM 2731 C C . ILE A 1 343 ? 28.267 1.851 -1.367 1.00 93.50 343 ILE A C 1
ATOM 2733 O O . ILE A 1 343 ? 29.177 1.324 -2.006 1.00 93.50 343 ILE A O 1
ATOM 2737 N N . ALA A 1 344 ? 28.075 1.593 -0.070 1.00 93.19 344 ALA A N 1
ATOM 2738 C CA . ALA A 1 344 ? 28.963 0.751 0.736 1.00 93.19 344 ALA A CA 1
ATOM 2739 C C . ALA A 1 344 ? 29.023 -0.706 0.243 1.00 93.19 344 ALA A C 1
ATOM 2741 O O . ALA A 1 344 ? 30.083 -1.331 0.270 1.00 93.19 344 ALA A O 1
ATOM 2742 N N . LEU A 1 345 ? 27.904 -1.240 -0.258 1.00 92.94 345 LEU A N 1
ATOM 2743 C CA . LEU A 1 345 ? 27.831 -2.569 -0.877 1.00 92.94 345 LEU A CA 1
ATOM 2744 C C . LEU A 1 345 ? 28.441 -2.614 -2.287 1.00 92.94 345 LEU A C 1
ATOM 2746 O O . LEU A 1 345 ? 28.538 -3.686 -2.885 1.00 92.94 345 LEU A O 1
ATOM 2750 N N . GLY A 1 346 ? 28.851 -1.465 -2.828 1.00 90.62 346 GLY A N 1
ATOM 2751 C CA . GLY A 1 346 ? 29.455 -1.353 -4.150 1.00 90.62 346 GLY A CA 1
ATOM 2752 C C . GLY A 1 346 ? 28.465 -1.531 -5.302 1.00 90.62 346 GLY A C 1
ATOM 2753 O O . GLY A 1 346 ? 28.899 -1.767 -6.432 1.00 90.62 346 GLY A O 1
ATOM 2754 N N . PHE A 1 347 ? 27.153 -1.424 -5.051 1.00 92.38 347 PHE A N 1
ATOM 2755 C CA . PHE A 1 347 ? 26.156 -1.418 -6.126 1.00 92.38 347 PHE A CA 1
ATOM 2756 C C . PHE A 1 347 ? 26.315 -0.145 -6.954 1.00 92.38 347 PHE A C 1
ATOM 2758 O O . PHE A 1 347 ? 26.447 -0.200 -8.177 1.00 92.38 347 PHE A O 1
ATOM 2765 N N . ILE A 1 348 ? 26.399 1.003 -6.279 1.00 89.88 348 ILE A N 1
ATOM 2766 C CA . ILE A 1 348 ? 26.689 2.288 -6.912 1.00 89.88 348 ILE A CA 1
ATOM 2767 C C . ILE A 1 348 ? 28.206 2.478 -6.931 1.00 89.88 348 ILE A C 1
ATOM 2769 O O . ILE A 1 348 ? 28.843 2.620 -5.890 1.00 89.88 348 ILE A O 1
ATOM 2773 N N . ARG A 1 349 ? 28.797 2.466 -8.130 1.00 80.88 349 ARG A N 1
ATOM 2774 C CA . ARG A 1 349 ? 30.246 2.626 -8.297 1.00 80.88 349 ARG A CA 1
ATOM 2775 C C . ARG A 1 349 ? 30.682 4.069 -8.064 1.00 80.88 349 ARG A C 1
ATOM 2777 O O . ARG A 1 349 ? 30.047 5.004 -8.551 1.00 80.88 349 ARG A O 1
ATOM 2784 N N . LEU A 1 350 ? 31.817 4.208 -7.386 1.00 72.69 350 LEU A N 1
ATOM 2785 C CA . LEU A 1 350 ? 32.561 5.455 -7.273 1.00 72.69 350 LEU A CA 1
ATOM 2786 C C . LEU A 1 350 ? 33.254 5.729 -8.610 1.00 72.69 350 LEU A C 1
ATOM 2788 O O . LEU A 1 350 ? 34.123 4.961 -9.019 1.00 72.69 350 LEU A O 1
ATOM 2792 N N . ASN A 1 351 ? 32.864 6.810 -9.282 1.00 71.12 351 ASN A N 1
ATOM 2793 C CA . ASN A 1 351 ? 33.550 7.311 -10.469 1.00 71.12 351 ASN A CA 1
ATOM 2794 C C . ASN A 1 351 ? 34.075 8.717 -10.164 1.00 71.12 351 ASN A C 1
ATOM 2796 O O . ASN A 1 351 ? 33.368 9.509 -9.549 1.00 71.12 351 ASN A O 1
ATOM 2800 N N . GLU A 1 352 ? 35.279 9.044 -10.640 1.00 55.12 352 GLU A N 1
ATOM 2801 C CA . GLU A 1 352 ? 35.943 10.335 -10.377 1.00 55.12 352 GLU A CA 1
ATOM 2802 C C . GLU A 1 352 ? 35.131 11.556 -10.849 1.00 55.12 352 GLU A C 1
ATOM 2804 O O . GLU A 1 352 ? 35.304 12.654 -10.332 1.00 55.12 352 GLU A O 1
ATOM 2809 N N . SER A 1 353 ? 34.218 11.365 -11.805 1.00 67.19 353 SER A N 1
ATOM 2810 C CA . SER A 1 353 ? 33.418 12.425 -12.423 1.00 67.19 353 SER A CA 1
ATOM 2811 C C . SER A 1 353 ? 31.981 12.545 -11.904 1.00 67.19 353 SER A C 1
ATOM 2813 O O . SER A 1 353 ? 31.265 13.446 -12.341 1.00 67.19 353 SER A O 1
ATOM 2815 N N . PHE A 1 354 ? 31.509 11.656 -11.018 1.00 70.00 354 PHE A N 1
ATOM 2816 C CA . PHE A 1 354 ? 30.099 11.648 -10.615 1.00 70.00 354 PHE A CA 1
ATOM 2817 C C . PHE A 1 354 ? 29.901 11.294 -9.142 1.00 70.00 354 PHE A C 1
ATOM 2819 O O . PHE A 1 354 ? 30.327 10.231 -8.694 1.00 70.00 354 PHE A O 1
ATOM 2826 N N . HIS A 1 355 ? 29.167 12.147 -8.423 1.00 82.12 355 HIS A N 1
ATOM 2827 C CA . HIS A 1 355 ? 28.793 11.901 -7.033 1.00 82.12 355 HIS A CA 1
ATOM 2828 C C . HIS A 1 355 ? 27.864 10.678 -6.928 1.00 82.12 355 HIS A C 1
ATOM 2830 O O . HIS A 1 355 ? 26.760 10.704 -7.486 1.00 82.12 355 HIS A O 1
ATOM 2836 N N . PRO A 1 356 ? 28.280 9.594 -6.252 1.00 86.19 356 PRO A N 1
ATOM 2837 C CA . PRO A 1 356 ? 27.492 8.368 -6.140 1.00 86.19 356 PRO A CA 1
ATOM 2838 C C . PRO A 1 356 ? 26.136 8.607 -5.457 1.00 86.19 356 PRO A C 1
ATOM 2840 O O . PRO A 1 356 ? 25.157 7.947 -5.800 1.00 86.19 356 PRO A O 1
ATOM 2843 N N . GLU A 1 357 ? 26.039 9.600 -4.571 1.00 90.69 357 GLU A N 1
ATOM 2844 C CA . GLU A 1 357 ? 24.802 10.003 -3.902 1.00 90.69 357 GLU A CA 1
ATOM 2845 C C . GLU A 1 357 ? 23.760 10.484 -4.912 1.00 90.69 357 GLU A C 1
ATOM 2847 O O . GLU A 1 357 ? 22.622 10.028 -4.871 1.00 90.69 357 GLU A O 1
ATOM 2852 N N . ARG A 1 358 ? 24.154 11.308 -5.896 1.00 90.06 358 ARG A N 1
ATOM 2853 C CA . ARG A 1 358 ? 23.247 11.777 -6.960 1.00 90.06 358 ARG A CA 1
ATOM 2854 C C . ARG A 1 358 ? 22.670 10.606 -7.758 1.00 90.06 358 ARG A C 1
ATOM 2856 O O . ARG A 1 358 ? 21.498 10.621 -8.118 1.00 90.06 358 ARG A O 1
ATOM 2863 N N . ARG A 1 359 ? 23.474 9.566 -8.001 1.00 90.44 359 ARG A N 1
ATOM 2864 C CA . ARG A 1 359 ? 23.011 8.349 -8.690 1.00 90.44 359 ARG A CA 1
ATOM 2865 C C . ARG A 1 359 ? 22.068 7.540 -7.805 1.00 90.44 359 ARG A C 1
ATOM 2867 O O . ARG A 1 359 ? 21.099 6.974 -8.298 1.00 90.44 359 ARG A O 1
ATOM 2874 N N . GLY A 1 360 ? 22.339 7.501 -6.502 1.00 92.19 360 GLY A N 1
ATOM 2875 C CA . GLY A 1 360 ? 21.431 6.928 -5.513 1.00 92.19 360 GLY A CA 1
ATOM 2876 C C . GLY A 1 360 ? 20.073 7.624 -5.506 1.00 92.19 360 GLY A C 1
ATOM 2877 O O . GLY A 1 360 ? 19.051 6.946 -5.563 1.00 92.19 360 GLY A O 1
ATOM 2878 N N . GLU A 1 361 ? 20.057 8.956 -5.524 1.00 92.00 361 GLU A N 1
ATOM 2879 C CA . GLU A 1 361 ? 18.829 9.755 -5.618 1.00 92.00 361 GLU A CA 1
ATOM 2880 C C . GLU A 1 361 ? 18.057 9.464 -6.904 1.00 92.00 361 GLU A C 1
ATOM 2882 O O . GLU A 1 361 ? 16.843 9.280 -6.872 1.00 92.00 361 GLU A O 1
ATOM 2887 N N . GLU A 1 362 ? 18.750 9.358 -8.037 1.00 91.31 362 GLU A N 1
ATOM 2888 C CA . GLU A 1 362 ? 18.134 8.996 -9.313 1.00 91.31 362 GLU A CA 1
ATOM 2889 C C . GLU A 1 362 ? 17.478 7.606 -9.251 1.00 91.31 362 GLU A C 1
ATOM 2891 O O . GLU A 1 362 ? 16.335 7.430 -9.672 1.00 91.31 362 GLU A O 1
ATOM 2896 N N . TYR A 1 363 ? 18.152 6.621 -8.655 1.00 93.38 363 TYR A N 1
ATOM 2897 C CA . TYR A 1 363 ? 17.587 5.288 -8.443 1.00 93.38 363 TYR A CA 1
ATOM 2898 C C . TYR A 1 363 ? 16.390 5.299 -7.495 1.00 93.38 363 TYR A C 1
ATOM 2900 O O . TYR A 1 363 ? 15.389 4.639 -7.776 1.00 93.38 363 TYR A O 1
ATOM 2908 N N . VAL A 1 364 ? 16.436 6.088 -6.420 1.00 91.88 364 VAL A N 1
ATOM 2909 C CA . VAL A 1 364 ? 15.270 6.310 -5.558 1.00 91.88 364 VAL A CA 1
ATOM 2910 C C . VAL A 1 364 ? 14.114 6.913 -6.360 1.00 91.88 364 VAL A C 1
ATOM 2912 O O . VAL A 1 364 ? 13.007 6.377 -6.303 1.00 91.88 364 VAL A O 1
ATOM 2915 N N . LYS A 1 365 ? 14.358 7.975 -7.144 1.00 90.50 365 LYS A N 1
ATOM 2916 C CA . LYS A 1 365 ? 13.351 8.612 -8.013 1.00 90.50 365 LYS A CA 1
ATOM 2917 C C . LYS A 1 365 ? 12.741 7.595 -8.984 1.00 90.50 365 LYS A C 1
ATOM 2919 O O . LYS A 1 365 ? 11.520 7.544 -9.115 1.00 90.50 365 LYS A O 1
ATOM 2924 N N . GLN A 1 366 ? 13.553 6.732 -9.597 1.00 91.38 366 GLN A N 1
ATOM 2925 C CA . GLN A 1 366 ? 13.066 5.688 -10.502 1.00 91.38 366 GLN A CA 1
ATOM 2926 C C . GLN A 1 366 ? 12.194 4.642 -9.787 1.00 91.38 366 GLN A C 1
ATOM 2928 O O . GLN A 1 366 ? 11.119 4.294 -10.278 1.00 91.38 366 GLN A O 1
ATOM 2933 N N . LEU A 1 367 ? 12.597 4.165 -8.604 1.00 90.75 367 LEU A N 1
ATOM 2934 C CA . LEU A 1 367 ? 11.798 3.209 -7.822 1.00 90.75 367 LEU A CA 1
ATOM 2935 C C . LEU A 1 367 ? 10.493 3.819 -7.296 1.00 90.75 367 LEU A C 1
ATOM 2937 O O . LEU A 1 367 ? 9.475 3.129 -7.227 1.00 90.75 367 LEU A O 1
ATOM 2941 N N . LEU A 1 368 ? 10.504 5.107 -6.949 1.00 87.88 368 LEU A N 1
ATOM 2942 C CA . LEU A 1 368 ? 9.300 5.866 -6.611 1.00 87.88 368 LEU A CA 1
ATOM 2943 C C . LEU A 1 368 ? 8.371 6.002 -7.824 1.00 87.88 368 LEU A C 1
ATOM 2945 O O . LEU A 1 368 ? 7.171 5.754 -7.708 1.00 87.88 368 LEU A O 1
ATOM 2949 N N . GLY A 1 369 ? 8.923 6.330 -8.992 1.00 85.19 369 GLY A N 1
ATOM 2950 C CA . GLY A 1 369 ? 8.186 6.432 -10.249 1.00 85.19 369 GLY A CA 1
ATOM 2951 C C . GLY A 1 369 ? 7.490 5.128 -10.639 1.00 85.19 369 GLY A C 1
ATOM 2952 O O . GLY A 1 369 ? 6.291 5.122 -10.918 1.00 85.19 369 GLY A O 1
ATOM 2953 N N . MET A 1 370 ? 8.195 3.998 -10.520 1.00 86.00 370 MET A N 1
ATOM 2954 C CA . MET A 1 370 ? 7.631 2.654 -10.724 1.00 86.00 370 MET A CA 1
ATOM 2955 C C . MET A 1 370 ? 6.662 2.208 -9.619 1.00 86.00 370 MET A C 1
ATOM 2957 O O . MET A 1 370 ? 6.110 1.110 -9.700 1.00 86.00 370 MET A O 1
ATOM 2961 N N . SER A 1 371 ? 6.446 3.035 -8.588 1.00 85.25 371 SER A N 1
ATOM 2962 C CA . SER A 1 371 ? 5.620 2.738 -7.409 1.00 85.25 371 SER A CA 1
ATOM 2963 C C . SER A 1 371 ? 6.103 1.526 -6.591 1.00 85.25 371 SER A C 1
ATOM 2965 O O . SER A 1 371 ? 5.320 0.890 -5.880 1.00 85.25 371 SER A O 1
ATOM 2967 N N . PHE A 1 372 ? 7.399 1.211 -6.682 1.00 85.00 372 PHE A N 1
ATOM 2968 C CA . PHE A 1 372 ? 8.073 0.161 -5.905 1.00 85.00 372 PHE A CA 1
ATOM 2969 C C . PHE A 1 372 ? 8.483 0.664 -4.515 1.00 85.00 372 PHE A C 1
ATOM 2971 O O . PHE A 1 372 ? 8.549 -0.106 -3.557 1.00 85.00 372 PHE A O 1
ATOM 2978 N N . LEU A 1 373 ? 8.696 1.975 -4.390 1.00 85.56 373 LEU A N 1
ATOM 2979 C CA . LEU A 1 373 ? 8.820 2.683 -3.119 1.00 85.56 373 LEU A CA 1
ATOM 2980 C C . LEU A 1 373 ? 7.687 3.708 -2.988 1.00 85.56 373 LEU A C 1
ATOM 2982 O O . LEU A 1 373 ? 7.125 4.164 -3.983 1.00 85.56 373 LEU A O 1
ATOM 2986 N N . GLN A 1 374 ? 7.359 4.092 -1.755 1.00 78.88 374 GLN A N 1
ATOM 2987 C CA . GLN A 1 374 ? 6.396 5.162 -1.475 1.00 78.88 374 GLN A CA 1
ATOM 2988 C C . GLN A 1 374 ? 6.974 6.139 -0.450 1.00 78.88 374 GLN A C 1
ATOM 2990 O O . GLN A 1 374 ? 7.614 5.717 0.501 1.00 78.88 374 GLN A O 1
ATOM 2995 N N . ILE A 1 375 ? 6.729 7.441 -0.594 1.00 74.25 375 ILE A N 1
ATOM 2996 C CA . ILE A 1 375 ? 7.148 8.434 0.410 1.00 74.25 375 ILE A CA 1
ATOM 2997 C C . ILE A 1 375 ? 6.142 8.450 1.569 1.00 74.25 375 ILE A C 1
ATOM 2999 O O . ILE A 1 375 ? 4.936 8.568 1.341 1.00 74.25 375 ILE A O 1
ATOM 3003 N N . SER A 1 376 ? 6.630 8.381 2.808 1.00 67.44 376 SER A N 1
ATOM 3004 C CA . SER A 1 376 ? 5.824 8.614 4.008 1.00 67.44 376 SER A CA 1
ATOM 3005 C C . SER A 1 376 ? 5.475 10.097 4.158 1.00 67.44 376 SER A C 1
ATOM 3007 O O . SER A 1 376 ? 6.336 10.963 4.024 1.00 67.44 376 SER A O 1
ATOM 3009 N N . THR A 1 377 ? 4.212 10.398 4.456 1.00 52.47 377 THR A N 1
ATOM 3010 C CA . THR A 1 377 ? 3.717 11.758 4.731 1.00 52.47 377 THR A CA 1
ATOM 3011 C C . THR A 1 377 ? 3.730 12.140 6.202 1.00 52.47 377 THR A C 1
ATOM 3013 O O . THR A 1 377 ? 3.466 13.292 6.528 1.00 52.47 377 THR A O 1
ATOM 3016 N N . THR A 1 378 ? 4.013 11.202 7.104 1.00 45.22 378 THR A N 1
ATOM 3017 C CA . THR A 1 378 ? 3.963 11.472 8.540 1.00 45.22 378 THR A CA 1
ATOM 3018 C C . THR A 1 378 ? 5.209 12.244 8.967 1.00 45.22 378 THR A C 1
ATOM 3020 O O . THR A 1 378 ? 6.308 11.694 8.909 1.00 45.22 378 THR A O 1
ATOM 3023 N N . GLN A 1 379 ? 5.038 13.479 9.443 1.00 35.34 379 GLN A N 1
ATOM 3024 C CA . GLN A 1 379 ? 6.107 14.286 10.055 1.00 35.34 379 GLN A CA 1
ATOM 3025 C C . GLN A 1 379 ? 6.552 13.764 11.437 1.00 35.34 379 GLN A C 1
ATOM 3027 O O . GLN A 1 379 ? 7.433 14.342 12.059 1.00 35.34 379 GLN A O 1
ATOM 3032 N N . THR A 1 380 ? 5.970 12.672 11.941 1.00 33.88 380 THR A N 1
ATOM 3033 C CA . THR A 1 380 ? 6.323 12.129 13.257 1.00 33.88 380 THR A CA 1
ATOM 3034 C C . THR A 1 380 ? 7.624 11.317 13.193 1.00 33.88 380 THR A C 1
ATOM 3036 O O . THR A 1 380 ? 7.658 10.322 12.452 1.00 33.88 380 THR A O 1
ATOM 3039 N N . PRO A 1 381 ? 8.661 11.654 13.980 1.00 28.42 381 PRO A N 1
ATOM 3040 C CA . PRO A 1 381 ? 9.828 10.799 14.141 1.00 28.42 381 PRO A CA 1
ATOM 3041 C C . PRO A 1 381 ? 9.429 9.549 14.941 1.00 28.42 381 PRO A C 1
ATOM 3043 O O . PRO A 1 381 ? 8.875 9.648 16.028 1.00 28.42 381 PRO A O 1
ATOM 3046 N N . CYS A 1 382 ? 9.700 8.359 14.405 1.00 33.69 382 CYS A N 1
ATOM 3047 C CA . CYS A 1 382 ? 9.720 7.122 15.193 1.00 33.69 382 CYS A CA 1
ATOM 3048 C C . CYS A 1 382 ? 11.098 6.472 15.060 1.00 33.69 382 CYS A C 1
ATOM 3050 O O . CYS A 1 382 ? 11.726 6.538 14.001 1.00 33.69 382 CYS A O 1
ATOM 3052 N N . GLU A 1 383 ? 11.572 5.854 16.129 1.00 27.48 383 GLU A N 1
ATOM 3053 C CA . GLU A 1 383 ? 12.890 5.224 16.218 1.00 27.48 383 GLU A CA 1
ATOM 3054 C C . GLU A 1 383 ? 13.051 3.989 15.302 1.00 27.48 383 GLU A C 1
ATOM 3056 O O . GLU A 1 383 ? 12.057 3.401 14.859 1.00 27.48 383 GLU A O 1
ATOM 3061 N N . PRO A 1 384 ? 14.300 3.603 14.971 1.00 28.02 384 PRO A N 1
ATOM 3062 C CA . PRO A 1 384 ? 14.593 2.438 14.140 1.00 28.02 384 PRO A CA 1
ATOM 3063 C C . PRO A 1 384 ? 14.263 1.123 14.865 1.00 28.02 384 PRO A C 1
ATOM 3065 O O . PRO A 1 384 ? 14.729 0.869 15.972 1.00 28.02 384 PRO A O 1
ATOM 3068 N N . ILE A 1 385 ? 13.492 0.247 14.215 1.00 30.67 385 ILE A N 1
ATOM 3069 C CA . ILE A 1 385 ? 13.217 -1.111 14.705 1.00 30.67 385 ILE A CA 1
ATOM 3070 C C . ILE A 1 385 ? 14.366 -2.027 14.263 1.00 30.67 385 ILE A C 1
ATOM 3072 O O . ILE A 1 385 ? 14.600 -2.194 13.065 1.00 30.67 385 ILE A O 1
ATOM 3076 N N . MET A 1 386 ? 15.075 -2.623 15.227 1.00 24.80 386 MET A N 1
ATOM 3077 C CA . MET A 1 386 ? 16.111 -3.630 14.979 1.00 24.80 386 MET A CA 1
ATOM 3078 C C . MET A 1 386 ? 15.539 -4.952 14.439 1.00 24.80 386 MET A C 1
ATOM 3080 O O . MET A 1 386 ? 14.425 -5.365 14.754 1.00 24.80 386 MET A O 1
ATOM 3084 N N . HIS A 1 387 ? 16.376 -5.585 13.616 1.00 27.53 387 HIS A N 1
ATOM 3085 C CA . HIS A 1 387 ? 16.234 -6.842 12.883 1.00 27.53 387 HIS A CA 1
ATOM 3086 C C . HIS A 1 387 ? 15.372 -7.948 13.521 1.00 27.53 387 HIS A C 1
ATOM 3088 O O . HIS A 1 387 ? 15.583 -8.346 14.661 1.00 27.53 387 HIS A O 1
ATOM 3094 N N . SER A 1 388 ? 14.513 -8.565 12.701 1.00 24.88 388 SER A N 1
ATOM 3095 C CA . SER A 1 388 ? 14.180 -9.992 12.812 1.00 24.88 388 SER A CA 1
ATOM 3096 C C . SER A 1 388 ? 13.898 -10.592 11.427 1.00 24.88 388 SER A C 1
ATOM 3098 O O . SER A 1 388 ? 13.619 -9.881 10.464 1.00 24.88 388 SER A O 1
ATOM 3100 N N . GLU A 1 389 ? 14.126 -11.897 11.348 1.00 26.95 389 GLU A N 1
ATOM 3101 C CA . GLU A 1 389 ? 14.499 -12.717 10.194 1.00 26.95 389 GLU A CA 1
ATOM 3102 C C . GLU A 1 389 ? 13.435 -12.866 9.091 1.00 26.95 389 GLU A C 1
ATOM 3104 O O . GLU A 1 389 ? 12.233 -12.766 9.324 1.00 26.95 389 GLU A O 1
ATOM 3109 N N . TRP A 1 390 ? 13.905 -13.173 7.875 1.00 27.91 390 TRP A N 1
ATOM 3110 C CA . TRP A 1 390 ? 13.100 -13.261 6.655 1.00 27.91 390 TRP A CA 1
ATOM 3111 C C . TRP A 1 390 ? 13.082 -14.655 6.025 1.00 27.91 390 TRP A C 1
ATOM 3113 O O . TRP A 1 390 ? 14.131 -15.265 5.809 1.00 27.91 390 TRP A O 1
ATOM 3123 N N . ARG A 1 391 ? 11.890 -15.084 5.587 1.00 25.34 391 ARG A N 1
ATOM 3124 C CA . ARG A 1 391 ? 11.685 -16.035 4.481 1.00 25.34 391 ARG A CA 1
ATOM 3125 C C . ARG A 1 391 ? 10.479 -15.617 3.628 1.00 25.34 391 ARG A C 1
ATOM 3127 O O . ARG A 1 391 ? 9.498 -15.114 4.161 1.00 25.34 391 ARG A O 1
ATOM 3134 N N . ASN A 1 392 ? 10.588 -15.923 2.331 1.00 23.97 392 ASN A N 1
ATOM 3135 C CA . ASN A 1 392 ? 9.567 -15.938 1.268 1.00 23.97 392 ASN A CA 1
ATOM 3136 C C . ASN A 1 392 ? 9.110 -14.590 0.661 1.00 23.97 392 ASN A C 1
ATOM 3138 O O . ASN A 1 392 ? 8.072 -14.040 0.997 1.00 23.97 392 ASN A O 1
ATOM 3142 N N . GLY A 1 393 ? 9.862 -14.117 -0.339 1.00 31.02 393 GLY A N 1
ATOM 3143 C CA . GLY A 1 393 ? 9.412 -14.209 -1.739 1.00 31.02 393 GLY A CA 1
ATOM 3144 C C . GLY A 1 393 ? 8.247 -13.363 -2.273 1.00 31.02 393 GLY A C 1
ATOM 3145 O O . GLY A 1 393 ? 7.830 -13.654 -3.389 1.00 31.02 393 GLY A O 1
ATOM 3146 N N . GLU A 1 394 ? 7.746 -12.334 -1.583 1.00 32.75 394 GLU A N 1
ATOM 3147 C CA . GLU A 1 394 ? 6.625 -11.517 -2.092 1.00 32.75 394 GLU A CA 1
ATOM 3148 C C . GLU A 1 394 ? 6.875 -10.001 -2.113 1.00 32.75 394 GLU A C 1
ATOM 3150 O O . GLU A 1 394 ? 7.701 -9.452 -1.387 1.00 32.75 394 GLU A O 1
ATOM 3155 N N . LEU A 1 395 ? 6.140 -9.330 -3.004 1.00 32.69 395 LEU A N 1
ATOM 3156 C CA . LEU A 1 395 ? 6.411 -7.998 -3.534 1.00 32.69 395 LEU A CA 1
ATOM 3157 C C . LEU A 1 395 ? 6.506 -6.885 -2.468 1.00 32.69 395 LEU A C 1
ATOM 3159 O O . LEU A 1 395 ? 5.570 -6.623 -1.705 1.00 32.69 395 LEU A O 1
ATOM 3163 N N . PHE A 1 396 ? 7.650 -6.199 -2.469 1.00 40.81 396 PHE A N 1
ATOM 3164 C CA . PHE A 1 396 ? 8.049 -5.193 -1.487 1.00 40.81 396 PHE A CA 1
ATOM 3165 C C . PHE A 1 396 ? 7.378 -3.842 -1.748 1.00 40.81 396 PHE A C 1
ATOM 3167 O O . PHE A 1 396 ? 7.511 -3.267 -2.825 1.00 40.81 396 PHE A O 1
ATOM 3174 N N . LYS A 1 397 ? 6.710 -3.294 -0.729 1.00 43.88 397 LYS A N 1
ATOM 3175 C CA . LYS A 1 397 ? 6.447 -1.854 -0.625 1.00 43.88 397 LYS A CA 1
ATOM 3176 C C . LYS A 1 397 ? 7.121 -1.352 0.642 1.00 43.88 397 LYS A C 1
ATOM 3178 O O . LYS A 1 397 ? 6.642 -1.618 1.744 1.00 43.88 397 LYS A O 1
ATOM 3183 N N . CYS A 1 398 ? 8.237 -0.651 0.480 1.00 46.62 398 CYS A N 1
ATOM 3184 C CA . CYS A 1 398 ? 8.902 0.043 1.579 1.00 46.62 398 CYS A CA 1
ATOM 3185 C C . CYS A 1 398 ? 8.542 1.531 1.539 1.00 46.62 398 CYS A C 1
ATOM 3187 O O . CYS A 1 398 ? 8.386 2.109 0.456 1.00 46.62 398 CYS A O 1
ATOM 3189 N N . LYS A 1 399 ? 8.388 2.150 2.717 1.00 45.16 399 LYS A N 1
ATOM 3190 C CA . LYS A 1 399 ? 8.082 3.581 2.830 1.00 45.16 399 LYS A CA 1
ATOM 3191 C C . LYS A 1 399 ? 9.368 4.363 3.105 1.00 45.16 399 LYS A C 1
ATOM 3193 O O . LYS A 1 399 ? 10.011 4.138 4.125 1.00 45.16 399 LYS A O 1
ATOM 3198 N N . LEU A 1 400 ? 9.733 5.285 2.218 1.00 30.67 400 LEU A N 1
ATOM 3199 C CA . LEU A 1 400 ? 10.859 6.199 2.404 1.00 30.67 400 LEU A CA 1
ATOM 3200 C C . LEU A 1 400 ? 10.460 7.380 3.290 1.00 30.67 400 LEU A C 1
ATOM 3202 O O . LEU A 1 400 ? 9.365 7.930 3.143 1.00 30.67 400 LEU A O 1
ATOM 3206 N N . ARG A 1 401 ? 11.351 7.810 4.185 1.00 31.69 401 ARG A N 1
ATOM 3207 C CA . ARG A 1 401 ? 11.209 9.098 4.882 1.00 31.69 401 ARG A CA 1
ATOM 3208 C C . ARG A 1 401 ? 11.601 10.257 3.966 1.00 31.69 401 ARG A C 1
ATOM 3210 O O . ARG A 1 401 ? 12.509 10.129 3.149 1.00 31.69 401 ARG A O 1
ATOM 3217 N N . LYS A 1 402 ? 10.922 11.397 4.121 1.00 29.30 402 LYS A N 1
ATOM 3218 C CA . LYS A 1 402 ? 11.390 12.669 3.562 1.00 29.30 402 LYS A CA 1
ATOM 3219 C C . LYS A 1 402 ? 12.517 13.164 4.473 1.00 29.30 402 LYS A C 1
ATOM 3221 O O . LYS A 1 402 ? 12.282 13.317 5.667 1.00 29.30 402 LYS A O 1
ATOM 3226 N N . SER A 1 403 ? 13.714 13.358 3.927 1.00 28.98 403 SER A N 1
ATOM 3227 C CA . SER A 1 403 ? 14.815 13.999 4.653 1.00 28.98 403 SER A CA 1
ATOM 3228 C C . SER A 1 403 ? 14.386 15.443 4.942 1.00 28.98 403 SER A C 1
ATOM 3230 O O . SER A 1 403 ? 14.170 16.220 4.012 1.00 28.98 403 SER A O 1
ATOM 3232 N N . SER A 1 404 ? 14.102 15.764 6.204 1.00 28.75 404 SER A N 1
ATOM 3233 C CA . SER A 1 404 ? 13.940 17.145 6.662 1.00 28.75 404 SER A CA 1
ATOM 3234 C C . SER A 1 404 ? 15.316 17.659 7.058 1.00 28.75 404 SER A C 1
ATOM 3236 O O . SER A 1 404 ? 16.016 16.973 7.801 1.00 28.75 404 SER A O 1
ATOM 3238 N N . GLU A 1 405 ? 15.680 18.843 6.569 1.00 30.11 405 GLU A N 1
ATOM 3239 C CA . GLU A 1 405 ? 16.877 19.590 6.957 1.00 30.11 405 GLU A CA 1
ATOM 3240 C C . GLU A 1 405 ? 17.101 19.518 8.473 1.00 30.11 405 GLU A C 1
ATOM 3242 O O . GLU A 1 405 ? 16.345 20.097 9.251 1.00 30.11 405 GLU A O 1
ATOM 3247 N N . TRP A 1 406 ? 18.147 18.809 8.898 1.00 24.61 406 TRP A N 1
ATOM 3248 C CA . TRP A 1 406 ? 18.655 18.918 10.258 1.00 24.61 406 TRP A CA 1
ATOM 3249 C C . TRP A 1 406 ? 19.993 19.643 10.232 1.00 24.61 406 TRP A C 1
ATOM 3251 O O . TRP A 1 406 ? 21.006 19.162 9.728 1.00 24.61 406 TRP A O 1
ATOM 3261 N N . TYR A 1 407 ? 19.925 20.844 10.794 1.00 23.48 407 TYR A N 1
ATOM 3262 C CA . TYR A 1 407 ? 21.006 21.676 11.288 1.00 23.48 407 TYR A CA 1
ATOM 3263 C C . TYR A 1 407 ? 22.055 20.811 12.010 1.00 23.48 407 TYR A C 1
ATOM 3265 O O . TYR A 1 407 ? 21.767 20.230 13.056 1.00 23.48 407 TYR A O 1
ATOM 3273 N N . MET A 1 408 ? 23.275 20.715 11.471 1.00 21.02 408 MET A N 1
ATOM 3274 C CA . MET A 1 408 ? 24.407 20.204 12.249 1.00 21.02 408 MET A CA 1
ATOM 3275 C C . MET A 1 408 ? 24.695 21.209 13.372 1.00 21.02 408 MET A C 1
ATOM 3277 O O . MET A 1 408 ? 24.987 22.369 13.064 1.00 21.02 408 MET A O 1
ATOM 3281 N N . PRO A 1 409 ? 24.688 20.825 14.661 1.00 22.47 409 PRO A N 1
ATOM 3282 C CA . PRO A 1 409 ? 25.355 21.633 15.663 1.00 22.47 409 PRO A CA 1
ATOM 3283 C C . PRO A 1 409 ? 26.838 21.644 15.296 1.00 22.47 409 PRO A C 1
ATOM 3285 O O . PRO A 1 409 ? 27.466 20.589 15.173 1.00 22.47 409 PRO A O 1
ATOM 3288 N N . ARG A 1 410 ? 27.397 22.838 15.079 1.00 24.16 410 ARG A N 1
ATOM 3289 C CA . ARG A 1 410 ? 28.848 23.013 15.050 1.00 24.16 410 ARG A CA 1
ATOM 3290 C C . ARG A 1 410 ? 29.404 22.406 16.336 1.00 24.16 410 ARG A C 1
ATOM 3292 O O . ARG A 1 410 ? 28.956 22.747 17.427 1.00 24.16 410 ARG A O 1
ATOM 3299 N N . ALA A 1 411 ? 30.348 21.485 16.188 1.00 26.14 411 ALA A N 1
ATOM 3300 C CA . ALA A 1 411 ? 31.161 21.016 17.291 1.00 26.14 411 ALA A CA 1
ATOM 3301 C C . ALA A 1 411 ? 32.040 22.186 17.747 1.00 26.14 411 ALA A C 1
ATOM 3303 O O . ALA A 1 411 ? 33.103 22.430 17.177 1.00 26.14 411 ALA A O 1
ATOM 3304 N N . ASP A 1 412 ? 31.572 22.930 18.745 1.00 24.14 412 ASP A N 1
ATOM 3305 C CA . ASP A 1 412 ? 32.425 23.856 19.469 1.00 24.14 412 ASP A CA 1
ATOM 3306 C C . ASP A 1 412 ? 33.366 23.038 20.355 1.00 24.14 412 ASP A C 1
ATOM 3308 O O . ASP A 1 412 ? 32.971 22.179 21.147 1.00 24.14 412 ASP A O 1
ATOM 3312 N N . ALA A 1 413 ? 34.654 23.266 20.128 1.00 29.78 413 ALA A N 1
ATOM 3313 C CA . ALA A 1 413 ? 35.745 22.646 20.842 1.00 29.78 413 ALA A CA 1
ATOM 3314 C C . ALA A 1 413 ? 35.667 22.964 22.341 1.00 29.78 413 ALA A C 1
ATOM 3316 O O . ALA A 1 413 ? 35.603 24.126 22.734 1.00 29.78 413 ALA A O 1
ATOM 3317 N N . GLY A 1 414 ? 35.789 21.927 23.170 1.00 28.05 414 GLY A N 1
ATOM 3318 C CA . GLY A 1 414 ? 36.181 22.077 24.569 1.00 28.05 414 GLY A CA 1
ATOM 3319 C C . GLY A 1 414 ? 35.237 21.424 25.564 1.00 28.05 414 GLY A C 1
ATOM 3320 O O . GLY A 1 414 ? 34.451 22.116 26.195 1.00 28.05 414 GLY A O 1
ATOM 3321 N N . SER A 1 415 ? 35.360 20.105 25.740 1.00 26.28 415 SER A N 1
ATOM 3322 C CA . SER A 1 415 ? 35.446 19.414 27.046 1.00 26.28 415 SER A CA 1
ATOM 3323 C C . SER A 1 415 ? 35.204 17.905 26.878 1.00 26.28 415 SER A C 1
ATOM 3325 O O . SER A 1 415 ? 34.079 17.422 26.845 1.00 26.28 415 SER A O 1
ATOM 3327 N N . LEU A 1 416 ? 36.294 17.142 26.772 1.00 24.83 416 LEU A N 1
ATOM 3328 C CA . LEU A 1 416 ? 36.306 15.692 26.984 1.00 24.83 416 LEU A CA 1
ATOM 3329 C C . LEU A 1 416 ? 36.510 15.418 28.482 1.00 24.83 416 LEU A C 1
ATOM 3331 O O . LEU A 1 416 ? 37.482 15.935 29.037 1.00 24.83 416 LEU A O 1
ATOM 3335 N N . PRO A 1 417 ? 35.712 14.551 29.127 1.00 26.94 417 PRO A N 1
ATOM 3336 C CA . PRO A 1 417 ? 36.146 13.853 30.326 1.00 26.94 417 PRO A CA 1
ATOM 3337 C C . PRO A 1 417 ? 36.790 12.520 29.934 1.00 26.94 417 PRO A C 1
ATOM 3339 O O . PRO A 1 417 ? 36.143 11.594 29.448 1.00 26.94 417 PRO A O 1
ATOM 3342 N N . THR A 1 418 ? 38.096 12.447 30.160 1.00 26.03 418 THR A N 1
ATOM 3343 C CA . THR A 1 418 ? 38.917 11.236 30.189 1.00 26.03 418 THR A CA 1
ATOM 3344 C C . THR A 1 418 ? 38.415 10.268 31.260 1.00 26.03 418 THR A C 1
ATOM 3346 O O . THR A 1 418 ? 38.383 10.641 32.429 1.00 26.03 418 THR A O 1
ATOM 3349 N N . ILE A 1 419 ? 38.141 9.009 30.906 1.00 25.39 419 ILE A N 1
ATOM 3350 C CA . ILE A 1 419 ? 38.263 7.877 31.840 1.00 25.39 419 ILE A CA 1
ATOM 3351 C C . ILE A 1 419 ? 38.989 6.740 31.112 1.00 25.39 419 ILE A C 1
ATOM 3353 O O . ILE A 1 419 ? 38.512 6.209 30.111 1.00 25.39 419 ILE A O 1
ATOM 3357 N N . LEU A 1 420 ? 40.182 6.421 31.611 1.00 23.50 420 LEU A N 1
ATOM 3358 C CA . LEU A 1 420 ? 41.121 5.413 31.124 1.00 23.50 420 LEU A CA 1
ATOM 3359 C C . LEU A 1 420 ? 41.633 4.648 32.361 1.00 23.50 420 LEU A C 1
ATOM 3361 O O . LEU A 1 420 ? 42.041 5.286 33.328 1.00 23.50 420 LEU A O 1
ATOM 3365 N N . GLY A 1 421 ? 41.626 3.309 32.302 1.00 23.39 421 GLY A N 1
ATOM 3366 C CA . GLY A 1 421 ? 42.133 2.375 33.329 1.00 23.39 421 GLY A CA 1
ATOM 3367 C C . GLY A 1 421 ? 41.039 1.913 34.302 1.00 23.39 421 GLY A C 1
ATOM 3368 O O . GLY A 1 421 ? 40.284 2.734 34.792 1.00 23.39 421 GLY A O 1
ATOM 3369 N N . THR A 1 422 ? 40.844 0.632 34.617 1.00 25.20 422 THR A N 1
ATOM 3370 C CA . THR A 1 422 ? 41.818 -0.450 34.828 1.00 25.20 422 THR A CA 1
ATOM 3371 C C . THR A 1 422 ? 41.131 -1.819 34.680 1.00 25.20 422 THR A C 1
ATOM 3373 O O . THR A 1 422 ? 40.135 -2.071 35.351 1.00 25.20 422 THR A O 1
ATOM 3376 N N . TRP A 1 423 ? 41.681 -2.721 33.862 1.00 23.05 423 TRP A N 1
ATOM 3377 C CA . TRP A 1 423 ? 41.448 -4.164 34.005 1.00 23.05 423 TRP A CA 1
ATOM 3378 C C . TRP A 1 423 ? 42.589 -4.710 34.865 1.00 23.05 423 TRP A C 1
ATOM 3380 O O . TRP A 1 423 ? 43.750 -4.602 34.475 1.00 23.05 423 TRP A O 1
ATOM 3390 N N . GLN A 1 424 ? 42.258 -5.197 36.060 1.00 24.38 424 GLN A N 1
ATOM 3391 C CA . GLN A 1 424 ? 43.188 -5.807 37.009 1.00 24.38 424 GLN A CA 1
ATOM 3392 C C . GLN A 1 424 ? 43.034 -7.331 36.932 1.00 24.38 424 GLN A C 1
ATOM 3394 O O . GLN A 1 424 ? 41.917 -7.843 36.934 1.00 24.38 424 GLN A O 1
ATOM 3399 N N . GLU A 1 425 ? 44.169 -8.015 36.810 1.00 24.58 425 GLU A N 1
ATOM 3400 C CA . GLU A 1 425 ? 44.331 -9.470 36.795 1.00 24.58 425 GLU A CA 1
ATOM 3401 C C . GLU A 1 425 ? 43.920 -10.098 38.141 1.00 24.58 425 GLU A C 1
ATOM 3403 O O . GLU A 1 425 ? 44.229 -9.555 39.203 1.00 24.58 425 GLU A O 1
ATOM 3408 N N . GLU A 1 426 ? 43.264 -11.262 38.105 1.00 25.25 426 GLU A N 1
ATOM 3409 C CA . GLU A 1 426 ? 43.127 -12.136 39.277 1.00 25.25 426 GLU A CA 1
ATOM 3410 C C . GLU A 1 426 ? 44.445 -12.896 39.538 1.00 25.25 426 GLU A C 1
ATOM 3412 O O . GLU A 1 426 ? 45.069 -13.378 38.587 1.00 25.25 426 GLU A O 1
ATOM 3417 N N . PRO A 1 427 ? 44.884 -13.047 40.803 1.00 28.86 427 PRO A N 1
ATOM 3418 C CA . PRO A 1 427 ? 46.125 -13.733 41.136 1.00 28.86 427 PRO A CA 1
ATOM 3419 C C . PRO A 1 427 ? 45.942 -15.250 41.299 1.00 28.86 427 PRO A C 1
ATOM 3421 O O . PRO A 1 427 ? 45.093 -15.730 42.046 1.00 28.86 427 PRO A O 1
ATOM 3424 N N . THR A 1 428 ? 46.833 -16.011 40.666 1.00 28.69 428 THR A N 1
ATOM 3425 C CA . THR A 1 428 ? 47.146 -17.405 41.009 1.00 28.69 428 THR A CA 1
ATOM 3426 C C . THR A 1 428 ? 47.873 -17.484 42.354 1.00 28.69 428 THR A C 1
ATOM 3428 O O . THR A 1 428 ? 49.004 -17.011 42.471 1.00 28.69 428 THR A O 1
ATOM 3431 N N . GLU A 1 429 ? 47.270 -18.147 43.343 1.00 28.17 429 GLU A N 1
ATOM 3432 C CA . GLU A 1 429 ? 47.979 -18.635 44.530 1.00 28.17 429 GLU A CA 1
ATOM 3433 C C . GLU A 1 429 ? 48.707 -19.953 44.220 1.00 28.17 429 GLU A C 1
ATOM 3435 O O . GLU A 1 429 ? 48.105 -20.967 43.866 1.00 28.17 429 GLU A O 1
ATOM 3440 N N . LEU A 1 430 ? 50.029 -19.930 44.389 1.00 28.42 430 LEU A N 1
ATOM 3441 C CA . LEU A 1 430 ? 50.909 -21.092 44.464 1.00 28.42 430 LEU A CA 1
ATOM 3442 C C . LEU A 1 430 ? 51.202 -21.360 45.945 1.00 28.42 430 LEU A C 1
ATOM 3444 O O . LEU A 1 430 ? 51.761 -20.502 46.629 1.00 28.42 430 LEU A O 1
ATOM 3448 N N . ARG A 1 431 ? 50.868 -22.561 46.430 1.00 28.73 431 ARG A N 1
ATOM 3449 C CA . ARG A 1 431 ? 51.372 -23.101 47.701 1.00 28.73 431 ARG A CA 1
ATOM 3450 C C . ARG A 1 431 ? 52.475 -24.122 47.402 1.00 28.73 431 ARG A C 1
ATOM 3452 O O . ARG A 1 431 ? 52.338 -24.968 46.526 1.00 28.73 431 ARG A O 1
ATOM 3459 N N . SER A 1 432 ? 53.575 -23.952 48.118 1.00 30.42 432 SER A N 1
ATOM 3460 C CA . SER A 1 432 ? 54.923 -24.518 47.989 1.00 30.42 432 SER A CA 1
ATOM 3461 C C . SER A 1 432 ? 55.110 -25.980 48.426 1.00 30.42 432 SER A C 1
ATOM 3463 O O . SER A 1 432 ? 54.380 -26.451 49.296 1.00 30.42 432 SER A O 1
ATOM 3465 N N . GLY A 1 433 ? 56.210 -26.589 47.953 1.00 29.22 433 GLY A N 1
ATOM 3466 C CA . GLY A 1 433 ? 56.968 -27.675 48.612 1.00 29.22 433 GLY A CA 1
ATOM 3467 C C . GLY A 1 433 ? 57.290 -28.839 47.665 1.00 29.22 433 GLY A C 1
ATOM 3468 O O . GLY A 1 433 ? 56.380 -29.580 47.321 1.00 29.22 433 GLY A O 1
ATOM 3469 N N . ASP A 1 434 ? 58.494 -28.887 47.072 1.00 29.22 434 ASP A N 1
ATOM 3470 C CA . ASP A 1 434 ? 59.648 -29.732 47.495 1.00 29.22 434 ASP A CA 1
ATOM 3471 C C . ASP A 1 434 ? 59.466 -31.212 47.064 1.00 29.22 434 ASP A C 1
ATOM 3473 O O . ASP A 1 434 ? 58.415 -31.785 47.305 1.00 29.22 434 ASP A O 1
ATOM 3477 N N . THR A 1 435 ? 60.367 -31.948 46.397 1.00 29.98 435 THR A N 1
ATOM 3478 C CA . THR A 1 435 ? 61.831 -31.905 46.221 1.00 29.98 435 THR A CA 1
ATOM 3479 C C . THR A 1 435 ? 62.256 -32.870 45.082 1.00 29.98 435 THR A C 1
ATOM 3481 O O . THR A 1 435 ? 61.477 -33.704 44.628 1.00 29.98 435 THR A O 1
ATOM 3484 N N . ALA A 1 436 ? 63.515 -32.731 44.641 1.00 30.28 436 ALA A N 1
ATOM 3485 C CA . ALA A 1 436 ? 64.323 -33.578 43.739 1.00 30.28 436 ALA A CA 1
ATOM 3486 C C . ALA A 1 436 ? 64.281 -35.102 44.054 1.00 30.28 436 ALA A C 1
ATOM 3488 O O . ALA A 1 436 ? 63.837 -35.482 45.127 1.00 30.28 436 ALA A O 1
ATOM 3489 N N . ASN A 1 437 ? 64.768 -36.074 43.271 1.00 31.98 437 ASN A N 1
ATOM 3490 C CA . ASN A 1 437 ? 65.722 -36.200 42.157 1.00 31.98 437 ASN A CA 1
ATOM 3491 C C . ASN A 1 437 ? 65.511 -37.632 41.556 1.00 31.98 437 ASN A C 1
ATOM 3493 O O . ASN A 1 437 ? 64.797 -38.430 42.170 1.00 31.98 437 ASN A O 1
ATOM 3497 N N . PRO A 1 438 ? 66.107 -37.999 40.404 1.00 45.56 438 PRO A N 1
ATOM 3498 C CA . PRO A 1 438 ? 65.907 -39.272 39.720 1.00 45.56 438 PRO A CA 1
ATOM 3499 C C . PRO A 1 438 ? 66.850 -40.358 40.254 1.00 45.56 438 PRO A C 1
ATOM 3501 O O . PRO A 1 438 ? 67.892 -40.033 40.806 1.00 45.56 438 PRO A O 1
ATOM 3504 N N . ASP A 1 439 ? 66.498 -41.627 40.047 1.00 29.14 439 ASP A N 1
ATOM 3505 C CA . ASP A 1 439 ? 67.444 -42.666 39.618 1.00 29.14 439 ASP A CA 1
ATOM 3506 C C . ASP A 1 439 ? 66.704 -43.980 39.321 1.00 29.14 439 ASP A C 1
ATOM 3508 O O . ASP A 1 439 ? 65.995 -44.551 40.150 1.00 29.14 439 ASP A O 1
ATOM 3512 N N . GLN A 1 440 ? 66.878 -44.449 38.088 1.00 34.97 440 GLN A N 1
ATOM 3513 C CA . GLN A 1 440 ? 66.780 -45.856 37.703 1.00 34.97 440 GLN A CA 1
ATOM 3514 C C . GLN A 1 440 ? 68.150 -46.506 37.983 1.00 34.97 440 GLN A C 1
ATOM 3516 O O . GLN A 1 440 ? 69.151 -45.793 37.895 1.00 34.97 440 GLN A O 1
ATOM 3521 N N . PRO A 1 441 ? 68.253 -47.824 38.267 1.00 42.28 441 PRO A N 1
ATOM 3522 C CA . PRO A 1 441 ? 68.085 -48.825 37.203 1.00 42.28 441 PRO A CA 1
ATOM 3523 C C . PRO A 1 441 ? 67.521 -50.198 37.632 1.00 42.28 441 PRO A C 1
ATOM 3525 O O . PRO A 1 441 ? 67.687 -50.659 38.757 1.00 42.28 441 PRO A O 1
ATOM 3528 N N . GLY A 1 442 ? 66.884 -50.891 36.678 1.00 35.59 442 GLY A N 1
ATOM 3529 C CA . GLY A 1 442 ? 66.724 -52.355 36.724 1.00 35.59 442 GLY A CA 1
ATOM 3530 C C . GLY A 1 442 ? 68.072 -53.065 36.495 1.00 35.59 442 GLY A C 1
ATOM 3531 O O . GLY A 1 442 ? 69.039 -52.396 36.124 1.00 35.59 442 GLY A O 1
ATOM 3532 N N . PRO A 1 443 ? 68.177 -54.405 36.639 1.00 50.66 443 PRO A N 1
ATOM 3533 C CA . PRO A 1 443 ? 67.397 -55.319 35.793 1.00 50.66 443 PRO A CA 1
ATOM 3534 C C . PRO A 1 443 ? 67.037 -56.684 36.441 1.00 50.66 443 PRO A C 1
ATOM 3536 O O . PRO A 1 443 ? 67.275 -56.925 37.621 1.00 50.66 443 PRO A O 1
ATOM 3539 N N . SER A 1 444 ? 66.539 -57.593 35.587 1.00 32.00 444 SER A N 1
ATOM 3540 C CA . SER A 1 444 ? 66.081 -58.988 35.783 1.00 32.00 444 SER A CA 1
ATOM 3541 C C . SER A 1 444 ? 64.591 -59.101 36.133 1.00 32.00 444 SER A C 1
ATOM 3543 O O . SER A 1 444 ? 64.104 -58.410 37.011 1.00 32.00 444 SER A O 1
ATOM 3545 N N . GLY A 1 445 ? 63.760 -59.906 35.473 1.00 32.78 445 GLY A N 1
ATOM 3546 C CA . GLY A 1 445 ? 63.946 -60.955 34.473 1.00 32.78 445 GLY A CA 1
ATOM 3547 C C . GLY A 1 445 ? 62.788 -61.957 34.626 1.00 32.78 445 GLY A C 1
ATOM 3548 O O . GLY A 1 445 ? 62.225 -62.056 35.710 1.00 32.78 445 GLY A O 1
ATOM 3549 N N . THR A 1 446 ? 62.501 -62.723 33.566 1.00 38.28 446 THR A N 1
ATOM 3550 C CA . THR A 1 446 ? 61.465 -63.778 33.385 1.00 38.28 446 THR A CA 1
ATOM 3551 C C . THR A 1 446 ? 60.076 -63.293 32.936 1.00 38.28 446 THR A C 1
ATOM 3553 O O . THR A 1 446 ? 59.508 -62.401 33.546 1.00 38.28 446 THR A O 1
ATOM 3556 N N . LYS A 1 447 ? 59.471 -63.835 31.872 1.00 40.78 447 LYS A N 1
ATOM 3557 C CA . LYS A 1 447 ? 59.829 -64.943 30.968 1.00 40.78 447 LYS A CA 1
ATOM 3558 C C . LYS A 1 447 ? 59.155 -64.730 29.614 1.00 40.78 447 LYS A C 1
ATOM 3560 O O . LYS A 1 447 ? 58.064 -64.120 29.623 1.00 40.78 447 LYS A O 1
#

Nearest PDB structures (foldseek):
  8bv0-assembly2_C  TM=8.672E-01  e=1.864E-19  Solanum lycopersicum
  8xuq-assembly1_G  TM=8.020E-01  e=2.186E-19  Solanum lycopersicum
  8xuo-assembly1_G  TM=8.334E-01  e=6.195E-18  Solanum lycopersicum
  8rfh-assembly1_B  TM=8.459E-01  e=1.126E-15  Nicotiana benthamiana
  9cc9-assembly1_L  TM=5.304E-01  e=9.989E-18  Nicotiana benthamiana

Organism: Aegilops tauschii subsp. strangulata (NCBI:txid200361)

Secondary structure (DSSP, 8-state):
------------------PPPHHHHHHHHHHHHHHHHHHHHHTT---------PPPP-------------HHHHHHHHHHHTS--SSSEEEEEEE-STTS-HHHHHHHHHH-HHHHTT-SEEEEEEPPSS--HHHHHHHHHHHTT----S-HHHHHHHHHHHHTT--EEEEEEEE----HHHHHHHHHHH--S-TTEEEEEEES-HHHHHHH-SSSEEE-PPPPHHHHHHHHHHHH-SSS-S-HHHHHHHHHHHHHTTT-HHHHHHHHHHHHT---HHHHHHHHT-GGGGGGTTS-TTS-TTHHHHHHHHHTS-HHHHHHHHHGGGS-TT-EE-HHHHHHHHHHTTSS--BTTB-HHHHHHHHHHHHHHTTSEEE-------PPPP-----------EEEPP-----PPP-------------PPPPPPPPP---------------